Protein AF-A0A812XY30-F1 (afdb_monomer)

Mean predicted aligned error: 19.84 Å

Nearest PDB structures (foldseek):
  7sqc-assembly1_1J  TM=2.354E-01  e=6.205E-02  Chlamydomonas reinhardtii
  7n6g-assembly1_3Q  TM=1.634E-01  e=6.205E-02  Chlamydomonas reinhardtii
  7n6g-assembly1_3S  TM=2.225E-01  e=5.930E-01  Chlamydomonas reinhardtii
  7n6g-assembly1_3T  TM=1.694E-01  e=1.633E-01  Chlamydomonas reinhardtii
  3qwe-assembly1_A-2  TM=1.668E-01  e=1.547E-01  Homo sapiens

Foldseek 3Di:
DDDDPPADLVNCLDPVVLLVVCCCVLPVVVVQLVVLLVVLVVLLVVQLVVQLVVLCVPCVVQVLLSVVLSVLLNVLSVVLSVVLSVVLNVVSVVLSVVQPPDPVLVVVLVVLVCVLVVCLVVVVVVVVCVVVDDDDDDDDDDDPDDDPVVSVQCVVCVVPVSSVSVVSSVSSNVSSVVVSVVVSVVVSVVSCCCRNPVVSVVSSVVVSCVVCVDPCVCVRHPPPPVVVVVVVVVVVVVVVVVVVVVVVVVPDDDDDDDDDDDDDDDDPPVVVVVVVVVVVVVVVVQVLQKDKDQCVVVPPPDPQDAQDWDKAPFDDGPNFGRKIKIKRLQFHPVADGQWIKIWIFGDAQKFFWKWKDDQRDIDTDHGDGHHGDTDTDRHHGHNVNHPGSMIMMGTPDMDGD

Organism: NCBI:txid1628268

pLDDT: mean 77.89, std 17.34, range [28.84, 98.38]

Secondary structure (DSSP, 8-state):
---BTTB-GGGTTSHHHHHHHHHIIIIIS-HHHHHHHHHHHHHHHHHHHHHHHHHHHHSTT-HHHHHHHHHHHHHHHHHHHHHHHHHHHHHHHHHHHHGGG-HHHHHHHHHHHHHHHHHHHHHHHHHHHHHHT--------------HHHHHHHHHHHT-HHHHHHHHHHHHHHHHHHHHHHHHHHHHHHHHIIIIIIIHHHHHHHHHHHHHHSTTHHHHS---HHHHHHHHHHHHHHHHHHHHHHHHHHS----PPPPPPPPP---HHHHHHHHHHHHHHHHHHHHHHEEEEE-HHHHTT----TT--EEPPPEEETTEEEEEEEEETT--SSSPTTEEEEEEE--TT-EEEEEEEETTEEEEEEEEEPSSS-EEEEEEEPGGG-SSSEEEEEEEEEE--

Structure (mmCIF, N/CA/C/O backbone):
data_AF-A0A812XY30-F1
#
_entry.id   AF-A0A812XY30-F1
#
loop_
_atom_site.group_PDB
_atom_site.id
_atom_site.type_symbol
_atom_site.label_atom_id
_atom_site.label_alt_id
_atom_site.label_comp_id
_atom_site.label_asym_id
_atom_site.label_entity_id
_atom_site.label_seq_id
_atom_site.pdbx_PDB_ins_code
_atom_site.Cartn_x
_atom_site.Cartn_y
_atom_site.Cartn_z
_atom_site.occupancy
_atom_site.B_iso_or_equiv
_atom_site.auth_seq_id
_atom_site.auth_comp_id
_atom_site.auth_asym_id
_atom_site.auth_atom_id
_atom_site.pdbx_PDB_model_num
ATOM 1 N N . ALA A 1 1 ? -14.705 -9.656 55.212 1.00 42.88 1 ALA A N 1
ATOM 2 C CA . ALA A 1 1 ? -13.851 -9.007 54.202 1.00 42.88 1 ALA A CA 1
ATOM 3 C C . ALA A 1 1 ? -13.010 -10.079 53.528 1.00 42.88 1 ALA A C 1
ATOM 5 O O . ALA A 1 1 ? -12.112 -10.638 54.150 1.00 42.88 1 ALA A O 1
ATOM 6 N N . THR A 1 2 ? -13.388 -10.460 52.315 1.00 31.19 2 THR A N 1
ATOM 7 C CA . THR A 1 2 ? -12.731 -11.517 51.542 1.00 31.19 2 THR A CA 1
ATOM 8 C C . THR A 1 2 ? -11.480 -10.919 50.905 1.00 31.19 2 THR A C 1
ATOM 10 O O . THR A 1 2 ? -11.575 -9.989 50.112 1.00 31.19 2 THR A O 1
ATOM 13 N N . PHE A 1 3 ? -10.305 -11.388 51.320 1.00 28.84 3 PHE A N 1
ATOM 14 C CA . PHE A 1 3 ? -9.018 -10.914 50.818 1.00 28.84 3 PHE A CA 1
ATOM 15 C C . PHE A 1 3 ? -8.659 -11.654 49.530 1.00 28.84 3 PHE A C 1
ATOM 17 O O . PHE A 1 3 ? -8.469 -12.869 49.552 1.00 28.84 3 PHE A O 1
ATOM 24 N N . VAL A 1 4 ? -8.490 -10.921 48.432 1.00 34.84 4 VAL A N 1
ATOM 25 C CA . VAL A 1 4 ? -7.792 -11.411 47.239 1.00 34.84 4 VAL A CA 1
ATOM 26 C C . VAL A 1 4 ? -6.612 -10.471 46.996 1.00 34.84 4 VAL A C 1
ATOM 28 O O . VAL A 1 4 ? -6.794 -9.285 46.746 1.00 34.84 4 VAL A O 1
ATOM 31 N N . GLN A 1 5 ? -5.390 -10.990 47.151 1.00 40.78 5 GLN A N 1
ATOM 32 C CA . GLN A 1 5 ? -4.131 -10.319 46.781 1.00 40.78 5 GLN A CA 1
ATOM 33 C C . GLN A 1 5 ? -3.931 -8.881 47.314 1.00 40.78 5 GLN A C 1
ATOM 35 O O . GLN A 1 5 ? -3.425 -8.015 46.610 1.00 40.78 5 GLN A O 1
ATOM 40 N N . GLY A 1 6 ? -4.287 -8.613 48.574 1.00 41.91 6 GLY A N 1
ATOM 41 C CA . GLY A 1 6 ? -3.924 -7.353 49.246 1.00 41.91 6 GLY A CA 1
ATOM 42 C C . GLY A 1 6 ? -4.778 -6.129 48.893 1.00 41.91 6 GLY A C 1
ATOM 43 O O . GLY A 1 6 ? -4.533 -5.056 49.442 1.00 41.91 6 GLY A O 1
ATOM 44 N N . TYR A 1 7 ? -5.808 -6.278 48.060 1.00 39.28 7 TYR A N 1
ATOM 45 C CA . TYR A 1 7 ? -6.793 -5.228 47.806 1.00 39.28 7 TYR A CA 1
ATOM 46 C C . TYR A 1 7 ? -8.067 -5.517 48.613 1.00 39.28 7 TYR A C 1
ATOM 48 O O . TYR A 1 7 ? -8.694 -6.563 48.455 1.00 39.28 7 TYR A O 1
ATOM 56 N N . THR A 1 8 ? -8.443 -4.614 49.521 1.00 47.06 8 THR A N 1
ATOM 57 C CA . THR A 1 8 ? -9.788 -4.594 50.118 1.00 47.06 8 THR A CA 1
ATOM 58 C C . THR A 1 8 ? -10.756 -3.910 49.146 1.00 47.06 8 THR A C 1
ATOM 60 O O . THR A 1 8 ? -10.337 -3.059 48.365 1.00 47.06 8 THR A O 1
ATOM 63 N N . VAL A 1 9 ? -12.051 -4.248 49.187 1.00 44.59 9 VAL A N 1
ATOM 64 C CA . VAL A 1 9 ? -13.098 -3.595 48.364 1.00 44.59 9 VAL A CA 1
ATOM 65 C C . VAL A 1 9 ? -13.110 -2.075 48.567 1.00 44.59 9 VAL A C 1
ATOM 67 O O . VAL A 1 9 ? -13.247 -1.326 47.610 1.00 44.59 9 VAL A O 1
ATOM 70 N N . GLU A 1 10 ? -12.812 -1.610 49.781 1.00 44.12 10 GLU A N 1
ATOM 71 C CA . GLU A 1 10 ? -12.650 -0.183 50.098 1.00 44.12 10 GLU A CA 1
ATOM 72 C C . GLU A 1 10 ? -11.394 0.451 49.461 1.00 44.12 10 GLU A C 1
ATOM 74 O O . GLU A 1 10 ? -11.384 1.645 49.176 1.00 44.12 10 GLU A O 1
ATOM 79 N N . ASN A 1 11 ? -10.354 -0.341 49.166 1.00 51.09 11 ASN A N 1
ATOM 80 C CA . ASN A 1 11 ? -9.140 0.108 48.473 1.00 51.09 11 ASN A CA 1
ATOM 81 C C . ASN A 1 11 ? -9.236 0.000 46.940 1.00 51.09 11 ASN A C 1
ATOM 83 O O . ASN A 1 11 ? -8.392 0.570 46.254 1.00 51.09 11 ASN A O 1
ATOM 87 N N . LEU A 1 12 ? -10.240 -0.698 46.392 1.00 52.34 12 LEU A N 1
ATOM 88 C CA . LEU A 1 12 ? -10.446 -0.896 44.945 1.00 52.34 12 LEU A CA 1
ATOM 89 C C . LEU A 1 12 ? -11.018 0.335 44.220 1.00 52.34 12 LEU A C 1
ATOM 91 O O . LEU A 1 12 ? -11.021 0.380 42.994 1.00 52.34 12 LEU A O 1
ATOM 95 N N . ILE A 1 13 ? -11.466 1.343 44.969 1.00 52.25 13 ILE A N 1
ATOM 96 C CA . ILE A 1 13 ? -12.190 2.518 44.451 1.00 52.25 13 ILE A CA 1
ATOM 97 C C . ILE A 1 13 ? -11.256 3.745 44.330 1.00 52.25 13 ILE A C 1
ATOM 99 O O . ILE A 1 13 ? -11.650 4.825 43.895 1.00 52.25 13 ILE A O 1
ATOM 103 N N . GLY A 1 14 ? -9.980 3.601 44.706 1.00 58.44 14 GLY A N 1
ATOM 104 C CA . GLY A 1 14 ? -9.004 4.688 44.667 1.00 58.44 14 GLY A CA 1
ATOM 105 C C . GLY A 1 14 ? -8.419 4.934 43.264 1.00 58.44 14 GLY A C 1
ATOM 106 O O . GLY A 1 14 ? -8.110 3.969 42.560 1.00 58.44 14 GLY A O 1
ATOM 107 N N . PRO A 1 15 ? -8.120 6.196 42.884 1.00 63.50 15 PRO A N 1
ATOM 108 C CA . PRO A 1 15 ? -7.399 6.534 41.646 1.00 63.50 15 PRO A CA 1
ATOM 109 C C . PRO A 1 15 ? -6.085 5.758 41.466 1.00 63.50 15 PRO A C 1
ATOM 111 O O . PRO A 1 15 ? -5.642 5.513 40.348 1.00 63.50 15 PRO A O 1
ATOM 114 N N . GLN A 1 16 ? -5.475 5.328 42.572 1.00 66.12 16 GLN A N 1
ATOM 115 C CA . GLN A 1 16 ? -4.235 4.563 42.568 1.00 66.12 16 GLN A CA 1
ATOM 116 C C . GLN A 1 16 ? -4.389 3.155 41.975 1.00 66.12 16 GLN A C 1
ATOM 118 O O . GLN A 1 16 ? -3.465 2.670 41.327 1.00 66.12 16 GLN A O 1
ATOM 123 N N . VAL A 1 17 ? -5.542 2.504 42.162 1.00 68.94 17 VAL A N 1
ATOM 124 C CA . VAL A 1 17 ? -5.808 1.177 41.580 1.00 68.94 17 VAL A CA 1
ATOM 125 C C . VAL A 1 17 ? -5.942 1.287 40.072 1.00 68.94 17 VAL A C 1
ATOM 127 O O . VAL A 1 17 ? -5.316 0.519 39.352 1.00 68.94 17 VAL A O 1
ATOM 130 N N . PHE A 1 18 ? -6.674 2.295 39.601 1.00 68.69 18 PHE A N 1
ATOM 131 C CA . PHE A 1 18 ? -6.789 2.618 38.182 1.00 68.69 18 PHE A CA 1
ATOM 132 C C . PHE A 1 18 ? -5.413 2.837 37.535 1.00 68.69 18 PHE A C 1
ATOM 134 O O . PHE A 1 18 ? -5.078 2.175 36.553 1.00 68.69 18 PHE A O 1
ATOM 141 N N . ILE A 1 19 ? -4.577 3.690 38.139 1.00 70.38 19 ILE A N 1
ATOM 142 C CA . ILE A 1 19 ? -3.216 3.970 37.657 1.00 70.38 19 ILE A CA 1
ATOM 143 C C . ILE A 1 19 ? -2.363 2.699 37.628 1.00 70.38 19 ILE A C 1
ATOM 145 O O . ILE A 1 19 ? -1.690 2.438 36.634 1.00 70.38 19 ILE A O 1
ATOM 149 N N . ASN A 1 20 ? -2.401 1.888 38.688 1.00 74.31 20 ASN A N 1
ATOM 150 C CA . ASN A 1 20 ? -1.624 0.651 38.755 1.00 74.31 20 ASN A CA 1
ATOM 151 C C . ASN A 1 20 ? -2.076 -0.376 37.708 1.00 74.31 20 ASN A C 1
ATOM 153 O O . ASN A 1 20 ? -1.240 -1.081 37.152 1.00 74.31 20 ASN A O 1
ATOM 157 N N . LEU A 1 21 ? -3.376 -0.454 37.420 1.00 74.50 21 LEU A N 1
ATOM 158 C CA . LEU A 1 21 ? -3.936 -1.415 36.469 1.00 74.50 21 LEU A CA 1
ATOM 159 C C . LEU A 1 21 ? -3.570 -1.046 35.025 1.00 74.50 21 LEU A C 1
ATOM 161 O O . LEU A 1 21 ? -3.131 -1.901 34.262 1.00 74.50 21 LEU A O 1
ATOM 165 N N . ILE A 1 22 ? -3.632 0.244 34.687 1.00 73.06 22 ILE A N 1
ATOM 166 C CA . ILE A 1 22 ? -3.114 0.777 33.419 1.00 73.06 22 ILE A CA 1
ATOM 167 C C . ILE A 1 22 ? -1.614 0.528 33.300 1.00 73.06 22 ILE A C 1
ATOM 169 O O . ILE A 1 22 ? -1.148 0.030 32.279 1.00 73.06 22 ILE A O 1
ATOM 173 N N . ARG A 1 23 ? -0.850 0.858 34.346 1.00 74.25 23 ARG A N 1
ATOM 174 C CA . ARG A 1 23 ? 0.601 0.665 34.358 1.00 74.25 23 ARG A CA 1
ATOM 175 C C . ARG A 1 23 ? 0.957 -0.797 34.099 1.00 74.25 23 ARG A C 1
ATOM 177 O O . ARG A 1 23 ? 1.833 -1.079 33.290 1.00 74.25 23 ARG A O 1
ATOM 184 N N . ARG A 1 24 ? 0.249 -1.721 34.744 1.00 79.19 24 ARG A N 1
ATOM 185 C CA . ARG A 1 24 ? 0.473 -3.152 34.578 1.00 79.19 24 ARG A CA 1
ATOM 186 C C . ARG A 1 24 ? 0.189 -3.621 33.152 1.00 79.19 24 ARG A C 1
ATOM 188 O O . ARG A 1 24 ? 1.076 -4.191 32.536 1.00 79.19 24 ARG A O 1
ATOM 195 N N . ILE A 1 25 ? -0.992 -3.329 32.607 1.00 74.38 25 ILE A N 1
ATOM 196 C CA . ILE A 1 25 ? -1.394 -3.813 31.273 1.00 74.38 25 ILE A CA 1
ATOM 197 C C . ILE A 1 25 ? -0.530 -3.198 30.163 1.00 74.38 25 ILE A C 1
ATOM 199 O O . ILE A 1 25 ? -0.077 -3.889 29.256 1.00 74.38 25 ILE A O 1
ATOM 203 N N . PHE A 1 26 ? -0.295 -1.886 30.214 1.00 71.50 26 PHE A N 1
ATOM 204 C CA . PHE A 1 26 ? 0.339 -1.181 29.098 1.00 71.50 26 PHE A CA 1
ATOM 205 C C . PHE A 1 26 ? 1.869 -1.139 29.183 1.00 71.50 26 PHE A C 1
ATOM 207 O O . PHE A 1 26 ? 2.514 -1.006 28.144 1.00 71.50 26 PHE A O 1
ATOM 214 N N . ILE A 1 27 ? 2.452 -1.260 30.383 1.00 68.00 27 ILE A N 1
ATOM 215 C CA . ILE A 1 27 ? 3.907 -1.175 30.593 1.00 68.00 27 ILE A CA 1
ATOM 216 C C . ILE A 1 27 ? 4.489 -2.520 31.006 1.00 68.00 27 ILE A C 1
ATOM 218 O O . ILE A 1 27 ? 5.411 -3.004 30.361 1.00 68.00 27 ILE A O 1
ATOM 222 N N . GLU A 1 28 ? 3.989 -3.109 32.095 1.00 74.12 28 GLU A N 1
ATOM 223 C CA . GLU A 1 28 ? 4.603 -4.316 32.669 1.00 74.12 28 GLU A CA 1
ATOM 224 C C . GLU A 1 28 ? 4.341 -5.545 31.797 1.00 74.12 28 GLU A C 1
ATOM 226 O O . GLU A 1 28 ? 5.233 -6.364 31.602 1.00 74.12 28 GLU A O 1
ATOM 231 N N . GLU A 1 29 ? 3.134 -5.640 31.242 1.00 79.50 29 GLU A N 1
ATOM 232 C CA . GLU A 1 29 ? 2.732 -6.678 30.292 1.00 79.50 29 GLU A CA 1
ATOM 233 C C . GLU A 1 29 ? 3.102 -6.318 28.845 1.00 79.50 29 GLU A C 1
ATOM 235 O O . GLU A 1 29 ? 2.905 -7.130 27.951 1.00 79.50 29 GLU A O 1
ATOM 240 N N . GLY A 1 30 ? 3.666 -5.127 28.610 1.00 76.75 30 GLY A N 1
ATOM 241 C CA . GLY A 1 30 ? 4.305 -4.779 27.341 1.00 76.75 30 GLY A CA 1
ATOM 242 C C . GLY A 1 30 ? 3.371 -4.607 26.143 1.00 76.75 30 GLY A C 1
ATOM 243 O O . GLY A 1 30 ? 3.872 -4.460 25.035 1.00 76.75 30 GLY A O 1
ATOM 244 N N . LEU A 1 31 ? 2.045 -4.551 26.327 1.00 81.50 31 LEU A N 1
ATOM 245 C CA . LEU A 1 31 ? 1.071 -4.624 25.227 1.00 81.50 31 LEU A CA 1
ATOM 246 C C . LEU A 1 31 ? 1.375 -3.670 24.052 1.00 81.50 31 LEU A C 1
ATOM 248 O O . LEU A 1 31 ? 1.372 -4.088 22.894 1.00 81.50 31 LEU A O 1
ATOM 252 N N . LEU A 1 32 ? 1.659 -2.392 24.332 1.00 81.38 32 LEU A N 1
ATOM 253 C CA 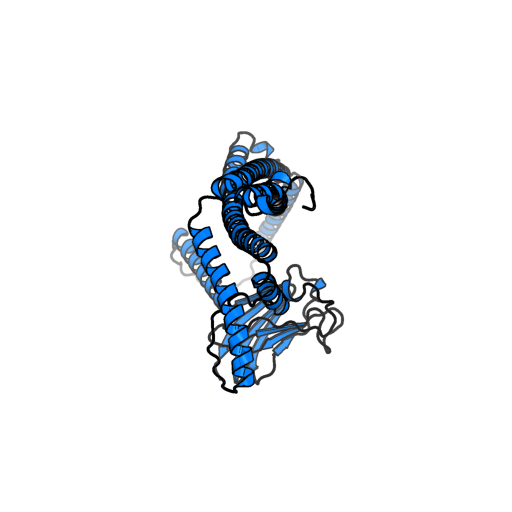. LEU A 1 32 ? 1.970 -1.398 23.289 1.00 81.38 32 LEU A CA 1
ATOM 254 C C . LEU A 1 32 ? 3.371 -1.578 22.714 1.00 81.38 32 LEU A C 1
ATOM 256 O O . LEU A 1 32 ? 3.580 -1.390 21.516 1.00 81.38 32 LEU A O 1
ATOM 260 N N . LYS A 1 33 ? 4.323 -1.933 23.577 1.00 83.94 33 LYS A N 1
ATOM 261 C CA . LYS A 1 33 ? 5.718 -2.144 23.206 1.00 83.94 33 LYS A CA 1
ATOM 262 C C . LYS A 1 33 ? 5.839 -3.313 22.232 1.00 83.94 33 LYS A C 1
ATOM 264 O O . LYS A 1 33 ? 6.444 -3.158 21.175 1.00 83.94 33 LYS A O 1
ATOM 269 N N . ASP A 1 34 ? 5.221 -4.439 22.556 1.00 87.81 34 ASP A N 1
ATOM 270 C CA . ASP A 1 34 ? 5.268 -5.654 21.748 1.00 87.81 34 ASP A CA 1
ATOM 271 C C . ASP A 1 34 ? 4.550 -5.443 20.413 1.00 87.81 34 ASP A C 1
ATOM 273 O O . ASP A 1 34 ? 5.135 -5.688 19.358 1.00 87.81 34 ASP A O 1
ATOM 277 N N . SER A 1 35 ? 3.354 -4.845 20.445 1.00 87.06 35 SER A N 1
ATOM 278 C CA . SER A 1 35 ? 2.592 -4.528 19.229 1.00 87.06 35 SER A CA 1
ATOM 279 C C . SER A 1 35 ? 3.368 -3.613 18.273 1.00 87.06 35 SER A C 1
ATOM 281 O O . SER A 1 35 ? 3.360 -3.820 17.059 1.00 87.06 35 SER A O 1
ATOM 283 N N . VAL A 1 36 ? 4.070 -2.595 18.789 1.00 87.69 36 VAL A N 1
ATOM 284 C CA . VAL A 1 36 ? 4.866 -1.711 17.922 1.00 87.69 36 VAL A CA 1
ATOM 285 C C . VAL A 1 36 ? 6.159 -2.363 17.475 1.00 87.69 36 VAL A C 1
ATOM 287 O O . VAL A 1 36 ? 6.573 -2.140 16.343 1.00 87.69 36 VAL A O 1
ATOM 290 N N . ASN A 1 37 ? 6.779 -3.206 18.294 1.00 90.19 37 ASN A N 1
ATOM 291 C CA . ASN A 1 37 ? 7.944 -3.973 17.871 1.00 90.19 37 ASN A CA 1
ATOM 292 C C . ASN A 1 37 ? 7.621 -4.891 16.685 1.00 90.19 37 ASN A C 1
ATOM 294 O O . ASN A 1 37 ? 8.408 -4.950 15.736 1.00 90.19 37 ASN A O 1
ATOM 298 N N . GLU A 1 38 ? 6.459 -5.545 16.707 1.00 92.19 38 GLU A N 1
ATOM 299 C CA . GLU A 1 38 ? 5.952 -6.340 15.586 1.00 92.19 38 GLU A CA 1
ATOM 300 C C . GLU A 1 38 ? 5.666 -5.475 14.354 1.00 92.19 38 GLU A C 1
ATOM 302 O O . GLU A 1 38 ? 6.105 -5.806 13.250 1.00 92.19 38 GLU A O 1
ATOM 307 N N . LEU A 1 39 ? 5.004 -4.326 14.533 1.00 90.38 39 LEU A N 1
ATOM 308 C CA . LEU A 1 39 ? 4.719 -3.399 13.437 1.00 90.38 39 LEU A CA 1
ATOM 309 C C . LEU A 1 39 ? 6.004 -2.854 12.791 1.00 90.38 39 LEU A C 1
ATOM 311 O O . LEU A 1 39 ? 6.131 -2.873 11.569 1.00 90.38 39 LEU A O 1
ATOM 315 N N . VAL A 1 40 ? 6.978 -2.417 13.596 1.00 93.38 40 VAL A N 1
ATOM 316 C CA . VAL A 1 40 ? 8.309 -1.973 13.146 1.00 93.38 40 VAL A CA 1
ATOM 317 C C . VAL A 1 40 ? 8.982 -3.075 12.328 1.00 93.38 40 VAL A C 1
ATOM 319 O O . VAL A 1 40 ? 9.507 -2.806 11.251 1.00 93.38 40 VAL A O 1
ATOM 322 N N . ALA A 1 41 ? 8.958 -4.320 12.814 1.00 94.38 41 ALA A N 1
ATOM 323 C CA . ALA A 1 41 ? 9.565 -5.448 12.115 1.00 94.38 41 ALA A CA 1
ATOM 324 C C . ALA A 1 41 ? 8.874 -5.738 10.772 1.00 94.38 41 ALA A C 1
ATOM 326 O O . ALA A 1 41 ? 9.554 -5.947 9.768 1.00 94.38 41 ALA A O 1
ATOM 327 N N . SER A 1 42 ? 7.539 -5.694 10.735 1.00 94.69 42 SER A N 1
ATOM 328 C CA . SER A 1 42 ? 6.754 -5.884 9.512 1.00 94.69 42 SER A CA 1
ATOM 329 C C . SER A 1 42 ? 7.049 -4.803 8.466 1.00 94.69 42 SER A C 1
ATOM 331 O O . SER A 1 42 ? 7.301 -5.113 7.299 1.00 94.69 42 SER A O 1
ATOM 333 N N . VAL A 1 43 ? 7.095 -3.535 8.887 1.00 92.81 43 VAL A N 1
ATOM 334 C CA . VAL A 1 43 ? 7.428 -2.407 8.005 1.00 92.81 43 VAL A CA 1
ATOM 335 C C . VAL A 1 43 ? 8.866 -2.517 7.498 1.00 92.81 43 VAL A C 1
ATOM 337 O O . VAL A 1 43 ? 9.098 -2.314 6.307 1.00 92.81 43 VAL A O 1
ATOM 340 N N . ALA A 1 44 ? 9.822 -2.881 8.359 1.00 94.69 44 ALA A N 1
ATOM 341 C CA . ALA A 1 44 ? 11.214 -3.084 7.961 1.00 94.69 44 ALA A CA 1
ATOM 342 C C . ALA A 1 44 ? 11.331 -4.149 6.865 1.00 94.69 44 ALA A C 1
ATOM 344 O O . ALA A 1 44 ? 11.990 -3.919 5.854 1.00 94.69 44 ALA A O 1
ATOM 345 N N . GLU A 1 45 ? 10.644 -5.282 7.021 1.00 95.62 45 GLU A N 1
ATOM 346 C CA . GLU A 1 45 ? 10.675 -6.358 6.030 1.00 95.62 45 GLU A CA 1
ATOM 347 C C . GLU A 1 45 ? 10.071 -5.932 4.689 1.00 95.62 45 GLU A C 1
ATOM 349 O O . GLU A 1 45 ? 10.649 -6.172 3.626 1.00 95.62 45 GLU A O 1
ATOM 354 N N . HIS A 1 46 ? 8.947 -5.214 4.727 1.00 94.94 46 HIS A N 1
ATOM 355 C CA . HIS A 1 46 ? 8.353 -4.666 3.514 1.00 94.94 46 HIS A CA 1
ATOM 356 C C . HIS A 1 46 ? 9.308 -3.698 2.801 1.00 94.94 46 HIS A C 1
ATOM 358 O O . HIS A 1 46 ? 9.483 -3.775 1.582 1.00 94.94 46 HIS A O 1
ATOM 364 N N . LEU A 1 47 ? 9.975 -2.818 3.553 1.00 93.88 47 LEU A N 1
ATOM 365 C CA . LEU A 1 47 ? 10.956 -1.884 3.005 1.00 93.88 47 LEU A CA 1
ATOM 366 C C . LEU A 1 47 ? 12.165 -2.605 2.406 1.00 93.88 47 LEU A C 1
ATOM 368 O O . LEU A 1 47 ? 12.593 -2.224 1.317 1.00 93.88 47 LEU A O 1
ATOM 372 N N . ARG A 1 48 ? 12.665 -3.680 3.035 1.00 95.75 48 ARG A N 1
ATOM 373 C CA . ARG A 1 48 ? 13.736 -4.512 2.457 1.00 95.75 48 ARG A CA 1
ATOM 374 C C . ARG A 1 48 ? 13.334 -5.036 1.086 1.00 95.75 48 ARG A C 1
ATOM 376 O O . ARG A 1 48 ? 14.069 -4.833 0.122 1.00 95.75 48 ARG A O 1
ATOM 383 N N . HIS A 1 49 ? 12.146 -5.624 0.959 1.00 95.00 49 HIS A N 1
ATOM 384 C CA . HIS A 1 49 ? 11.660 -6.124 -0.328 1.00 95.00 49 HIS A CA 1
ATOM 385 C C . HIS A 1 49 ? 11.529 -5.024 -1.386 1.00 95.00 49 HIS A C 1
ATOM 387 O O . HIS A 1 49 ? 11.951 -5.216 -2.531 1.00 95.00 49 HIS A O 1
ATOM 393 N N . VAL A 1 50 ? 10.966 -3.869 -1.020 1.00 94.12 50 VAL A N 1
ATOM 394 C CA . VAL A 1 50 ? 10.796 -2.740 -1.943 1.00 94.12 50 VAL A CA 1
ATOM 395 C C . VAL A 1 50 ? 12.154 -2.225 -2.419 1.00 94.12 50 VAL A C 1
ATOM 397 O O . VAL A 1 50 ? 12.376 -2.118 -3.628 1.00 94.12 50 VAL A O 1
ATOM 400 N N . VAL A 1 51 ? 13.085 -1.957 -1.501 1.00 92.62 51 VAL A N 1
ATOM 401 C CA . VAL A 1 51 ? 14.403 -1.410 -1.844 1.00 92.62 51 VAL A CA 1
ATOM 402 C C . VAL A 1 51 ? 15.222 -2.419 -2.645 1.00 92.62 51 VAL A C 1
ATOM 404 O O . VAL A 1 51 ? 15.744 -2.066 -3.704 1.00 92.62 51 VAL A O 1
ATOM 407 N N . GLN A 1 52 ? 15.256 -3.693 -2.241 1.00 93.12 52 GLN A N 1
ATOM 408 C CA . GLN A 1 52 ? 15.919 -4.755 -3.006 1.00 93.12 52 GLN A CA 1
ATOM 409 C C . GLN A 1 52 ? 15.353 -4.860 -4.427 1.00 93.12 52 GLN A C 1
ATOM 411 O O . GLN A 1 52 ? 16.107 -5.006 -5.392 1.00 93.12 52 GLN A O 1
ATOM 416 N N . ARG A 1 53 ? 14.029 -4.737 -4.596 1.00 92.38 53 ARG A N 1
ATOM 417 C CA . ARG A 1 53 ? 13.401 -4.762 -5.920 1.00 92.38 53 ARG A CA 1
ATOM 418 C C . ARG A 1 53 ? 13.811 -3.564 -6.771 1.00 92.38 53 ARG A C 1
ATOM 420 O O . ARG A 1 53 ? 14.095 -3.741 -7.957 1.00 92.38 53 ARG A O 1
ATOM 427 N N . VAL A 1 54 ? 13.857 -2.367 -6.188 1.00 90.44 54 VAL A N 1
ATOM 428 C CA . VAL A 1 54 ? 14.303 -1.146 -6.875 1.00 90.44 54 VAL A CA 1
ATOM 429 C C . VAL A 1 54 ? 15.762 -1.276 -7.305 1.00 90.44 54 VAL A C 1
ATOM 431 O O . VAL A 1 54 ? 16.063 -1.034 -8.478 1.00 90.44 54 VAL A O 1
ATOM 434 N N . VAL A 1 55 ? 16.644 -1.726 -6.409 1.00 92.06 55 VAL A N 1
ATOM 435 C CA . VAL A 1 55 ? 18.064 -1.964 -6.707 1.00 92.06 55 VAL A CA 1
ATOM 436 C C . VAL A 1 55 ? 18.210 -2.996 -7.827 1.00 92.06 55 VAL A C 1
ATOM 438 O O . VAL A 1 55 ? 18.881 -2.727 -8.822 1.00 92.06 55 VAL A O 1
ATOM 441 N N . ALA A 1 56 ? 17.507 -4.129 -7.746 1.00 89.00 56 ALA A N 1
ATOM 442 C CA . ALA A 1 56 ? 17.560 -5.175 -8.766 1.00 89.00 56 ALA A CA 1
ATOM 443 C C . ALA A 1 56 ? 17.073 -4.701 -10.146 1.00 89.00 56 ALA A C 1
ATOM 445 O O . ALA A 1 56 ? 17.587 -5.153 -11.170 1.00 89.00 56 ALA A O 1
ATOM 446 N N . LEU A 1 57 ? 16.089 -3.797 -10.201 1.00 88.75 57 LEU A N 1
ATOM 447 C CA . LEU A 1 57 ? 15.599 -3.225 -11.458 1.00 88.75 57 LEU A CA 1
ATOM 448 C C . LEU A 1 57 ? 16.611 -2.265 -12.092 1.00 88.75 57 LEU A C 1
ATOM 450 O O . LEU A 1 57 ? 16.810 -2.312 -13.306 1.00 88.75 57 LEU A O 1
ATOM 454 N N . HIS A 1 58 ? 17.259 -1.419 -11.289 1.00 84.00 58 HIS A N 1
ATOM 455 C CA . HIS A 1 58 ? 18.118 -0.342 -11.792 1.00 84.00 58 HIS A CA 1
ATOM 456 C C . HIS A 1 58 ? 19.586 -0.758 -11.959 1.00 84.00 58 HIS A C 1
ATOM 458 O O . HIS A 1 58 ? 20.268 -0.243 -12.842 1.00 84.00 58 HIS A O 1
ATOM 464 N N . ALA A 1 59 ? 20.063 -1.728 -11.179 1.00 86.38 59 ALA A N 1
ATOM 465 C CA . ALA A 1 59 ? 21.435 -2.234 -11.218 1.00 86.38 59 ALA A CA 1
ATOM 466 C C . ALA A 1 59 ? 21.547 -3.645 -11.826 1.00 86.38 59 ALA A C 1
ATOM 468 O O . ALA A 1 59 ? 22.591 -4.282 -11.712 1.00 86.38 59 ALA A O 1
ATOM 469 N N . LYS A 1 60 ? 20.513 -4.131 -12.535 1.00 81.75 60 LYS A N 1
ATOM 470 C CA . LYS A 1 60 ? 20.458 -5.487 -13.126 1.00 81.75 60 LYS A CA 1
ATOM 471 C C . LYS A 1 60 ? 21.698 -5.873 -13.943 1.00 81.75 60 LYS A C 1
ATOM 473 O O . LYS A 1 60 ? 22.079 -7.037 -13.988 1.00 81.75 60 LYS A O 1
ATOM 478 N N . VAL A 1 61 ? 22.283 -4.898 -14.634 1.00 81.44 61 VAL A N 1
ATOM 479 C CA . VAL A 1 61 ? 23.423 -5.081 -15.550 1.00 81.44 61 VAL A CA 1
ATOM 480 C C . VAL A 1 61 ? 24.769 -5.013 -14.810 1.00 81.44 61 VAL A C 1
ATOM 482 O O . VAL A 1 61 ? 25.800 -5.396 -15.352 1.00 81.44 61 VAL A O 1
ATOM 485 N N . HIS A 1 62 ? 24.769 -4.549 -13.561 1.00 84.12 62 HIS A N 1
ATOM 486 C CA . HIS A 1 62 ? 25.964 -4.305 -12.761 1.00 84.12 62 HIS A CA 1
ATOM 487 C C . HIS A 1 62 ? 25.848 -5.049 -11.423 1.00 84.12 62 HIS A C 1
ATOM 489 O O . HIS A 1 62 ? 25.475 -4.446 -10.419 1.00 84.12 62 HIS A O 1
ATOM 495 N N . PRO A 1 63 ? 26.164 -6.358 -11.376 1.00 84.19 63 PRO A N 1
ATOM 496 C CA . PRO A 1 63 ? 25.939 -7.184 -10.186 1.00 84.19 63 PRO A CA 1
ATOM 497 C C . PRO A 1 63 ? 26.732 -6.705 -8.963 1.00 84.19 63 PRO A C 1
ATOM 499 O O . PRO A 1 63 ? 26.225 -6.757 -7.848 1.00 84.19 63 PRO A O 1
ATOM 502 N N . VAL A 1 64 ? 27.946 -6.179 -9.161 1.00 84.62 64 VAL A N 1
ATOM 503 C CA . VAL A 1 64 ? 28.766 -5.625 -8.068 1.00 84.62 64 VAL A CA 1
ATOM 504 C C . VAL A 1 64 ? 28.120 -4.374 -7.471 1.00 84.62 64 VAL A C 1
ATOM 506 O O . VAL A 1 64 ? 28.005 -4.270 -6.252 1.00 84.62 64 VAL A O 1
ATOM 509 N N . LEU A 1 65 ? 27.638 -3.463 -8.321 1.00 84.56 65 LEU A N 1
ATOM 510 C CA . LEU A 1 65 ? 26.889 -2.286 -7.887 1.00 84.56 65 LEU A CA 1
ATOM 511 C C . LEU A 1 65 ? 25.584 -2.688 -7.190 1.00 84.56 65 LEU A C 1
ATOM 513 O O . LEU A 1 65 ? 25.292 -2.184 -6.114 1.00 84.56 65 LEU A O 1
ATOM 517 N N . SER A 1 66 ? 24.831 -3.626 -7.768 1.00 89.25 66 SER A N 1
ATOM 518 C CA . SER A 1 66 ? 23.583 -4.130 -7.189 1.00 89.25 66 SER A CA 1
ATOM 519 C C . SER A 1 66 ? 23.798 -4.689 -5.784 1.00 89.25 66 SER A C 1
ATOM 521 O O . SER A 1 66 ? 23.040 -4.359 -4.879 1.00 89.25 66 SER A O 1
ATOM 523 N N . ASN A 1 67 ? 24.834 -5.507 -5.585 1.00 89.12 67 ASN A N 1
ATOM 524 C CA . ASN A 1 67 ? 25.124 -6.104 -4.283 1.00 89.12 67 ASN A CA 1
ATOM 525 C C . ASN A 1 67 ? 25.564 -5.057 -3.255 1.00 89.12 67 ASN A C 1
ATOM 527 O O . ASN A 1 67 ? 25.131 -5.124 -2.110 1.00 89.12 67 ASN A O 1
ATOM 531 N N . ARG A 1 68 ? 26.384 -4.073 -3.654 1.00 88.56 68 ARG A N 1
ATOM 532 C CA . ARG A 1 68 ? 26.798 -2.988 -2.750 1.00 88.56 68 ARG A CA 1
ATOM 533 C C . ARG A 1 68 ? 25.618 -2.116 -2.344 1.00 88.56 68 ARG A C 1
ATOM 535 O O . ARG A 1 68 ? 25.387 -1.959 -1.156 1.00 88.56 68 ARG A O 1
ATOM 542 N N . LEU A 1 69 ? 24.825 -1.636 -3.305 1.00 90.88 69 LEU A N 1
ATOM 543 C CA . LEU A 1 69 ? 23.639 -0.823 -3.014 1.00 90.88 69 LEU A CA 1
ATOM 544 C C . LEU A 1 69 ? 22.638 -1.569 -2.123 1.00 90.88 69 LEU A C 1
ATOM 546 O O . LEU A 1 69 ? 22.048 -0.950 -1.242 1.00 90.88 69 LEU A O 1
ATOM 550 N N . ALA A 1 70 ? 22.460 -2.879 -2.339 1.00 92.38 70 ALA A N 1
ATOM 551 C CA . ALA A 1 70 ? 21.598 -3.713 -1.506 1.00 92.38 70 ALA A CA 1
ATOM 552 C C . ALA A 1 70 ? 22.145 -3.865 -0.078 1.00 92.38 70 ALA A C 1
ATOM 554 O O . ALA A 1 70 ? 21.391 -3.669 0.866 1.00 92.38 70 ALA A O 1
ATOM 555 N N . SER A 1 71 ? 23.445 -4.141 0.083 1.00 93.31 71 SER A N 1
ATOM 556 C CA . SER A 1 71 ? 24.091 -4.246 1.401 1.00 93.31 71 SER A CA 1
ATOM 557 C C . SER A 1 71 ? 23.981 -2.940 2.184 1.00 93.31 71 SER A C 1
ATOM 559 O O . SER A 1 71 ? 23.529 -2.937 3.320 1.00 93.31 71 SER A O 1
ATOM 561 N N . THR A 1 72 ? 24.322 -1.815 1.554 1.00 92.25 72 THR A N 1
ATOM 562 C CA . THR A 1 72 ? 24.212 -0.490 2.172 1.00 92.25 72 THR A CA 1
ATOM 563 C C . THR A 1 72 ? 22.767 -0.158 2.543 1.00 92.25 72 THR A C 1
ATOM 565 O O . THR A 1 72 ? 22.511 0.489 3.555 1.00 92.25 72 THR A O 1
ATOM 568 N N . ALA A 1 73 ? 21.806 -0.603 1.730 1.00 93.12 73 ALA A N 1
ATOM 569 C CA . ALA A 1 73 ? 20.401 -0.418 2.044 1.00 93.12 73 ALA A CA 1
ATOM 570 C C . ALA A 1 73 ? 19.939 -1.253 3.240 1.00 93.12 73 ALA A C 1
ATOM 572 O O . ALA A 1 73 ? 19.139 -0.760 4.030 1.00 93.12 73 ALA A O 1
ATOM 573 N N . GLU A 1 74 ? 20.430 -2.484 3.386 1.00 94.88 74 GLU A N 1
ATOM 574 C CA . GLU A 1 74 ? 20.150 -3.312 4.562 1.00 94.88 74 GLU A CA 1
ATOM 575 C C . GLU A 1 74 ? 20.675 -2.651 5.839 1.00 94.88 74 GLU A C 1
ATOM 577 O O . GLU A 1 74 ? 19.906 -2.501 6.788 1.00 94.88 74 GLU A O 1
ATOM 582 N N . ASP A 1 75 ? 21.911 -2.145 5.820 1.00 94.69 75 ASP A N 1
ATOM 583 C CA . ASP A 1 75 ? 22.504 -1.438 6.962 1.00 94.69 75 ASP A CA 1
ATOM 584 C C . ASP A 1 75 ? 21.679 -0.195 7.356 1.00 94.69 75 ASP A C 1
ATOM 586 O O . ASP A 1 75 ? 21.350 0.001 8.529 1.00 94.69 75 ASP A O 1
ATOM 590 N N . ALA A 1 76 ? 21.276 0.619 6.373 1.00 92.44 76 ALA A N 1
ATOM 591 C CA . ALA A 1 76 ? 20.460 1.812 6.611 1.00 92.44 76 ALA A CA 1
ATOM 592 C C . ALA A 1 76 ? 19.054 1.470 7.138 1.00 92.44 76 ALA A C 1
ATOM 594 O O . ALA A 1 76 ? 18.532 2.148 8.029 1.00 92.44 76 ALA A O 1
ATOM 595 N N . ILE A 1 77 ? 18.430 0.406 6.615 1.00 94.38 77 ILE A N 1
ATOM 596 C CA . ILE A 1 77 ? 17.131 -0.074 7.102 1.00 94.38 77 ILE A CA 1
ATOM 597 C C . ILE A 1 77 ? 17.256 -0.548 8.549 1.00 94.38 77 ILE A C 1
ATOM 599 O O . ILE A 1 77 ? 16.397 -0.207 9.364 1.00 94.38 77 ILE A O 1
ATOM 603 N N . ASP A 1 78 ? 18.299 -1.297 8.896 1.00 95.19 78 ASP A N 1
ATOM 604 C CA . ASP A 1 78 ? 18.502 -1.803 10.254 1.00 95.19 78 ASP A CA 1
ATOM 605 C C . ASP A 1 78 ? 18.754 -0.667 11.257 1.00 95.19 78 ASP A C 1
ATOM 607 O O . ASP A 1 78 ? 18.175 -0.667 12.351 1.00 95.19 78 ASP A O 1
ATOM 611 N N . GLU A 1 79 ? 19.526 0.352 10.869 1.00 93.62 79 GLU A N 1
ATOM 612 C CA . GLU A 1 79 ? 19.723 1.560 11.674 1.00 93.62 79 GLU A CA 1
ATOM 613 C C . GLU A 1 79 ? 18.395 2.291 11.925 1.00 93.62 79 GLU A C 1
ATOM 615 O O . GLU A 1 79 ? 18.031 2.560 13.078 1.00 93.62 79 GLU A O 1
ATOM 620 N N . MET A 1 80 ? 17.624 2.563 10.865 1.00 90.50 80 MET A N 1
ATOM 621 C CA . MET A 1 80 ? 16.335 3.252 10.986 1.00 90.50 80 MET A CA 1
ATOM 622 C C . MET A 1 80 ? 15.307 2.426 11.760 1.00 90.50 80 MET A C 1
ATOM 624 O O . MET A 1 80 ? 14.531 2.981 12.539 1.00 90.50 80 MET A O 1
ATOM 628 N N . THR A 1 81 ? 15.334 1.102 11.616 1.00 93.19 81 THR A N 1
ATOM 629 C CA . THR A 1 81 ? 14.497 0.168 12.380 1.00 93.19 81 THR A CA 1
ATOM 630 C C . THR A 1 81 ? 14.823 0.246 13.871 1.00 93.19 81 THR A C 1
ATOM 632 O O . THR A 1 81 ? 13.918 0.354 14.700 1.00 93.19 81 THR A O 1
ATOM 635 N N . SER A 1 82 ? 16.110 0.243 14.230 1.00 93.38 82 SER A N 1
ATOM 636 C CA . SER A 1 82 ? 16.568 0.378 15.618 1.00 93.38 82 SER A CA 1
ATOM 637 C C . SER A 1 82 ? 16.145 1.719 16.231 1.00 93.38 82 SER A C 1
ATOM 639 O O . SER A 1 82 ? 15.598 1.769 17.338 1.00 93.38 82 SER A O 1
ATOM 641 N N . LYS A 1 83 ? 16.309 2.813 15.477 1.00 87.94 83 LYS A N 1
ATOM 642 C CA . LYS A 1 83 ? 15.909 4.164 15.891 1.00 87.94 83 LYS A CA 1
ATOM 643 C C . LYS A 1 83 ? 14.395 4.287 16.074 1.00 87.94 83 LYS A C 1
ATOM 645 O O . LYS A 1 83 ? 13.942 4.786 17.104 1.00 87.94 83 LYS A O 1
ATOM 650 N N . ALA A 1 84 ? 13.609 3.795 15.115 1.00 88.62 84 ALA A N 1
ATOM 651 C CA . ALA A 1 84 ? 12.151 3.796 15.191 1.00 88.62 84 ALA A CA 1
ATOM 652 C C . ALA A 1 84 ? 11.649 2.988 16.396 1.00 88.62 84 ALA A C 1
ATOM 654 O O . ALA A 1 84 ? 10.771 3.458 17.122 1.00 88.62 84 ALA A O 1
ATOM 655 N N . ARG A 1 85 ? 12.262 1.825 16.659 1.00 91.00 85 ARG A N 1
ATOM 656 C CA . ARG A 1 85 ? 11.973 0.997 17.833 1.00 91.00 85 ARG A CA 1
ATOM 657 C C . ARG A 1 85 ? 12.199 1.766 19.132 1.00 91.00 85 ARG A C 1
ATOM 659 O O . ARG A 1 85 ? 11.281 1.889 19.935 1.00 91.00 85 ARG A O 1
ATOM 666 N N . SER A 1 86 ? 13.385 2.345 19.307 1.00 88.88 86 SER A N 1
ATOM 667 C CA . SER A 1 86 ? 13.733 3.104 20.515 1.00 88.88 86 SER A CA 1
ATOM 668 C C . SER A 1 86 ? 12.793 4.293 20.765 1.00 88.88 86 SER A C 1
ATOM 670 O O . SER A 1 86 ? 12.375 4.529 21.902 1.00 88.88 86 SER A O 1
ATOM 672 N N . LEU A 1 87 ? 12.405 5.019 19.710 1.00 85.88 87 LEU A N 1
ATOM 673 C CA . LEU A 1 87 ? 11.472 6.145 19.818 1.00 85.88 87 LEU A CA 1
ATOM 674 C C . LEU A 1 87 ? 10.057 5.698 20.192 1.00 85.88 87 LEU A C 1
ATOM 676 O O . LEU A 1 87 ? 9.406 6.353 21.006 1.00 85.88 87 LEU A O 1
ATOM 680 N N . CYS A 1 88 ? 9.581 4.589 19.630 1.00 85.56 88 CYS A N 1
ATOM 681 C CA . CYS A 1 88 ? 8.265 4.053 19.963 1.00 85.56 88 CYS A CA 1
ATOM 682 C C . CYS A 1 88 ? 8.216 3.463 21.378 1.00 85.56 88 CYS A C 1
ATOM 684 O O . CYS A 1 88 ? 7.221 3.649 22.076 1.00 85.56 88 CYS A O 1
ATOM 686 N N . GLU A 1 89 ? 9.294 2.821 21.834 1.00 85.94 89 GLU A N 1
ATOM 687 C CA . GLU A 1 89 ? 9.436 2.397 23.232 1.00 85.94 89 GLU A CA 1
ATOM 688 C C . GLU A 1 89 ? 9.382 3.603 24.181 1.00 85.94 89 GLU A C 1
ATOM 690 O O . GLU A 1 89 ? 8.602 3.610 25.132 1.00 85.94 89 GLU A O 1
ATOM 695 N N . SER A 1 90 ? 10.115 4.673 23.859 1.00 83.38 90 SER A N 1
ATOM 696 C CA . SER A 1 90 ? 10.080 5.925 24.629 1.00 83.38 90 SER A CA 1
ATOM 697 C C . SER A 1 90 ? 8.687 6.570 24.636 1.00 83.38 90 SER A C 1
ATOM 699 O O . SER A 1 90 ? 8.268 7.136 25.644 1.00 83.38 90 SER A O 1
ATOM 701 N N . LEU A 1 91 ? 7.944 6.484 23.525 1.00 83.06 91 LEU A N 1
ATOM 702 C CA . LEU A 1 91 ? 6.564 6.967 23.436 1.00 83.06 91 LEU A CA 1
ATOM 703 C C . LEU A 1 91 ? 5.623 6.155 24.339 1.00 83.06 91 LEU A C 1
ATOM 705 O O . LEU A 1 91 ? 4.806 6.749 25.044 1.00 83.06 91 LEU A O 1
ATOM 709 N N . ALA A 1 92 ? 5.750 4.825 24.340 1.00 81.06 92 ALA A N 1
ATOM 710 C CA . ALA A 1 92 ? 4.962 3.947 25.204 1.00 81.06 92 ALA A CA 1
ATOM 711 C C . ALA A 1 92 ? 5.227 4.253 26.691 1.00 81.06 92 ALA A C 1
ATOM 713 O O . ALA A 1 92 ? 4.291 4.370 27.483 1.00 81.06 92 ALA A O 1
ATOM 714 N N . GLU A 1 93 ? 6.490 4.484 27.059 1.00 76.75 93 GLU A N 1
ATOM 715 C CA . GLU A 1 93 ? 6.872 4.917 28.407 1.00 76.75 93 GLU A CA 1
ATOM 716 C C . GLU A 1 93 ? 6.335 6.319 28.749 1.00 76.75 93 GLU A C 1
ATOM 718 O O . GLU A 1 93 ? 5.842 6.548 29.854 1.00 76.75 93 GLU A O 1
ATOM 723 N N . ALA A 1 94 ? 6.370 7.272 27.814 1.00 74.69 94 ALA A N 1
ATOM 724 C CA . ALA A 1 94 ? 5.896 8.639 28.047 1.00 74.69 94 ALA A CA 1
ATOM 725 C C . ALA A 1 94 ? 4.370 8.726 28.232 1.00 74.69 94 ALA A C 1
ATOM 727 O O . ALA A 1 94 ? 3.874 9.524 29.042 1.00 74.69 94 ALA A O 1
ATOM 728 N N . GLN A 1 95 ? 3.612 7.894 27.517 1.00 69.56 95 GLN A N 1
ATOM 729 C CA . GLN A 1 95 ? 2.158 7.817 27.664 1.00 69.56 95 GLN A CA 1
ATOM 730 C C . GLN A 1 95 ? 1.715 7.274 29.024 1.00 69.56 95 GLN A C 1
ATOM 732 O O . GLN A 1 95 ? 0.634 7.622 29.502 1.00 69.56 95 GLN A O 1
ATOM 737 N N . ALA A 1 96 ? 2.572 6.512 29.705 1.00 63.31 96 ALA A N 1
ATOM 738 C CA . ALA A 1 96 ? 2.311 6.092 31.074 1.00 63.31 96 ALA A CA 1
ATOM 739 C C . ALA A 1 96 ? 2.239 7.262 32.066 1.00 63.31 96 ALA A C 1
ATOM 741 O O . ALA A 1 96 ? 1.511 7.191 33.055 1.00 63.31 96 ALA A O 1
ATOM 742 N N . VAL A 1 97 ? 2.997 8.335 31.816 1.00 59.47 97 VAL A N 1
ATOM 743 C CA . VAL A 1 97 ? 3.172 9.457 32.755 1.00 59.47 97 VAL A CA 1
ATOM 744 C C . VAL A 1 97 ? 2.178 10.593 32.488 1.00 59.47 97 VAL A C 1
ATOM 746 O O . VAL A 1 97 ? 1.745 11.277 33.411 1.00 59.47 97 VAL A O 1
ATOM 749 N N . THR A 1 98 ? 1.780 10.792 31.232 1.00 55.97 98 THR A N 1
ATOM 750 C CA . THR A 1 98 ? 0.907 11.902 30.789 1.00 55.97 98 THR A CA 1
ATOM 751 C C . THR A 1 98 ? -0.595 11.581 30.859 1.00 55.97 98 THR A C 1
ATOM 753 O O . THR A 1 98 ? -1.449 12.432 30.608 1.00 55.97 98 THR A O 1
ATOM 756 N N . SER A 1 99 ? -0.914 10.349 31.250 1.00 53.34 99 SER A N 1
ATOM 757 C CA . SER A 1 99 ? -2.236 9.738 31.390 1.00 53.34 99 SER A CA 1
ATOM 758 C C . SER A 1 99 ? -3.261 10.509 32.251 1.00 53.34 99 SER A C 1
ATOM 760 O O . SER A 1 99 ? -4.399 10.817 31.899 1.00 53.34 99 SER A O 1
ATOM 762 N N . THR A 1 100 ? -2.829 10.845 33.463 1.00 51.31 100 THR A N 1
ATOM 763 C CA . THR A 1 100 ? -3.729 11.163 34.584 1.00 51.31 100 THR A CA 1
ATOM 764 C C . THR A 1 100 ? -4.184 12.622 34.651 1.00 51.31 100 THR A C 1
ATOM 766 O O . THR A 1 100 ? -4.945 12.983 35.545 1.00 51.31 100 THR A O 1
ATOM 769 N N . THR A 1 101 ? -3.726 13.477 33.735 1.00 51.09 101 THR A N 1
ATOM 770 C CA . THR A 1 101 ? -3.954 14.936 33.757 1.00 51.09 101 THR A CA 1
ATOM 771 C C . THR A 1 101 ? -4.752 15.462 32.563 1.00 51.09 101 THR A C 1
ATOM 773 O O . THR A 1 101 ? -4.976 16.669 32.461 1.00 51.09 101 THR A O 1
ATOM 776 N N . ASN A 1 102 ? -5.209 14.595 31.656 1.00 56.28 102 ASN A N 1
ATOM 777 C CA . ASN A 1 102 ? -5.798 15.038 30.397 1.00 56.28 102 ASN A CA 1
ATOM 778 C C . ASN A 1 102 ? -7.282 15.433 30.555 1.00 56.28 102 ASN A C 1
ATOM 780 O O . ASN A 1 102 ? -8.152 14.591 30.773 1.00 56.28 102 ASN A O 1
ATOM 784 N N . GLY A 1 103 ? -7.602 16.726 30.422 1.00 56.75 103 GLY A N 1
ATOM 785 C CA . GLY A 1 103 ? -8.967 17.253 30.586 1.00 56.75 103 GLY A CA 1
ATOM 786 C C . GLY A 1 103 ? -10.001 16.647 29.624 1.00 56.75 103 GLY A C 1
ATOM 787 O O . GLY A 1 103 ? -11.178 16.541 29.970 1.00 56.75 103 GLY A O 1
ATOM 788 N N . ASN A 1 104 ? -9.565 16.168 28.454 1.00 61.28 104 ASN A N 1
ATOM 789 C CA . ASN A 1 104 ? -10.432 15.493 27.482 1.00 6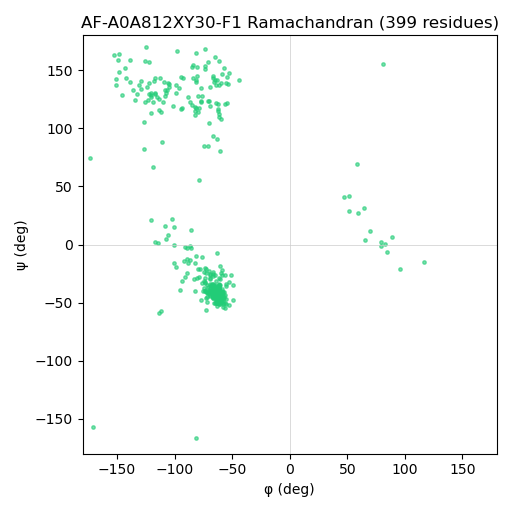1.28 104 ASN A CA 1
ATOM 790 C C . ASN A 1 104 ? -10.967 14.145 27.985 1.00 61.28 104 ASN A C 1
ATOM 792 O O . ASN A 1 104 ? -12.123 13.817 27.710 1.00 61.28 104 ASN A O 1
ATOM 796 N N . TYR A 1 105 ? -10.182 13.414 28.782 1.00 65.50 105 TYR A N 1
ATOM 797 C CA . TYR A 1 105 ? -10.629 12.172 29.413 1.00 65.50 105 TYR A CA 1
ATOM 798 C C . TYR A 1 105 ? -11.824 12.428 30.339 1.00 65.50 105 TYR A C 1
ATOM 800 O O . TYR A 1 105 ? -12.840 11.746 30.241 1.00 65.50 105 TYR A O 1
ATOM 808 N N . MET A 1 106 ? -11.764 13.476 31.168 1.00 60.97 106 MET A N 1
ATOM 809 C CA . MET A 1 106 ? -12.855 13.816 32.090 1.00 60.97 106 MET A CA 1
ATOM 810 C C . MET A 1 106 ? -14.150 14.195 31.358 1.00 60.97 106 MET A C 1
ATOM 812 O O . MET A 1 106 ? -15.243 13.828 31.797 1.00 60.97 106 MET A O 1
ATOM 816 N N . VAL A 1 107 ? -14.048 14.893 30.223 1.00 67.38 107 VAL A N 1
ATOM 817 C CA . VAL A 1 107 ? -15.208 15.266 29.395 1.00 67.38 107 VAL A CA 1
ATOM 818 C C . V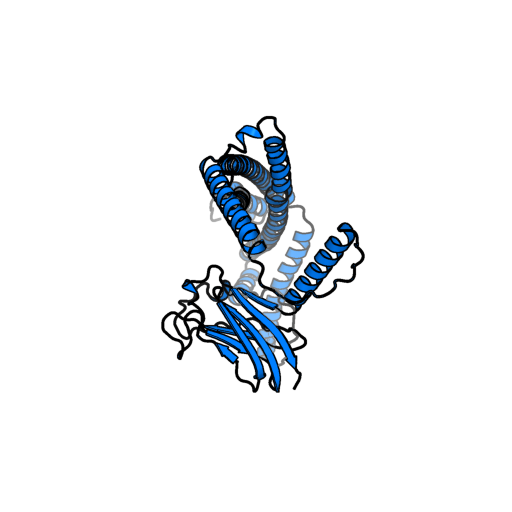AL A 1 107 ? -15.857 14.033 28.765 1.00 67.38 107 VAL A C 1
ATOM 820 O O . VAL A 1 107 ? -17.083 13.911 28.777 1.00 67.38 107 VAL A O 1
ATOM 823 N N . GLN A 1 108 ? -15.053 13.113 28.240 1.00 65.38 108 GLN A N 1
ATOM 824 C CA . GLN A 1 108 ? -15.524 11.896 27.579 1.00 65.38 108 GLN A CA 1
ATOM 825 C C . GLN A 1 108 ? -16.058 10.864 28.562 1.00 65.38 108 GLN A C 1
ATOM 827 O O . GLN A 1 108 ? -17.142 10.333 28.348 1.00 65.38 108 GLN A O 1
ATOM 832 N N . LEU A 1 109 ? -15.404 10.692 29.709 1.00 66.38 109 LEU A N 1
ATOM 833 C CA . LEU A 1 109 ? -15.934 9.894 30.807 1.00 66.38 109 LEU A CA 1
ATOM 834 C C . LEU A 1 109 ? -17.290 10.432 31.273 1.00 66.38 109 LEU A C 1
ATOM 836 O O . LEU A 1 109 ? -18.220 9.667 31.497 1.00 66.38 109 LEU A O 1
ATOM 840 N N . SER A 1 110 ? -17.445 11.756 31.357 1.00 65.94 110 SER A N 1
ATOM 841 C CA . SER A 1 110 ? -18.725 12.380 31.713 1.00 65.94 110 SER A CA 1
ATOM 842 C C . SER A 1 110 ? -19.794 12.225 30.625 1.00 65.94 110 SER A C 1
ATOM 844 O O . SER A 1 110 ? -20.985 12.240 30.931 1.00 65.94 110 SER A O 1
ATOM 846 N N . LYS A 1 111 ? -19.414 12.117 29.345 1.00 72.88 111 LYS A N 1
ATOM 847 C CA . LYS A 1 111 ? -20.342 11.795 28.246 1.00 72.88 111 LYS A CA 1
ATOM 848 C C . LYS A 1 111 ? -20.759 10.324 28.294 1.00 72.88 111 LYS A C 1
ATOM 850 O O . LYS A 1 111 ? -21.948 10.050 28.257 1.00 72.88 111 LYS A O 1
ATOM 855 N N . PHE A 1 112 ? -19.804 9.420 28.481 1.00 70.69 112 PHE A N 1
ATOM 856 C CA . PHE A 1 112 ? -20.030 7.979 28.570 1.00 70.69 112 PHE A CA 1
ATOM 857 C C . PHE A 1 112 ? -20.848 7.588 29.810 1.00 70.69 112 PHE A C 1
ATOM 859 O O . PHE A 1 112 ? -21.809 6.836 29.726 1.00 70.69 112 PHE A O 1
ATOM 866 N N . ARG A 1 113 ? -20.564 8.192 30.970 1.00 67.81 113 ARG A N 1
ATOM 867 C CA . ARG A 1 113 ? -21.412 8.039 32.165 1.00 67.81 113 ARG A CA 1
ATOM 868 C C . ARG A 1 113 ? -22.831 8.535 31.903 1.00 67.81 113 ARG A C 1
ATOM 870 O O . ARG A 1 113 ? -23.789 7.889 32.309 1.00 67.81 113 ARG A O 1
ATOM 877 N N . ARG A 1 114 ? -22.983 9.670 31.209 1.00 69.50 114 ARG A N 1
ATOM 878 C CA . ARG A 1 114 ? -24.310 10.171 30.833 1.00 69.50 114 ARG A CA 1
ATOM 879 C C . ARG A 1 114 ? -25.036 9.205 29.904 1.00 69.50 114 ARG A C 1
ATOM 881 O O . ARG A 1 114 ? -26.205 8.973 30.169 1.00 69.50 114 ARG A O 1
ATOM 888 N N . SER A 1 115 ? -24.382 8.609 28.904 1.00 71.00 115 SER A N 1
ATOM 889 C CA . SER A 1 115 ? -25.050 7.644 28.018 1.00 71.00 115 SER A CA 1
ATOM 890 C C . SER A 1 115 ? -25.549 6.413 28.779 1.00 71.00 115 SER A C 1
ATOM 892 O O . SER A 1 115 ? -26.693 6.024 28.580 1.00 71.00 115 SER A O 1
ATOM 894 N N . TRP A 1 116 ? -24.788 5.893 29.750 1.00 70.50 116 TRP A N 1
ATOM 895 C CA . TRP A 1 116 ? -25.237 4.789 30.614 1.00 70.50 116 TRP A CA 1
ATOM 896 C C . TRP A 1 116 ? -26.518 5.115 31.383 1.00 70.50 116 TRP A C 1
ATOM 898 O O . TRP A 1 116 ? -27.471 4.337 31.384 1.00 70.50 116 TRP A O 1
ATOM 908 N N .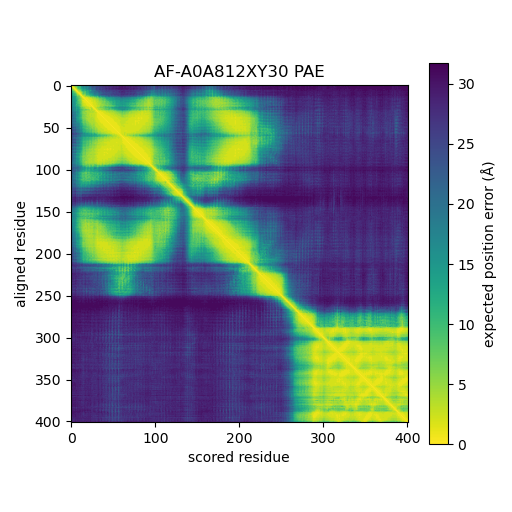 PHE A 1 117 ? -26.546 6.273 32.048 1.00 63.78 117 PHE A N 1
ATOM 909 C CA . PHE A 1 117 ? -27.697 6.666 32.861 1.00 63.78 117 PHE A CA 1
ATOM 910 C C . PHE A 1 117 ? -28.895 7.082 32.008 1.00 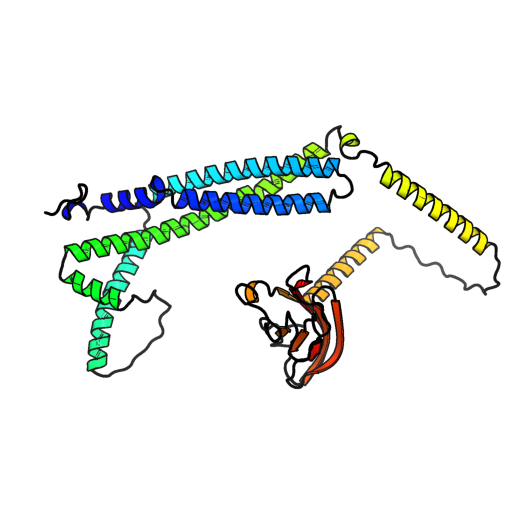63.78 117 PHE A C 1
ATOM 912 O O . PHE A 1 117 ? -30.034 6.837 32.401 1.00 63.78 117 PHE A O 1
ATOM 919 N N . GLN A 1 118 ? -28.651 7.685 30.844 1.00 65.25 118 GLN A N 1
ATOM 920 C CA . GLN A 1 118 ? -29.700 8.103 29.926 1.00 65.25 118 GLN A CA 1
ATOM 921 C C . GLN A 1 118 ? -30.351 6.889 29.255 1.00 65.25 118 GLN A C 1
ATOM 923 O O . GLN A 1 118 ? -31.569 6.798 29.271 1.00 65.25 118 GLN A O 1
ATOM 928 N N . GLU A 1 119 ? -29.578 5.908 28.777 1.00 61.44 119 GLU A N 1
ATOM 929 C CA . GLU A 1 119 ? -30.115 4.685 28.161 1.00 61.44 119 GLU A CA 1
ATOM 930 C C . GLU A 1 119 ? -30.759 3.734 29.177 1.00 61.44 119 GLU A C 1
ATOM 932 O O . GLU A 1 119 ? -31.787 3.127 28.879 1.00 61.44 119 GLU A O 1
ATOM 937 N N . ALA A 1 120 ? -30.243 3.639 30.407 1.00 57.97 120 ALA A N 1
ATOM 938 C CA . ALA A 1 120 ? -30.906 2.872 31.464 1.00 57.97 120 ALA A CA 1
ATOM 939 C C . ALA A 1 120 ? -32.258 3.496 31.872 1.00 57.97 120 ALA A C 1
ATOM 941 O O . ALA A 1 120 ? -33.228 2.771 32.119 1.00 57.97 120 ALA A O 1
ATOM 942 N N . ALA A 1 121 ? -32.344 4.832 31.907 1.00 58.88 121 ALA A N 1
ATOM 943 C CA . ALA A 1 121 ? -33.577 5.566 32.193 1.00 58.88 121 ALA A CA 1
ATOM 944 C C . ALA A 1 121 ? -34.559 5.563 31.007 1.00 58.88 121 ALA A C 1
ATOM 946 O O . ALA A 1 121 ? -35.765 5.396 31.205 1.00 58.88 121 ALA A O 1
ATOM 947 N N . ASP A 1 122 ? -34.056 5.697 29.779 1.00 59.41 122 ASP A N 1
ATOM 948 C CA . ASP A 1 122 ? -34.848 5.660 28.550 1.00 59.41 122 ASP A CA 1
ATOM 949 C C . ASP A 1 122 ? -35.306 4.233 28.223 1.00 59.41 122 ASP A C 1
ATOM 951 O O . ASP A 1 122 ? -36.401 4.061 27.707 1.00 59.41 122 ASP A O 1
ATOM 955 N N . GLY A 1 123 ? -34.566 3.192 28.616 1.00 54.41 123 GLY A N 1
ATOM 956 C CA . GLY A 1 123 ? -35.036 1.804 28.596 1.00 54.41 123 GLY A CA 1
ATOM 957 C C . GLY A 1 123 ? -36.205 1.566 29.560 1.00 54.41 123 GLY A C 1
ATOM 958 O O . GLY A 1 123 ? -37.142 0.842 29.235 1.00 54.41 123 GLY A O 1
ATOM 959 N N . LEU A 1 124 ? -36.209 2.231 30.720 1.00 49.31 124 LEU A N 1
ATOM 960 C CA . LEU A 1 124 ? -37.336 2.249 31.664 1.00 49.31 124 LEU A CA 1
ATOM 961 C C . LEU A 1 124 ? -38.549 3.000 31.095 1.00 49.31 124 LEU A C 1
ATOM 963 O O . LEU A 1 124 ? -39.676 2.522 31.224 1.00 49.31 124 LEU A O 1
ATOM 967 N N . LYS A 1 125 ? -38.323 4.136 30.418 1.00 51.34 125 LYS A N 1
ATOM 968 C CA . LYS A 1 125 ? -39.376 4.862 29.693 1.00 51.34 125 LYS A CA 1
ATOM 969 C C . LYS A 1 125 ? -39.893 4.098 28.487 1.00 51.34 125 LYS A C 1
ATOM 971 O O . LYS A 1 125 ? -41.092 4.066 28.319 1.00 51.34 125 LYS A O 1
ATOM 976 N N . SER A 1 126 ? -39.042 3.444 27.708 1.00 45.94 126 SER A N 1
ATOM 977 C CA . SER A 1 126 ? -39.409 2.643 26.537 1.00 45.94 126 SER A CA 1
ATOM 978 C C . SER A 1 126 ? -40.231 1.418 26.935 1.00 45.94 126 SER A C 1
ATOM 980 O O . SER A 1 126 ? -41.234 1.122 26.298 1.00 45.94 126 SER A O 1
ATOM 982 N N . ILE A 1 127 ? -39.904 0.757 28.052 1.00 45.91 127 ILE A N 1
ATOM 983 C CA . ILE A 1 127 ? -40.738 -0.319 28.612 1.00 45.91 127 ILE A CA 1
ATOM 984 C C . ILE A 1 127 ? -42.077 0.241 29.132 1.00 45.91 127 ILE A C 1
ATOM 986 O O . ILE A 1 127 ? -43.125 -0.367 28.910 1.00 45.91 127 ILE A O 1
ATOM 990 N N . ALA A 1 128 ? -42.079 1.418 29.768 1.00 41.78 128 ALA A N 1
ATOM 991 C CA . ALA A 1 128 ? -43.303 2.093 30.209 1.00 41.78 128 ALA A CA 1
ATOM 992 C C . ALA A 1 128 ? -44.160 2.639 29.042 1.00 41.78 128 ALA A C 1
ATOM 994 O O . ALA A 1 128 ? -45.385 2.600 29.110 1.00 41.78 128 ALA A O 1
ATOM 995 N N . GLU A 1 129 ? -43.543 3.095 27.953 1.00 43.06 129 GLU A N 1
ATOM 996 C CA . GLU A 1 129 ? -44.160 3.600 26.721 1.00 43.06 129 GLU A CA 1
ATOM 997 C C . GLU A 1 129 ? -44.602 2.454 25.804 1.00 43.06 129 GLU A C 1
ATOM 999 O O . GLU A 1 129 ? -45.608 2.586 25.117 1.00 43.06 129 GLU A O 1
ATOM 1004 N N . ALA A 1 130 ? -43.947 1.291 25.845 1.00 42.25 130 ALA A N 1
ATOM 1005 C CA . ALA A 1 130 ? -44.433 0.053 25.235 1.00 42.25 130 ALA A CA 1
ATOM 1006 C C . ALA A 1 130 ? -45.659 -0.506 25.980 1.00 42.25 130 ALA A C 1
ATOM 1008 O O . ALA A 1 130 ? -46.535 -1.107 25.360 1.00 42.25 130 ALA A O 1
ATOM 1009 N N . LEU A 1 131 ? -45.769 -0.250 27.290 1.00 40.00 131 LEU A N 1
ATOM 1010 C CA . LEU A 1 131 ? -46.974 -0.508 28.087 1.00 40.00 131 LEU A CA 1
ATOM 1011 C C . LEU A 1 131 ? -48.077 0.554 27.892 1.00 40.00 131 LEU A C 1
ATOM 1013 O O . LEU A 1 131 ? -49.241 0.261 28.159 1.00 40.00 131 LEU A O 1
ATOM 1017 N N . LEU A 1 132 ? -47.741 1.763 27.418 1.00 38.47 132 LEU A N 1
ATOM 1018 C CA . LEU A 1 132 ? -48.673 2.895 27.248 1.00 38.47 132 LEU A CA 1
ATOM 1019 C C . LEU A 1 132 ? -48.912 3.335 25.789 1.00 38.47 132 LEU A C 1
ATOM 1021 O O . LEU A 1 132 ? -49.704 4.241 25.548 1.00 38.47 132 LEU A O 1
ATOM 1025 N N . GLY A 1 133 ? -48.301 2.659 24.818 1.00 41.53 133 GLY A N 1
ATOM 1026 C CA . GLY A 1 133 ? -48.603 2.733 23.393 1.00 41.53 133 GLY A CA 1
ATOM 1027 C C . GLY A 1 133 ? -48.491 4.118 22.754 1.00 41.53 133 GLY A C 1
ATOM 1028 O O . GLY A 1 133 ? -49.502 4.634 22.289 1.00 41.53 133 GLY A O 1
ATOM 1029 N N . THR A 1 134 ? -47.287 4.681 22.603 1.00 35.81 134 THR A N 1
ATOM 1030 C CA . THR A 1 134 ? -47.067 5.771 21.627 1.00 35.81 134 THR A CA 1
ATOM 1031 C C . THR A 1 134 ? -45.684 5.737 20.981 1.00 35.81 134 THR A C 1
ATOM 1033 O O . THR A 1 134 ? -44.666 5.694 21.661 1.00 35.81 134 THR A O 1
ATOM 1036 N N . ALA A 1 135 ? -45.676 5.791 19.647 1.00 39.75 135 ALA A N 1
ATOM 1037 C CA . ALA A 1 135 ? -44.508 5.771 18.775 1.00 39.75 135 ALA A CA 1
ATOM 1038 C C . ALA A 1 135 ? -43.872 7.161 18.599 1.00 39.75 135 ALA A C 1
ATOM 1040 O O . ALA A 1 135 ? -44.576 8.158 18.438 1.00 39.75 135 ALA A O 1
ATOM 1041 N N . GLY A 1 136 ? -42.541 7.207 18.514 1.00 32.25 136 GLY A N 1
ATOM 1042 C CA . GLY A 1 136 ? -41.808 8.416 18.141 1.00 32.25 136 GLY A CA 1
ATOM 1043 C C . GLY A 1 136 ? -40.312 8.177 17.958 1.00 32.25 136 GLY A C 1
ATOM 1044 O O . GLY A 1 136 ? -39.519 8.580 18.799 1.00 32.25 136 GLY A O 1
ATOM 1045 N N . ALA A 1 137 ? -39.908 7.537 16.858 1.00 34.44 137 ALA A N 1
ATOM 1046 C CA . ALA A 1 137 ? -38.494 7.357 16.527 1.00 34.44 137 ALA A CA 1
ATOM 1047 C C . ALA A 1 137 ? -37.927 8.614 15.840 1.00 34.44 137 ALA A C 1
ATOM 1049 O O . ALA A 1 137 ? -38.369 8.995 14.754 1.00 34.44 137 ALA A O 1
ATOM 1050 N N . LYS A 1 138 ? -36.925 9.246 16.462 1.00 35.06 138 LYS A N 1
ATOM 1051 C CA . LYS A 1 138 ? -36.008 10.192 15.812 1.00 35.06 138 LYS A CA 1
ATOM 1052 C C . LYS A 1 138 ? -34.645 9.526 15.653 1.00 35.06 138 LYS A C 1
ATOM 1054 O O . LYS A 1 138 ? -34.110 8.985 16.614 1.00 35.06 138 LYS A O 1
ATOM 1059 N N . LEU A 1 139 ? -34.109 9.612 14.438 1.00 40.62 139 LEU A N 1
ATOM 1060 C CA . LEU A 1 139 ? -32.754 9.215 14.062 1.00 40.62 139 LEU A CA 1
ATOM 1061 C C . LEU A 1 139 ? -31.726 9.961 14.929 1.00 40.62 139 LEU A C 1
ATOM 1063 O O . LEU A 1 139 ? -31.705 11.194 14.927 1.00 40.62 139 LEU A O 1
ATOM 1067 N N . LYS A 1 140 ? -30.895 9.212 15.658 1.00 36.16 140 LYS A N 1
ATOM 1068 C CA . LYS A 1 140 ? -29.685 9.697 16.328 1.00 36.16 140 LYS A CA 1
ATOM 1069 C C . LYS A 1 140 ? -28.468 9.079 15.645 1.00 36.16 140 LYS A C 1
ATOM 1071 O O . LYS A 1 140 ? -28.529 7.931 15.214 1.00 36.16 140 LYS A O 1
ATOM 1076 N N . GLU A 1 141 ? -27.411 9.882 15.549 1.00 38.41 141 GLU A N 1
ATOM 1077 C CA . GLU A 1 141 ? -26.045 9.457 15.227 1.00 38.41 141 GLU A CA 1
ATOM 1078 C C . GLU A 1 141 ? -25.695 8.190 16.019 1.00 38.41 141 GLU A C 1
ATOM 1080 O O . GLU A 1 141 ? -26.135 8.056 17.160 1.00 38.41 141 GLU A O 1
ATOM 1085 N N . GLU A 1 142 ? -24.967 7.264 15.392 1.00 37.47 142 GLU A N 1
ATOM 1086 C CA . GLU A 1 142 ? -24.608 5.947 15.935 1.00 37.47 142 GLU A CA 1
ATOM 1087 C C . GLU A 1 142 ? -23.778 6.079 17.226 1.00 37.47 142 GLU A C 1
ATOM 1089 O O . GLU A 1 142 ? -22.552 5.998 17.229 1.00 37.47 142 GLU A O 1
ATOM 1094 N N . GLU A 1 143 ? -24.456 6.315 18.350 1.00 47.69 143 GLU A N 1
ATOM 1095 C CA . GLU A 1 143 ? -23.927 6.069 19.685 1.00 47.69 143 GLU A CA 1
ATOM 1096 C C . GLU A 1 143 ? -23.743 4.546 19.840 1.00 47.69 143 GLU A C 1
ATOM 1098 O O . GLU A 1 143 ? -24.578 3.774 19.351 1.00 47.69 143 GLU A O 1
ATOM 1103 N N . PRO A 1 144 ? -22.649 4.081 20.472 1.00 51.12 144 PRO A N 1
ATOM 1104 C CA . PRO A 1 144 ? -22.397 2.657 20.656 1.00 51.12 144 PRO A CA 1
ATOM 1105 C C . PRO A 1 144 ? -23.546 2.039 21.459 1.00 51.12 144 PRO A C 1
ATOM 1107 O O . PRO A 1 144 ? -23.676 2.299 22.653 1.00 51.12 144 PRO A O 1
ATOM 1110 N N . GLN A 1 145 ? -24.386 1.244 20.790 1.00 57.41 145 GLN A N 1
ATOM 1111 C CA . GLN A 1 145 ? -25.564 0.628 21.398 1.00 57.41 145 GLN A CA 1
ATOM 1112 C C . GLN A 1 145 ? -25.127 -0.311 22.527 1.00 57.41 145 GLN A C 1
ATOM 1114 O O . GLN A 1 145 ? -24.462 -1.323 22.282 1.00 57.41 145 GLN A O 1
ATOM 1119 N N . LEU A 1 146 ? -25.491 0.020 23.769 1.00 65.62 146 LEU A N 1
ATOM 1120 C CA . LEU A 1 146 ? -25.251 -0.852 24.915 1.00 65.62 146 LEU A CA 1
ATOM 1121 C C . LEU A 1 146 ? -26.057 -2.145 24.755 1.00 65.62 146 LEU A C 1
ATOM 1123 O O . LEU A 1 146 ? -27.231 -2.132 24.376 1.00 65.62 146 LEU A O 1
ATOM 1127 N N . THR A 1 147 ? -25.438 -3.285 25.062 1.00 75.25 147 THR A N 1
ATOM 1128 C CA . THR A 1 147 ? -26.140 -4.568 24.982 1.00 75.25 147 THR A CA 1
ATOM 1129 C C . THR A 1 147 ? -27.250 -4.637 26.041 1.00 75.25 147 THR A C 1
ATOM 1131 O O . THR A 1 147 ? -27.070 -4.139 27.157 1.00 75.25 147 THR A O 1
ATOM 1134 N N . PRO A 1 148 ? -28.392 -5.291 25.751 1.00 71.44 148 PRO A N 1
ATOM 1135 C CA . PRO A 1 148 ? -29.486 -5.433 26.717 1.00 71.44 148 PRO A CA 1
ATOM 1136 C C . PRO A 1 148 ? -29.042 -6.072 28.042 1.00 71.44 148 PRO A C 1
ATOM 1138 O O . PRO A 1 148 ? -29.502 -5.679 29.111 1.00 71.44 148 PRO A O 1
ATOM 1141 N N . GLU A 1 149 ? -28.105 -7.020 27.971 1.00 76.00 149 GLU A N 1
ATOM 1142 C CA . GLU A 1 149 ? -27.500 -7.680 29.133 1.00 76.00 149 GLU A CA 1
ATOM 1143 C C . GLU A 1 149 ? -26.714 -6.698 30.009 1.00 76.00 149 GLU A C 1
ATOM 1145 O O . GLU A 1 149 ? -26.817 -6.737 31.234 1.00 76.00 149 GLU A O 1
ATOM 1150 N N . PHE A 1 150 ? -25.966 -5.779 29.392 1.00 74.25 150 PHE A N 1
ATOM 1151 C CA . PHE A 1 150 ? -25.203 -4.764 30.109 1.00 74.25 150 PHE A CA 1
ATOM 1152 C C . PHE A 1 150 ? -26.117 -3.746 30.799 1.00 74.25 150 PHE A C 1
ATOM 1154 O O . PHE A 1 150 ? -25.875 -3.385 31.948 1.00 74.25 150 PHE A O 1
ATOM 1161 N N . VAL A 1 151 ? -27.205 -3.330 30.141 1.00 75.44 151 VAL A N 1
ATOM 1162 C CA . VAL A 1 151 ? -28.202 -2.420 30.732 1.00 75.44 151 VAL A CA 1
ATOM 1163 C C . VAL A 1 151 ? -28.833 -3.030 31.986 1.00 75.44 151 VAL A C 1
ATOM 1165 O O . VAL A 1 151 ? -29.011 -2.339 32.991 1.00 75.44 151 VAL A O 1
ATOM 1168 N N . GLU A 1 152 ? -29.139 -4.326 31.959 1.00 77.19 152 GLU A N 1
ATOM 1169 C CA . GLU A 1 152 ? -29.684 -5.032 33.120 1.00 77.19 152 GLU A CA 1
ATOM 1170 C C . GLU A 1 152 ? -28.660 -5.133 34.263 1.00 77.19 152 GLU A C 1
ATOM 1172 O O . GLU A 1 152 ? -28.996 -4.940 35.432 1.00 77.19 152 GLU A O 1
ATOM 1177 N N . LEU A 1 153 ? -27.386 -5.332 33.925 1.00 78.38 153 LEU A N 1
ATOM 1178 C CA . LEU A 1 153 ? -26.282 -5.380 34.884 1.00 78.38 153 LEU A CA 1
ATOM 1179 C C . LEU A 1 153 ? -26.038 -4.016 35.554 1.00 78.38 153 LEU A C 1
ATOM 1181 O O . LEU A 1 153 ? -25.796 -3.953 36.759 1.00 78.38 153 LEU A O 1
ATOM 1185 N N . VAL A 1 154 ? -26.186 -2.917 34.804 1.00 76.38 154 VAL A N 1
ATOM 1186 C CA . VAL A 1 154 ? -26.145 -1.542 35.333 1.00 76.38 154 VAL A CA 1
ATOM 1187 C C . VAL A 1 154 ? -27.307 -1.284 36.295 1.00 76.38 154 VAL A C 1
ATOM 1189 O O . VAL A 1 154 ? -27.092 -0.681 37.345 1.00 76.38 154 VAL A O 1
ATOM 1192 N N . LYS A 1 155 ? -28.523 -1.762 35.992 1.00 77.50 155 LYS A N 1
ATOM 1193 C CA . LYS A 1 155 ? -29.683 -1.629 36.895 1.00 77.50 155 LYS A CA 1
ATOM 1194 C C . LYS A 1 155 ? -29.481 -2.390 38.201 1.00 77.50 155 LYS A C 1
ATOM 1196 O O . LYS A 1 155 ? -29.653 -1.812 39.267 1.00 77.50 155 LYS A O 1
ATOM 1201 N N . GLN A 1 156 ? -29.053 -3.649 38.126 1.00 79.69 156 GLN A N 1
ATOM 1202 C CA . GLN A 1 156 ? -28.757 -4.459 39.313 1.00 79.69 156 GLN A CA 1
ATOM 1203 C C . GLN A 1 156 ? -27.650 -3.831 40.169 1.00 79.69 156 GLN A C 1
ATOM 1205 O O . GLN A 1 156 ? -27.688 -3.888 41.394 1.00 79.69 156 GLN A O 1
ATOM 1210 N N . ALA A 1 157 ? -26.670 -3.191 39.532 1.00 78.12 157 ALA A N 1
ATOM 1211 C CA . ALA A 1 157 ? -25.601 -2.500 40.233 1.00 78.12 157 ALA A CA 1
ATOM 1212 C C . ALA A 1 157 ? -26.036 -1.182 40.897 1.00 78.12 157 ALA A C 1
ATOM 1214 O O . ALA A 1 157 ? -25.364 -0.749 41.825 1.00 78.12 157 ALA A O 1
ATOM 1215 N N . GLN A 1 158 ? -27.144 -0.545 40.495 1.00 75.06 158 GLN A N 1
ATOM 1216 C CA . GLN A 1 158 ? -27.654 0.653 41.189 1.00 75.06 158 GLN A CA 1
ATOM 1217 C C . GLN A 1 158 ? -28.142 0.346 42.609 1.00 75.06 158 GLN A C 1
ATOM 1219 O O . GLN A 1 158 ? -28.108 1.221 43.473 1.00 75.06 158 GLN A O 1
ATOM 1224 N N . GLU A 1 159 ? -28.577 -0.889 42.854 1.00 79.94 159 GLU A N 1
ATOM 1225 C CA . GLU A 1 159 ? -29.036 -1.347 44.166 1.00 79.94 159 GLU A CA 1
ATOM 1226 C C . GLU A 1 159 ? -27.865 -1.753 45.084 1.00 79.94 159 GLU A C 1
ATOM 1228 O O . GLU A 1 159 ? -28.027 -1.823 46.303 1.00 79.94 159 GLU A O 1
ATOM 1233 N N . GLU A 1 160 ? -26.666 -1.960 44.521 1.00 83.44 160 GLU A N 1
ATOM 1234 C CA . GLU A 1 160 ? -25.473 -2.429 45.231 1.00 83.44 160 GLU A CA 1
ATOM 1235 C C . GLU A 1 160 ? -24.263 -1.491 45.010 1.00 83.44 160 GLU A C 1
ATOM 1237 O O . GLU A 1 160 ? -23.613 -1.546 43.961 1.00 83.44 160 GLU A O 1
ATOM 1242 N N . PRO A 1 161 ? -23.868 -0.673 46.007 1.00 74.25 161 PRO A N 1
ATOM 1243 C CA . PRO A 1 161 ? -22.850 0.370 45.830 1.00 74.25 161 PRO A CA 1
ATOM 1244 C C . PRO A 1 161 ? -21.468 -0.171 45.425 1.00 74.25 161 PRO A C 1
ATOM 1246 O O . PRO A 1 161 ? -20.718 0.505 44.723 1.00 74.25 161 PRO A O 1
ATOM 1249 N N . GLU A 1 162 ? -21.135 -1.402 45.821 1.00 75.38 162 GLU A N 1
ATOM 1250 C CA . GLU A 1 162 ? -19.876 -2.057 45.450 1.00 75.38 162 GLU A CA 1
ATOM 1251 C C . GLU A 1 162 ? -19.840 -2.436 43.960 1.00 75.38 162 GLU A C 1
ATOM 1253 O O . GLU A 1 162 ? -18.829 -2.217 43.290 1.00 75.38 162 GLU A O 1
ATOM 1258 N N . LYS A 1 163 ? -20.952 -2.942 43.406 1.00 76.50 163 LYS A N 1
ATOM 1259 C CA . LYS A 1 163 ? -21.064 -3.266 41.974 1.00 76.50 163 LYS A CA 1
ATOM 1260 C C . LYS A 1 163 ? -21.032 -2.006 41.117 1.00 76.50 163 LYS A C 1
ATOM 1262 O O . LYS A 1 163 ? -20.395 -2.003 40.063 1.00 76.50 163 LYS A O 1
ATOM 1267 N N . LEU A 1 164 ? -21.666 -0.929 41.585 1.00 75.44 164 LEU A N 1
ATOM 1268 C CA . LEU A 1 164 ? -21.626 0.366 40.911 1.00 75.44 164 LEU A CA 1
ATOM 1269 C C . LEU A 1 164 ? -20.195 0.911 40.826 1.00 75.44 164 LEU A C 1
ATOM 1271 O O . LEU A 1 164 ? -19.770 1.341 39.758 1.00 75.44 164 LEU A O 1
ATOM 1275 N N . ALA A 1 165 ? -19.425 0.828 41.915 1.00 72.06 165 ALA A N 1
ATOM 1276 C CA . ALA A 1 165 ? -18.032 1.273 41.938 1.00 72.06 165 ALA A CA 1
ATOM 1277 C C . ALA A 1 165 ? -17.143 0.484 40.958 1.00 72.06 165 ALA A C 1
ATOM 1279 O O . ALA A 1 165 ? -16.311 1.069 40.261 1.00 72.06 165 ALA A O 1
ATOM 1280 N N . VAL A 1 166 ? -17.339 -0.836 40.856 1.00 77.06 166 VAL A N 1
ATOM 1281 C CA . VAL A 1 166 ? -16.624 -1.675 39.880 1.00 77.06 166 VAL A CA 1
ATOM 1282 C C . VAL A 1 166 ? -16.999 -1.293 38.447 1.00 77.06 166 VAL A C 1
ATOM 1284 O O . VAL A 1 166 ? -16.113 -1.138 37.609 1.00 77.06 166 VAL A O 1
ATOM 1287 N N . LEU A 1 167 ? -18.287 -1.079 38.161 1.00 78.81 167 LEU A N 1
ATOM 1288 C CA . LEU A 1 167 ? -18.727 -0.618 36.843 1.00 78.81 167 LEU A CA 1
ATOM 1289 C C . LEU A 1 167 ? -18.135 0.747 36.489 1.00 78.81 167 LEU A C 1
ATOM 1291 O O . LEU A 1 167 ? -17.659 0.926 35.371 1.00 78.81 167 LEU A O 1
ATOM 1295 N N . GLU A 1 168 ? -18.102 1.694 37.426 1.00 73.44 168 GLU A N 1
ATOM 1296 C CA . GLU A 1 168 ? -17.473 2.998 37.205 1.00 73.44 168 GLU A CA 1
ATOM 1297 C C . GLU A 1 168 ? -15.976 2.880 36.903 1.00 73.44 168 GLU A C 1
ATOM 1299 O O . GLU A 1 168 ? -15.467 3.605 36.040 1.00 73.44 168 GLU A O 1
ATOM 1304 N N . LEU A 1 169 ? -15.271 1.962 37.571 1.00 72.50 169 LEU A N 1
ATOM 1305 C CA . LEU A 1 169 ? -13.867 1.667 37.296 1.00 72.50 169 LEU A CA 1
ATOM 1306 C C . LEU A 1 169 ? -13.693 1.074 35.891 1.00 72.50 169 LEU A C 1
ATOM 1308 O O . LEU A 1 169 ? -12.833 1.537 35.143 1.00 72.50 169 LEU A O 1
ATOM 1312 N N . CYS A 1 170 ? -14.535 0.116 35.495 1.00 76.69 170 CYS A N 1
ATOM 1313 C CA . CYS A 1 170 ? -14.527 -0.461 34.148 1.00 76.69 170 CYS A CA 1
ATOM 1314 C C . CYS A 1 170 ? -14.827 0.588 33.065 1.00 76.69 170 CYS A C 1
ATOM 1316 O O . CYS A 1 170 ? -14.142 0.614 32.046 1.00 76.69 170 CYS A O 1
ATOM 1318 N N . ALA A 1 171 ? -15.790 1.489 33.295 1.00 73.75 171 ALA A N 1
ATOM 1319 C CA . ALA A 1 171 ? -16.107 2.600 32.390 1.00 73.75 171 ALA A CA 1
ATOM 1320 C C . ALA A 1 171 ? -14.900 3.516 32.186 1.00 73.75 171 ALA A C 1
ATOM 1322 O O . ALA A 1 171 ? -14.540 3.882 31.068 1.00 73.75 171 ALA A O 1
ATOM 1323 N N . SER A 1 172 ? -14.288 3.880 33.312 1.00 73.19 172 SER A N 1
ATOM 1324 C CA . SER A 1 172 ? -13.119 4.745 33.378 1.00 73.19 172 SER A CA 1
ATOM 1325 C C . SER A 1 172 ? -11.958 4.112 32.618 1.00 73.19 172 SER A C 1
ATOM 1327 O O . SER A 1 172 ? -11.336 4.778 31.794 1.00 73.19 172 SER A O 1
ATOM 1329 N N . LEU A 1 173 ? -11.719 2.811 32.825 1.00 74.81 173 LEU A N 1
ATOM 1330 C CA . LEU A 1 173 ? -10.703 2.047 32.102 1.00 74.81 173 LEU A CA 1
ATOM 1331 C C . LEU A 1 173 ? -11.003 2.020 30.610 1.00 74.81 173 LEU A C 1
ATOM 1333 O O . LEU A 1 173 ? -10.137 2.403 29.839 1.00 74.81 173 LEU A O 1
ATOM 1337 N N . HIS A 1 174 ? -12.219 1.663 30.204 1.00 78.19 174 HIS A N 1
ATOM 1338 C CA . HIS A 1 174 ? -12.591 1.571 28.795 1.00 78.19 174 HIS A CA 1
ATOM 1339 C C . HIS A 1 174 ? -12.343 2.884 28.038 1.00 78.19 174 HIS A C 1
ATOM 1341 O O . HIS A 1 174 ? -11.581 2.908 27.070 1.00 78.19 174 HIS A O 1
ATOM 1347 N N . VAL A 1 175 ? -12.904 3.995 28.529 1.00 74.88 175 VAL A N 1
ATOM 1348 C CA . VAL A 1 175 ? -12.738 5.318 27.904 1.00 74.88 175 VAL A CA 1
ATOM 1349 C C . VAL A 1 175 ? -11.263 5.709 27.853 1.00 74.88 175 VAL A C 1
ATOM 1351 O O . VAL A 1 175 ? -10.772 6.178 26.829 1.00 74.88 175 VAL A O 1
ATOM 1354 N N . TYR A 1 176 ? -10.536 5.495 28.945 1.00 75.12 176 TYR A N 1
ATOM 1355 C CA . TYR A 1 176 ? -9.125 5.843 29.020 1.00 75.12 176 TYR A CA 1
ATOM 1356 C C . TYR A 1 176 ? -8.250 4.999 28.091 1.00 75.12 176 TYR A C 1
ATOM 1358 O O . TYR A 1 176 ? -7.364 5.537 27.430 1.00 75.12 176 TYR A O 1
ATOM 1366 N N . THR A 1 177 ? -8.508 3.691 28.004 1.00 76.50 177 THR A N 1
ATOM 1367 C CA . THR A 1 177 ? -7.803 2.803 27.076 1.00 76.50 177 THR A CA 1
ATOM 1368 C C . THR A 1 177 ? -8.033 3.209 25.629 1.00 76.50 177 THR A C 1
ATOM 1370 O O . THR A 1 177 ? -7.073 3.210 24.868 1.00 76.50 177 THR A O 1
ATOM 1373 N N . GLY A 1 178 ? -9.244 3.652 25.268 1.00 76.56 178 GLY A N 1
ATOM 1374 C CA . GLY A 1 178 ? -9.516 4.219 23.945 1.00 76.56 178 GLY A CA 1
ATOM 1375 C C . GLY A 1 178 ? -8.621 5.421 23.642 1.00 76.56 178 GLY A C 1
ATOM 1376 O O . GLY A 1 178 ? -7.908 5.417 22.645 1.00 76.56 178 GLY A O 1
ATOM 1377 N N . PHE A 1 179 ? -8.554 6.396 24.555 1.00 75.94 179 PHE A N 1
ATOM 1378 C CA . PHE A 1 179 ? -7.684 7.571 24.398 1.00 75.94 179 PHE A CA 1
ATOM 1379 C C . PHE A 1 179 ? -6.202 7.229 24.287 1.00 75.94 179 PHE A C 1
ATOM 1381 O O . PHE A 1 179 ? -5.494 7.812 23.462 1.00 75.94 179 PHE A O 1
ATOM 1388 N N . LEU A 1 180 ? -5.729 6.318 25.138 1.00 76.19 180 LEU A N 1
ATOM 1389 C CA . LEU A 1 180 ? -4.343 5.876 25.104 1.00 76.19 180 LEU A CA 1
ATOM 1390 C C . LEU A 1 180 ? -4.020 5.208 23.773 1.00 76.19 180 LEU A C 1
ATOM 1392 O O . LEU A 1 180 ? -3.041 5.591 23.140 1.00 76.19 180 LEU A O 1
ATOM 1396 N N . ILE A 1 181 ? -4.848 4.253 23.343 1.00 80.75 181 ILE A N 1
ATOM 1397 C CA . ILE A 1 181 ? -4.630 3.494 22.112 1.00 80.75 181 ILE A CA 1
ATOM 1398 C C . ILE A 1 181 ? -4.703 4.422 20.899 1.00 80.75 181 ILE A C 1
ATOM 1400 O O . ILE A 1 181 ? -3.772 4.426 20.104 1.00 80.75 181 ILE A O 1
ATOM 1404 N N . GLU A 1 182 ? -5.740 5.251 20.769 1.00 80.94 182 GLU A N 1
ATOM 1405 C CA . GLU A 1 182 ? -5.880 6.180 19.637 1.00 80.94 182 GLU A CA 1
ATOM 1406 C C . GLU A 1 182 ? -4.699 7.150 19.552 1.00 80.94 182 GLU A C 1
ATOM 1408 O O . GLU A 1 182 ? -4.058 7.276 18.505 1.00 80.94 182 GLU A O 1
ATOM 1413 N N . GLY A 1 183 ? -4.359 7.789 20.675 1.00 78.44 183 GLY A N 1
ATOM 1414 C CA . GLY A 1 183 ? -3.226 8.703 20.738 1.00 78.44 183 GLY A CA 1
ATOM 1415 C C . GLY A 1 183 ? -1.911 7.992 20.433 1.00 78.44 183 GLY A C 1
ATOM 1416 O O . GLY A 1 183 ? -1.072 8.532 19.715 1.00 78.44 183 GLY A O 1
ATOM 1417 N N . PHE A 1 184 ? -1.723 6.774 20.939 1.00 82.81 184 PHE A N 1
ATOM 1418 C CA . PHE A 1 184 ? -0.513 5.999 20.694 1.00 82.81 184 PHE A CA 1
ATOM 1419 C C . PHE A 1 184 ? -0.373 5.625 19.228 1.00 82.81 184 PHE A C 1
ATOM 1421 O O . PHE A 1 184 ? 0.666 5.892 18.634 1.00 82.81 184 PHE A O 1
ATOM 1428 N N . VAL A 1 185 ? -1.428 5.058 18.641 1.00 83.56 185 VAL A N 1
ATOM 1429 C CA . VAL A 1 185 ? -1.461 4.619 17.246 1.00 83.56 185 VAL A CA 1
ATOM 1430 C C . VAL A 1 185 ? -1.153 5.790 16.320 1.00 83.56 185 VAL A C 1
ATOM 1432 O O . VAL A 1 185 ? -0.308 5.660 15.436 1.00 83.56 185 VAL A O 1
ATOM 1435 N N . GLU A 1 186 ? -1.759 6.958 16.551 1.00 82.88 186 GLU A N 1
ATOM 1436 C CA . GLU A 1 186 ? -1.502 8.143 15.733 1.00 82.88 186 GLU A CA 1
ATOM 1437 C C . GLU A 1 186 ? -0.032 8.598 15.811 1.00 82.88 186 GLU A C 1
ATOM 1439 O O . GLU A 1 186 ? 0.596 8.877 14.785 1.00 82.88 186 GLU A O 1
ATOM 1444 N N . HIS A 1 187 ? 0.541 8.674 17.016 1.00 82.62 187 HIS A N 1
ATOM 1445 C CA . HIS A 1 187 ? 1.918 9.142 17.202 1.00 82.62 187 HIS A CA 1
ATOM 1446 C C . HIS A 1 187 ? 2.947 8.103 16.738 1.00 82.62 187 HIS A C 1
ATOM 1448 O O . HIS A 1 187 ? 3.920 8.472 16.079 1.00 82.62 187 HIS A O 1
ATOM 1454 N N . ALA A 1 188 ? 2.716 6.817 17.008 1.00 84.69 188 ALA A N 1
ATOM 1455 C CA . ALA A 1 188 ? 3.548 5.719 16.532 1.00 84.69 188 ALA A CA 1
ATOM 1456 C C . ALA A 1 188 ? 3.557 5.670 14.999 1.00 84.69 188 ALA A C 1
ATOM 1458 O O . ALA A 1 188 ? 4.628 5.624 14.400 1.00 84.69 188 ALA A O 1
ATOM 1459 N N . ALA A 1 189 ? 2.397 5.797 14.345 1.00 82.62 189 ALA A N 1
ATOM 1460 C CA . ALA A 1 189 ? 2.313 5.845 12.885 1.00 82.62 189 ALA A CA 1
ATOM 1461 C C . ALA A 1 189 ? 3.105 7.023 12.293 1.00 82.62 189 ALA A C 1
ATOM 1463 O O . ALA A 1 189 ? 3.834 6.850 11.314 1.00 82.62 189 ALA A O 1
ATOM 1464 N N . LYS A 1 190 ? 3.019 8.216 12.901 1.00 82.00 190 LYS A N 1
ATOM 1465 C CA . LYS A 1 190 ? 3.807 9.387 12.479 1.00 82.00 190 LYS A CA 1
ATOM 1466 C C . LYS A 1 190 ? 5.310 9.158 12.646 1.00 82.00 190 LYS A C 1
ATOM 1468 O O . LYS A 1 190 ? 6.067 9.464 11.727 1.00 82.00 190 LYS A O 1
ATOM 1473 N N . LEU A 1 191 ? 5.741 8.604 13.781 1.00 81.38 191 LEU A N 1
ATOM 1474 C CA . LEU A 1 191 ? 7.153 8.305 14.048 1.00 81.38 191 LEU A CA 1
ATOM 1475 C C . LEU A 1 191 ? 7.707 7.251 13.086 1.00 81.38 191 LEU A C 1
ATOM 1477 O O . LEU A 1 191 ? 8.813 7.427 12.573 1.00 81.38 191 LEU A O 1
ATOM 1481 N N . LEU A 1 192 ? 6.937 6.194 12.820 1.00 87.19 192 LEU A N 1
ATOM 1482 C CA . LEU A 1 192 ? 7.291 5.144 11.868 1.00 87.19 192 LEU A CA 1
ATOM 1483 C C . LEU A 1 192 ? 7.425 5.703 10.458 1.00 87.19 192 LEU A C 1
ATOM 1485 O O . LEU A 1 192 ? 8.453 5.497 9.820 1.00 87.19 192 LEU A O 1
ATOM 1489 N N . LYS A 1 193 ? 6.429 6.463 9.991 1.00 84.94 193 LYS A N 1
ATOM 1490 C CA . LYS A 1 193 ? 6.467 7.088 8.667 1.00 84.94 193 LYS A CA 1
ATOM 1491 C C . LYS A 1 193 ? 7.683 8.005 8.519 1.00 84.94 193 LYS A C 1
ATOM 1493 O O . LYS A 1 193 ? 8.414 7.896 7.538 1.00 84.94 193 LYS A O 1
ATOM 1498 N N . PHE A 1 194 ? 7.914 8.878 9.496 1.00 82.62 194 PHE A N 1
ATOM 1499 C CA . PHE A 1 194 ? 9.029 9.817 9.450 1.00 82.62 194 PHE A CA 1
ATOM 1500 C C . PHE A 1 194 ? 10.384 9.094 9.421 1.00 82.62 194 PHE A C 1
ATOM 1502 O O . PHE A 1 194 ? 11.198 9.368 8.550 1.00 82.62 194 PHE A O 1
ATOM 1509 N N . ASN A 1 195 ? 10.631 8.140 10.327 1.00 82.50 195 ASN A N 1
ATOM 1510 C CA . ASN A 1 195 ? 11.946 7.492 10.412 1.00 82.50 195 ASN A CA 1
ATOM 1511 C C . ASN A 1 195 ? 12.164 6.447 9.311 1.00 82.50 195 ASN A C 1
ATOM 1513 O O . ASN A 1 195 ? 13.210 6.434 8.673 1.00 82.50 195 ASN A O 1
ATOM 1517 N N . MET A 1 196 ? 11.195 5.558 9.092 1.00 88.88 196 MET A N 1
ATOM 1518 C CA . MET A 1 196 ? 11.390 4.389 8.230 1.00 88.88 196 MET A CA 1
ATOM 1519 C C . MET A 1 196 ? 11.077 4.658 6.758 1.00 88.88 196 MET A C 1
ATOM 1521 O O . MET A 1 196 ? 11.480 3.867 5.917 1.00 88.88 196 MET A O 1
ATOM 1525 N N . VAL A 1 197 ? 10.373 5.744 6.420 1.00 81.81 197 VAL A N 1
ATOM 1526 C CA . VAL A 1 197 ? 10.054 6.073 5.020 1.00 81.81 197 VAL A CA 1
ATOM 1527 C C . VAL A 1 197 ? 10.765 7.345 4.583 1.00 81.81 197 VAL A C 1
ATOM 1529 O O . VAL A 1 197 ? 11.534 7.313 3.628 1.00 81.81 197 VAL A O 1
ATOM 1532 N N . GLU A 1 198 ? 10.515 8.459 5.269 1.00 80.56 198 GLU A N 1
ATOM 1533 C CA . GLU A 1 198 ? 11.029 9.769 4.847 1.00 80.56 198 GLU A CA 1
ATOM 1534 C C . GLU A 1 198 ? 12.540 9.867 5.098 1.00 80.56 198 GLU A C 1
ATOM 1536 O O . GLU A 1 198 ? 13.313 10.038 4.157 1.00 80.56 198 GLU A O 1
ATOM 1541 N N . HIS A 1 199 ? 12.971 9.653 6.342 1.00 81.38 199 HIS A N 1
ATOM 1542 C CA . HIS A 1 199 ? 14.377 9.760 6.719 1.00 81.38 199 HIS A CA 1
ATOM 1543 C C . HIS A 1 199 ? 15.232 8.636 6.125 1.00 81.38 199 HIS A C 1
ATOM 1545 O O . HIS A 1 199 ? 16.334 8.900 5.656 1.00 81.38 199 HIS A O 1
ATOM 1551 N N . LEU A 1 200 ? 14.706 7.406 6.050 1.00 85.62 200 LEU A N 1
ATOM 1552 C CA . LEU A 1 200 ? 15.372 6.315 5.335 1.00 85.62 200 LEU A CA 1
ATOM 1553 C C . LEU A 1 200 ? 15.653 6.690 3.874 1.00 85.62 200 LEU A C 1
ATOM 1555 O O . LEU A 1 200 ? 16.742 6.418 3.380 1.00 85.62 200 LEU A O 1
ATOM 1559 N N . GLY A 1 201 ? 14.692 7.307 3.180 1.00 75.44 201 GLY A N 1
ATOM 1560 C CA . GLY A 1 201 ? 14.876 7.737 1.794 1.00 75.44 201 GLY A CA 1
ATOM 1561 C C . GLY A 1 201 ? 16.042 8.715 1.635 1.00 75.44 201 GLY A C 1
ATOM 1562 O O . GLY A 1 201 ? 16.874 8.529 0.749 1.00 75.44 201 GLY A O 1
ATOM 1563 N N . GLU A 1 202 ? 16.134 9.703 2.528 1.00 77.69 202 GLU A N 1
ATOM 1564 C CA . GLU A 1 202 ? 17.245 10.664 2.574 1.00 77.69 202 GLU A CA 1
ATOM 1565 C C . GLU A 1 202 ? 18.581 9.969 2.880 1.00 77.69 202 GLU A C 1
ATOM 1567 O O . GLU A 1 202 ? 19.551 10.144 2.144 1.00 77.69 202 GLU A O 1
ATOM 1572 N N . THR A 1 203 ? 18.627 9.115 3.910 1.00 80.00 203 THR A N 1
ATOM 1573 C CA . THR A 1 203 ? 19.837 8.367 4.289 1.00 80.00 203 THR A CA 1
ATOM 1574 C C . THR A 1 203 ? 20.316 7.454 3.165 1.00 80.00 203 THR A C 1
ATOM 1576 O O . THR A 1 203 ? 21.514 7.384 2.903 1.00 80.00 203 THR A O 1
ATOM 1579 N N . LEU A 1 204 ? 19.408 6.770 2.467 1.00 81.56 204 LEU A N 1
ATOM 1580 C CA . LEU A 1 204 ? 19.763 5.943 1.316 1.00 81.56 204 LEU A CA 1
ATOM 1581 C C . LEU A 1 204 ? 20.329 6.789 0.176 1.00 81.56 204 LEU A C 1
ATOM 1583 O O . LEU A 1 204 ? 21.326 6.394 -0.424 1.00 81.56 204 LEU A O 1
ATOM 1587 N N . GLU A 1 205 ? 19.725 7.944 -0.120 1.00 79.56 205 GLU A N 1
ATOM 1588 C CA . GLU A 1 205 ? 20.227 8.839 -1.164 1.00 79.56 205 GLU A CA 1
ATOM 1589 C C . GLU A 1 205 ? 21.646 9.323 -0.852 1.00 79.56 205 GLU A C 1
ATOM 1591 O O . GLU A 1 205 ? 22.524 9.225 -1.714 1.00 79.56 205 GLU A O 1
ATOM 1596 N N . ASP A 1 206 ? 21.880 9.806 0.367 1.00 77.62 206 ASP A N 1
ATOM 1597 C CA . ASP A 1 206 ? 23.185 10.304 0.796 1.00 77.62 206 ASP A CA 1
ATOM 1598 C C . ASP A 1 206 ? 24.231 9.185 0.787 1.00 77.62 206 ASP A C 1
ATOM 1600 O O . ASP A 1 206 ? 25.291 9.331 0.173 1.00 77.62 206 ASP A O 1
ATOM 1604 N N . THR A 1 207 ? 23.907 8.026 1.365 1.00 84.19 207 THR A N 1
ATOM 1605 C CA . THR A 1 207 ? 24.852 6.906 1.461 1.00 84.19 207 THR A CA 1
ATOM 1606 C C . THR A 1 207 ? 25.189 6.336 0.082 1.00 84.19 207 THR A C 1
ATOM 1608 O O . THR A 1 207 ? 26.352 6.085 -0.233 1.00 84.19 207 THR A O 1
ATOM 1611 N N . TRP A 1 208 ? 24.200 6.180 -0.804 1.00 85.69 208 TRP A N 1
ATOM 1612 C CA . TRP A 1 208 ? 24.460 5.756 -2.181 1.00 85.69 208 TRP A CA 1
ATOM 1613 C C . TRP A 1 208 ? 25.235 6.809 -2.974 1.00 85.69 208 TRP A C 1
ATOM 1615 O O . TRP A 1 208 ? 26.064 6.451 -3.811 1.00 85.69 208 TRP A O 1
ATOM 1625 N N . ARG A 1 209 ? 25.006 8.104 -2.730 1.00 78.50 209 ARG A N 1
ATOM 1626 C CA . ARG A 1 209 ? 25.765 9.189 -3.366 1.00 78.50 209 ARG A CA 1
ATOM 1627 C C . ARG A 1 209 ? 27.228 9.176 -2.933 1.00 78.50 209 ARG A C 1
ATOM 1629 O O . ARG A 1 209 ? 28.092 9.373 -3.786 1.00 78.50 209 ARG A O 1
ATOM 1636 N N . GLU A 1 210 ? 27.512 8.929 -1.660 1.00 82.50 210 GLU A N 1
ATOM 1637 C CA . GLU A 1 210 ? 28.877 8.764 -1.150 1.00 82.50 210 GLU A CA 1
ATOM 1638 C C . GLU A 1 210 ? 29.564 7.535 -1.759 1.00 82.50 210 GLU A C 1
ATOM 1640 O O . GLU A 1 210 ? 30.671 7.646 -2.293 1.00 82.50 210 GLU A O 1
ATOM 1645 N N . GLU A 1 211 ? 28.873 6.393 -1.785 1.00 79.75 211 GLU A N 1
ATOM 1646 C CA . GLU A 1 211 ? 29.357 5.148 -2.395 1.00 79.75 211 GLU A CA 1
ATOM 1647 C C . GLU A 1 211 ? 29.671 5.313 -3.893 1.00 79.75 211 GLU A C 1
ATOM 1649 O O . GLU A 1 211 ? 30.710 4.859 -4.378 1.00 79.75 211 GLU A O 1
ATOM 1654 N N . LEU A 1 212 ? 28.799 6.002 -4.637 1.00 78.44 212 LEU A N 1
ATOM 1655 C CA . LEU A 1 212 ? 28.952 6.246 -6.076 1.00 78.44 212 LEU A CA 1
ATOM 1656 C C . LEU A 1 212 ? 29.935 7.382 -6.404 1.00 78.44 212 LEU A C 1
ATOM 1658 O O . LEU A 1 212 ? 30.525 7.386 -7.486 1.00 78.44 212 LEU A O 1
ATOM 1662 N N . GLY A 1 213 ? 30.089 8.359 -5.509 1.00 68.56 213 GLY A N 1
ATOM 1663 C CA . GLY A 1 213 ? 30.933 9.544 -5.686 1.00 68.56 213 GLY A CA 1
ATOM 1664 C C . GLY A 1 213 ? 32.421 9.314 -5.406 1.00 68.56 213 GLY A C 1
ATOM 1665 O O . GLY A 1 213 ? 33.240 10.188 -5.700 1.00 68.56 213 GLY A O 1
ATOM 1666 N N . GLY A 1 214 ? 32.788 8.155 -4.851 1.00 70.00 214 GLY A N 1
ATOM 1667 C CA . GLY A 1 214 ? 34.166 7.800 -4.519 1.00 70.00 214 GLY A CA 1
ATOM 1668 C C . GLY A 1 214 ? 35.057 7.446 -5.721 1.00 70.00 214 GLY A C 1
ATOM 1669 O O . GLY A 1 214 ? 34.612 7.184 -6.839 1.00 70.00 214 GLY A O 1
ATOM 1670 N N . SER A 1 215 ? 36.368 7.354 -5.474 1.00 57.38 215 SER A N 1
ATOM 1671 C CA . SER A 1 215 ? 37.386 6.930 -6.455 1.00 57.38 215 SER A CA 1
ATOM 1672 C C . SER A 1 215 ? 37.218 5.483 -6.961 1.00 57.38 215 SER A C 1
ATOM 1674 O O . SER A 1 215 ? 37.885 5.093 -7.920 1.00 57.38 215 SER A O 1
ATOM 1676 N N . ALA A 1 216 ? 36.300 4.705 -6.376 1.00 62.47 216 ALA A N 1
ATOM 1677 C CA . ALA A 1 216 ? 36.028 3.292 -6.660 1.00 62.47 216 ALA A CA 1
ATOM 1678 C C . ALA A 1 216 ? 35.042 3.041 -7.824 1.00 62.47 216 ALA A C 1
ATOM 1680 O O . ALA A 1 216 ? 34.592 1.917 -8.034 1.00 62.47 216 ALA A O 1
ATOM 1681 N N . LEU A 1 217 ? 34.723 4.055 -8.636 1.00 64.25 217 LEU A N 1
ATOM 1682 C CA . LEU A 1 217 ? 33.824 3.930 -9.799 1.00 64.25 217 LEU A CA 1
ATOM 1683 C C . LEU A 1 217 ? 34.228 2.795 -10.766 1.00 64.25 217 LEU A C 1
ATOM 1685 O O . LEU A 1 217 ? 33.385 2.131 -11.360 1.00 64.25 217 LEU A O 1
ATOM 1689 N N . HIS A 1 218 ? 35.525 2.522 -10.886 1.00 58.56 218 HIS A N 1
ATOM 1690 C CA . HIS A 1 218 ? 36.068 1.432 -11.698 1.00 58.56 218 HIS A CA 1
ATOM 1691 C C . HIS A 1 218 ? 35.833 0.031 -11.096 1.00 58.56 218 HIS A C 1
ATOM 1693 O O . HIS A 1 218 ? 35.778 -0.943 -11.844 1.00 58.56 218 HIS A O 1
ATOM 1699 N N . GLU A 1 219 ? 35.651 -0.072 -9.777 1.00 62.50 219 GLU A N 1
ATOM 1700 C CA . GLU A 1 219 ? 35.272 -1.306 -9.073 1.00 62.50 219 GLU A CA 1
ATOM 1701 C C . GLU A 1 219 ? 33.754 -1.536 -9.102 1.00 62.50 219 GLU A C 1
ATOM 1703 O O . GLU A 1 219 ? 33.301 -2.678 -9.112 1.00 62.50 219 GLU A O 1
ATOM 1708 N N . LEU A 1 220 ? 32.963 -0.456 -9.149 1.00 59.53 220 LEU A N 1
ATOM 1709 C CA . LEU A 1 220 ? 31.495 -0.493 -9.224 1.00 59.53 220 LEU A CA 1
ATOM 1710 C C . LEU A 1 220 ? 30.977 -0.888 -10.613 1.00 59.53 220 LEU A C 1
ATOM 1712 O O . LEU A 1 220 ? 29.936 -1.537 -10.732 1.00 59.53 220 LEU A O 1
ATOM 1716 N N . PHE A 1 221 ? 31.726 -0.538 -11.661 1.00 57.72 221 PHE A N 1
ATOM 1717 C CA . PHE A 1 221 ? 31.425 -0.878 -13.051 1.00 57.72 221 PHE A CA 1
ATOM 1718 C C . PHE A 1 221 ? 32.544 -1.733 -13.661 1.00 57.72 221 PHE A C 1
ATOM 1720 O O . PHE A 1 221 ? 33.233 -1.283 -14.586 1.00 57.72 221 PHE A O 1
ATOM 1727 N N . PRO A 1 222 ? 32.746 -2.975 -13.181 1.00 58.75 222 PRO A N 1
ATOM 1728 C CA . PRO A 1 222 ? 33.685 -3.875 -13.825 1.00 58.75 222 PRO A CA 1
ATOM 1729 C C . PRO A 1 222 ? 33.229 -4.103 -15.270 1.00 58.75 222 PRO A C 1
ATOM 1731 O O . PRO A 1 222 ? 32.034 -4.240 -15.550 1.00 58.75 222 PRO A O 1
ATOM 1734 N N . LYS A 1 223 ? 34.179 -4.121 -16.212 1.00 56.69 223 LYS A N 1
ATOM 1735 C CA . LYS A 1 223 ? 33.871 -4.478 -17.600 1.00 56.69 223 LYS A CA 1
ATOM 1736 C C . LYS A 1 223 ? 33.333 -5.904 -17.621 1.00 56.69 223 LYS A C 1
ATOM 1738 O O . LYS A 1 223 ? 34.078 -6.855 -17.408 1.00 56.69 223 LYS A O 1
ATOM 1743 N N . ASP A 1 224 ? 32.043 -6.041 -17.895 1.00 65.62 224 ASP A N 1
ATOM 1744 C CA . ASP A 1 224 ? 31.442 -7.336 -18.172 1.00 65.62 224 ASP A CA 1
ATOM 1745 C C . ASP A 1 224 ? 31.947 -7.820 -19.539 1.00 65.62 224 ASP A C 1
ATOM 1747 O O . ASP A 1 224 ? 31.546 -7.314 -20.589 1.00 65.62 224 ASP A O 1
ATOM 1751 N N . GLU A 1 225 ? 32.868 -8.781 -19.515 1.00 71.00 225 GLU A N 1
ATOM 1752 C CA . GLU A 1 225 ? 33.464 -9.395 -20.705 1.00 71.00 225 GLU A CA 1
ATOM 1753 C C . GLU A 1 225 ? 32.418 -10.092 -21.595 1.00 71.00 225 GLU A C 1
ATOM 1755 O O . GLU A 1 225 ? 32.578 -10.145 -22.814 1.00 71.00 225 GLU A O 1
ATOM 1760 N N . GLY A 1 226 ? 31.323 -10.603 -21.024 1.00 72.31 226 GLY A N 1
ATOM 1761 C CA . GLY A 1 226 ? 30.232 -11.232 -21.771 1.00 72.31 226 GLY A CA 1
ATOM 1762 C C . GLY A 1 226 ? 29.410 -10.207 -22.549 1.00 72.31 226 GLY A C 1
ATOM 1763 O O . GLY A 1 226 ? 29.223 -10.346 -23.761 1.00 72.31 226 GLY A O 1
ATOM 1764 N N . ILE A 1 227 ? 28.992 -9.131 -21.880 1.00 67.56 227 ILE A N 1
ATOM 1765 C CA . ILE A 1 227 ? 28.282 -8.013 -22.518 1.00 67.56 227 ILE A CA 1
ATOM 1766 C C . ILE A 1 227 ? 29.200 -7.291 -23.513 1.00 67.56 227 ILE A C 1
ATOM 1768 O O . ILE A 1 227 ? 28.750 -6.903 -24.593 1.00 67.56 227 ILE A O 1
ATOM 1772 N N . ALA A 1 228 ? 30.492 -7.147 -23.205 1.00 65.94 228 ALA A N 1
ATOM 1773 C CA . ALA A 1 228 ? 31.475 -6.571 -24.119 1.00 65.94 228 ALA A CA 1
ATOM 1774 C C . 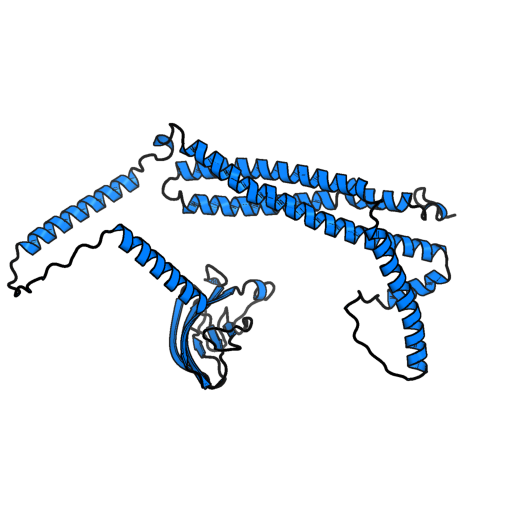ALA A 1 228 ? 31.596 -7.391 -25.412 1.00 65.94 228 ALA A C 1
ATOM 1776 O O . ALA A 1 228 ? 31.497 -6.817 -26.498 1.00 65.94 228 ALA A O 1
ATOM 1777 N N . ARG A 1 229 ? 31.700 -8.725 -25.314 1.00 76.06 229 ARG A N 1
ATOM 1778 C CA . ARG A 1 229 ? 31.710 -9.632 -26.477 1.00 76.06 229 ARG A CA 1
ATOM 1779 C C . ARG A 1 229 ? 30.407 -9.580 -27.267 1.00 76.06 229 ARG A C 1
ATOM 1781 O O . ARG A 1 229 ? 30.435 -9.542 -28.495 1.00 76.06 229 ARG A O 1
ATOM 1788 N N . GLN A 1 230 ? 29.259 -9.547 -26.590 1.00 73.25 230 GLN A N 1
ATOM 1789 C CA . GLN A 1 230 ? 27.963 -9.435 -27.262 1.00 73.25 230 GLN A CA 1
ATOM 1790 C C . GLN A 1 230 ? 27.844 -8.105 -28.018 1.00 73.25 230 GLN A C 1
ATOM 1792 O O . GLN A 1 230 ? 27.402 -8.076 -29.167 1.00 73.25 230 GLN A O 1
ATOM 1797 N N . ARG A 1 231 ? 28.289 -7.003 -27.405 1.00 74.12 231 ARG A N 1
ATOM 1798 C CA . ARG A 1 231 ? 28.337 -5.680 -28.031 1.00 74.12 231 ARG A CA 1
ATOM 1799 C C . ARG A 1 231 ? 29.290 -5.657 -29.226 1.00 74.12 231 ARG A C 1
ATOM 1801 O O . ARG A 1 231 ? 28.963 -5.051 -30.241 1.00 74.12 231 ARG A O 1
ATOM 1808 N N . GLU A 1 232 ? 30.441 -6.312 -29.124 1.00 83.44 232 GLU A N 1
ATOM 1809 C CA . GLU A 1 232 ? 31.401 -6.441 -30.222 1.00 83.44 232 GLU A CA 1
ATOM 1810 C C . GLU A 1 232 ? 30.814 -7.239 -31.395 1.00 83.44 232 GLU A C 1
ATOM 1812 O O . GLU A 1 232 ? 30.888 -6.790 -32.538 1.00 83.44 232 GLU A O 1
ATOM 1817 N N . SER A 1 233 ? 30.129 -8.350 -31.115 1.00 87.69 233 SER A N 1
ATOM 1818 C CA . SER A 1 233 ? 29.407 -9.143 -32.117 1.00 87.69 233 SER A CA 1
ATOM 1819 C C . SER A 1 233 ? 28.293 -8.342 -32.805 1.00 87.69 233 SER A C 1
ATOM 1821 O O . SER A 1 233 ? 28.191 -8.343 -34.033 1.00 87.69 233 SER A O 1
ATOM 1823 N N . LEU A 1 234 ? 27.499 -7.587 -32.038 1.00 86.88 234 LEU A N 1
ATOM 1824 C CA . LEU A 1 234 ? 26.473 -6.686 -32.574 1.00 86.88 234 LEU A CA 1
ATOM 1825 C C . LEU A 1 234 ? 27.078 -5.572 -33.432 1.00 86.88 234 LEU A C 1
ATOM 1827 O O . LEU A 1 234 ? 26.564 -5.288 -34.510 1.00 86.88 234 LEU A O 1
ATOM 1831 N N . MET A 1 235 ? 28.184 -4.964 -32.996 1.00 85.12 235 MET A N 1
ATOM 1832 C CA . MET A 1 235 ? 28.894 -3.963 -33.796 1.00 85.12 235 MET A CA 1
ATOM 1833 C C . MET A 1 235 ? 29.457 -4.561 -35.088 1.00 85.12 235 MET A C 1
ATOM 1835 O O . MET A 1 235 ? 29.389 -3.910 -36.129 1.00 85.12 235 MET A O 1
ATOM 1839 N N . ALA A 1 236 ? 29.970 -5.792 -35.056 1.00 90.06 236 ALA A N 1
ATOM 1840 C CA . ALA A 1 236 ? 30.406 -6.500 -36.256 1.00 90.06 236 ALA A CA 1
ATOM 1841 C C . ALA A 1 236 ? 29.232 -6.749 -37.218 1.00 90.06 236 ALA A C 1
ATOM 1843 O O . ALA A 1 236 ? 29.357 -6.481 -38.409 1.00 90.06 236 ALA A O 1
ATOM 1844 N N . CYS A 1 237 ? 28.072 -7.163 -36.700 1.00 89.81 237 CYS A N 1
ATOM 1845 C CA . CYS A 1 237 ? 26.847 -7.335 -37.484 1.00 89.81 237 CYS A CA 1
ATOM 1846 C C . CYS A 1 237 ? 26.332 -6.007 -38.075 1.00 89.81 237 CYS A C 1
ATOM 1848 O O . CYS A 1 237 ? 25.910 -5.940 -39.226 1.00 89.81 237 CYS A O 1
ATOM 1850 N N . MET A 1 238 ? 26.408 -4.906 -37.324 1.00 83.69 238 MET A N 1
ATOM 1851 C CA . MET A 1 238 ? 26.062 -3.587 -37.861 1.00 83.69 238 MET A CA 1
ATOM 1852 C C . MET A 1 238 ? 26.994 -3.171 -38.999 1.00 83.69 238 MET A C 1
ATOM 1854 O O . MET A 1 238 ? 26.516 -2.627 -39.992 1.00 83.69 238 MET A O 1
ATOM 1858 N N . ARG A 1 239 ? 28.300 -3.446 -38.883 1.00 89.44 239 ARG A N 1
ATOM 1859 C CA . ARG A 1 239 ? 29.260 -3.178 -39.965 1.00 89.44 239 ARG A CA 1
ATOM 1860 C C . ARG A 1 239 ? 28.919 -3.983 -41.214 1.00 89.44 239 ARG A C 1
ATOM 1862 O O . ARG A 1 239 ? 28.815 -3.393 -42.279 1.00 89.44 239 ARG A O 1
ATOM 1869 N N . THR A 1 240 ? 28.635 -5.280 -41.087 1.00 90.31 240 THR A N 1
ATOM 1870 C CA . THR A 1 240 ? 28.261 -6.102 -42.249 1.00 90.31 240 THR A CA 1
ATOM 1871 C C . THR A 1 240 ? 26.956 -5.642 -42.898 1.00 90.31 240 THR A C 1
ATOM 1873 O O . THR A 1 240 ? 26.857 -5.618 -44.122 1.00 90.31 240 THR A O 1
ATOM 1876 N N . LEU A 1 241 ? 25.960 -5.220 -42.113 1.00 87.31 241 LEU A N 1
ATOM 1877 C CA . LEU A 1 241 ? 24.729 -4.625 -42.648 1.00 87.31 241 LEU A CA 1
ATOM 1878 C C . LEU A 1 241 ? 24.988 -3.297 -43.367 1.00 87.31 241 LEU A C 1
ATOM 1880 O O . LEU A 1 241 ? 24.333 -2.997 -44.366 1.00 87.31 241 LEU A O 1
ATOM 1884 N N . GLN A 1 242 ? 25.926 -2.497 -42.868 1.00 86.94 242 GLN A N 1
ATOM 1885 C CA . GLN A 1 242 ? 26.305 -1.233 -43.483 1.00 86.94 242 GLN A CA 1
ATOM 1886 C C . GLN A 1 242 ? 27.049 -1.456 -44.805 1.00 86.94 242 GLN A C 1
ATOM 1888 O O . GLN A 1 242 ? 26.690 -0.829 -45.801 1.00 86.94 242 GLN A O 1
ATOM 1893 N N . ASP A 1 243 ? 27.960 -2.428 -44.854 1.00 90.56 243 ASP A N 1
ATOM 1894 C CA . ASP A 1 243 ? 28.620 -2.869 -46.086 1.00 90.56 243 ASP A CA 1
ATOM 1895 C C . ASP A 1 243 ? 27.591 -3.391 -47.102 1.00 90.56 243 ASP A C 1
ATOM 1897 O O . ASP A 1 243 ? 27.627 -3.041 -48.281 1.00 90.56 243 ASP A O 1
ATOM 1901 N N . PHE A 1 244 ? 26.609 -4.180 -46.650 1.00 87.69 244 PHE A N 1
ATOM 1902 C CA . PHE A 1 244 ? 25.536 -4.684 -47.510 1.00 87.69 244 PHE A CA 1
ATOM 1903 C C . PHE A 1 244 ? 24.645 -3.556 -48.044 1.00 87.69 244 PHE A C 1
ATOM 1905 O O . PHE A 1 244 ? 24.248 -3.564 -49.208 1.00 87.69 244 PHE A O 1
ATOM 1912 N N . LYS A 1 245 ? 24.355 -2.542 -47.222 1.00 86.06 245 LYS A N 1
ATOM 1913 C CA . LYS A 1 245 ? 23.636 -1.336 -47.649 1.00 86.06 245 LYS A CA 1
ATOM 1914 C C . LYS A 1 245 ? 24.422 -0.558 -48.704 1.00 86.06 245 LYS A C 1
ATOM 1916 O O . LYS A 1 245 ? 23.822 -0.085 -49.669 1.00 86.06 245 LYS A O 1
ATOM 1921 N N . GLU A 1 246 ? 25.737 -0.425 -48.547 1.00 88.50 246 GLU A N 1
ATOM 1922 C CA . GLU A 1 246 ? 26.592 0.198 -49.560 1.00 88.50 246 GLU A CA 1
ATOM 1923 C C . GLU A 1 246 ? 26.574 -0.612 -50.862 1.00 88.50 246 GLU A C 1
ATOM 1925 O O . GLU A 1 246 ? 26.322 -0.044 -51.925 1.00 88.50 246 GLU A O 1
ATOM 1930 N N . GLN A 1 247 ? 26.687 -1.939 -50.789 1.00 85.44 247 GLN A N 1
ATOM 1931 C CA . GLN A 1 247 ? 26.555 -2.828 -51.950 1.00 85.44 247 GLN A CA 1
ATOM 1932 C C . GLN A 1 247 ? 25.189 -2.678 -52.642 1.00 85.44 247 GLN A C 1
ATOM 1934 O O . GLN A 1 247 ? 25.130 -2.504 -53.860 1.00 85.44 247 GLN A O 1
ATOM 1939 N N . LEU A 1 248 ? 24.089 -2.636 -51.885 1.00 77.88 248 LEU A N 1
ATOM 1940 C CA . LEU A 1 248 ? 22.752 -2.364 -52.421 1.00 77.88 248 LEU A CA 1
ATOM 1941 C C . LEU A 1 248 ? 22.647 -0.976 -53.064 1.00 77.88 248 LEU A C 1
ATOM 1943 O O . LEU A 1 248 ? 21.978 -0.827 -54.080 1.00 77.88 248 LEU A O 1
ATOM 1947 N N . SER A 1 249 ? 23.328 0.037 -52.525 1.00 77.88 249 SER A N 1
ATOM 1948 C CA . SER A 1 249 ? 23.337 1.382 -53.116 1.00 77.88 249 SER A CA 1
ATOM 1949 C C . SER A 1 249 ? 24.103 1.456 -54.444 1.00 77.88 249 SER A C 1
ATOM 1951 O O . SER A 1 249 ? 23.792 2.292 -55.294 1.00 77.88 249 SER A O 1
ATOM 1953 N N . THR A 1 250 ? 25.070 0.556 -54.659 1.00 78.12 250 THR A N 1
ATOM 1954 C CA . THR A 1 250 ? 25.782 0.422 -55.941 1.00 78.12 250 THR A CA 1
ATOM 1955 C C . THR A 1 250 ? 24.985 -0.351 -56.995 1.00 78.12 250 THR A C 1
ATOM 1957 O O . THR A 1 250 ? 25.205 -0.159 -58.195 1.00 78.12 250 THR A O 1
ATOM 1960 N N . LEU A 1 251 ? 24.010 -1.163 -56.573 1.00 71.06 251 LEU A N 1
ATOM 1961 C CA . LEU A 1 251 ? 23.039 -1.811 -57.453 1.00 71.06 251 LEU A CA 1
ATOM 1962 C C . LEU A 1 251 ? 22.016 -0.766 -57.922 1.00 71.06 251 LEU A C 1
ATOM 1964 O O . LEU A 1 251 ? 20.950 -0.582 -57.339 1.00 71.06 251 LEU A O 1
ATOM 1968 N N . LYS A 1 252 ? 22.361 -0.042 -58.994 1.00 55.06 252 LYS A N 1
ATOM 1969 C CA . LYS A 1 252 ? 21.486 0.949 -59.635 1.00 55.06 252 LYS A CA 1
ATOM 1970 C C . LYS A 1 252 ? 20.229 0.284 -60.207 1.00 55.06 252 LYS A C 1
ATOM 1972 O O . LYS A 1 252 ? 20.195 -0.089 -61.377 1.00 55.06 252 LYS A O 1
ATOM 1977 N N . VAL A 1 253 ? 19.167 0.204 -59.410 1.00 53.91 253 VAL A N 1
ATOM 1978 C CA . VAL A 1 253 ? 17.799 0.073 -59.921 1.00 53.91 253 VAL A CA 1
ATOM 1979 C C . VAL A 1 253 ? 17.331 1.474 -60.304 1.00 53.91 253 VAL A C 1
ATOM 1981 O O . VAL A 1 253 ? 17.288 2.378 -59.470 1.00 53.91 253 VAL A O 1
ATOM 1984 N N . ALA A 1 254 ? 17.044 1.672 -61.590 1.00 48.31 254 ALA A N 1
ATOM 1985 C CA . ALA A 1 254 ? 16.567 2.936 -62.132 1.00 48.31 254 ALA A CA 1
ATOM 1986 C C . ALA A 1 254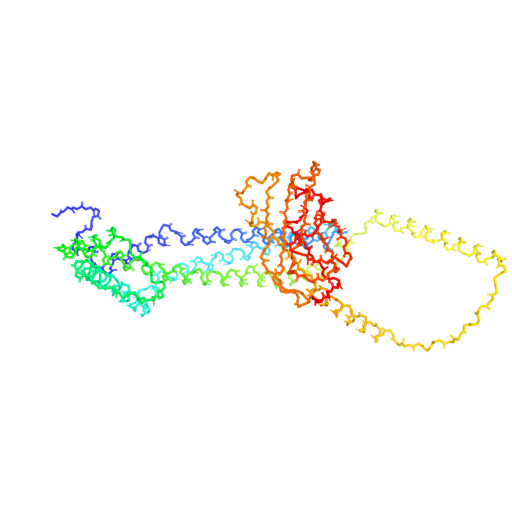 ? 15.163 3.246 -61.587 1.00 48.31 254 ALA A C 1
ATOM 1988 O O . ALA A 1 254 ? 14.160 2.807 -62.144 1.00 48.31 254 ALA A O 1
ATOM 1989 N N . ALA A 1 255 ? 15.098 3.997 -60.489 1.00 46.47 255 ALA A N 1
ATOM 1990 C CA . ALA A 1 255 ? 13.872 4.605 -59.992 1.00 46.47 255 ALA A CA 1
ATOM 1991 C C . ALA A 1 255 ? 13.894 6.123 -60.273 1.00 46.47 255 ALA A C 1
ATOM 1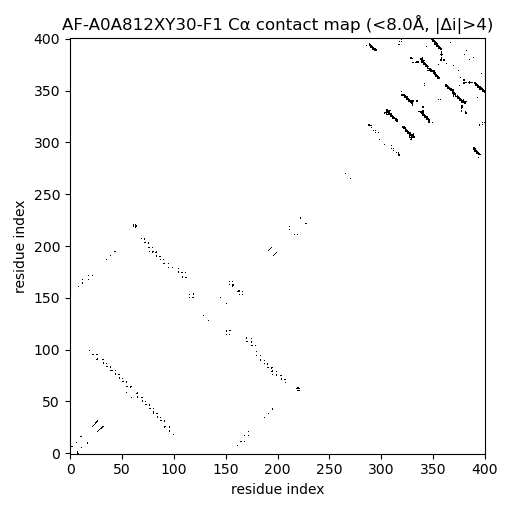993 O O . ALA A 1 255 ? 14.947 6.751 -60.112 1.00 46.47 255 ALA A O 1
ATOM 1994 N N . PRO A 1 256 ? 12.769 6.732 -60.697 1.00 43.97 256 PRO A N 1
ATOM 1995 C CA . PRO A 1 256 ? 12.698 8.158 -60.993 1.00 43.97 256 PRO A CA 1
ATOM 1996 C C . PRO A 1 256 ? 12.825 8.985 -59.712 1.00 43.97 256 PRO A C 1
ATOM 1998 O O . PRO A 1 256 ? 12.196 8.693 -58.698 1.00 43.97 256 PRO A O 1
ATOM 2001 N N . VAL A 1 257 ? 13.638 10.032 -59.791 1.00 43.72 257 VAL A N 1
ATOM 2002 C CA . VAL A 1 257 ? 13.976 10.959 -58.706 1.00 43.72 257 VAL A CA 1
ATOM 2003 C C . VAL A 1 257 ? 12.778 11.854 -58.352 1.00 43.72 257 VAL A C 1
ATOM 2005 O O . VAL A 1 257 ? 12.335 12.611 -59.217 1.00 43.72 257 VAL A O 1
ATOM 2008 N N . PRO A 1 258 ? 12.301 11.881 -57.092 1.00 44.31 258 PRO A N 1
ATOM 2009 C CA . PRO A 1 258 ? 11.494 12.978 -56.580 1.00 44.31 258 PRO A CA 1
ATOM 2010 C C . PRO A 1 258 ? 12.415 14.075 -56.033 1.00 44.31 258 PRO A C 1
ATOM 2012 O O . PRO A 1 258 ? 13.236 13.860 -55.140 1.00 44.31 258 PRO A O 1
ATOM 2015 N N . THR A 1 259 ? 12.260 15.274 -56.578 1.00 41.72 259 THR A N 1
ATOM 2016 C CA . THR A 1 259 ? 12.870 16.523 -56.118 1.00 41.72 259 THR A CA 1
ATOM 2017 C C . THR A 1 259 ? 12.409 16.879 -54.702 1.00 41.72 259 THR A C 1
ATOM 2019 O O . THR A 1 259 ? 11.233 17.162 -54.481 1.00 41.72 259 THR A O 1
ATOM 2022 N N . HIS A 1 260 ? 13.345 16.904 -53.750 1.00 40.41 260 HIS A N 1
ATOM 2023 C CA . HIS A 1 260 ? 13.120 17.354 -52.376 1.00 40.41 260 HIS A CA 1
ATOM 2024 C C . HIS A 1 260 ? 13.338 18.872 -52.248 1.00 40.41 260 HIS A C 1
ATOM 2026 O O . HIS A 1 260 ? 14.394 19.396 -52.596 1.00 40.41 260 HIS A O 1
ATOM 2032 N N . VAL A 1 261 ? 12.337 19.560 -51.697 1.00 45.66 261 VAL A N 1
ATOM 2033 C CA . VAL A 1 261 ? 12.392 20.953 -51.216 1.00 45.66 261 VAL A CA 1
ATOM 2034 C C . VAL A 1 261 ? 13.018 20.970 -49.805 1.00 45.66 261 VAL A C 1
ATOM 2036 O O . VAL A 1 261 ? 12.729 20.062 -49.017 1.00 45.66 261 VAL A O 1
ATOM 2039 N N . PRO A 1 262 ? 13.863 21.959 -49.442 1.00 43.50 262 PRO A N 1
ATOM 2040 C CA . PRO A 1 262 ? 14.541 21.980 -48.147 1.00 43.50 262 PRO A CA 1
ATOM 2041 C C . PRO A 1 262 ? 13.608 22.454 -47.023 1.00 43.50 262 PRO A C 1
ATOM 2043 O O . PRO A 1 262 ? 13.155 23.599 -47.003 1.00 43.50 262 PRO A O 1
ATOM 2046 N N . ALA A 1 263 ? 13.354 21.580 -46.047 1.00 49.12 263 ALA A N 1
ATOM 2047 C CA . ALA A 1 263 ? 12.654 21.930 -44.816 1.00 49.12 263 ALA A CA 1
ATOM 2048 C C . ALA A 1 263 ? 13.602 22.632 -43.828 1.00 49.12 263 ALA A C 1
ATOM 2050 O O . ALA A 1 263 ? 14.684 22.145 -43.496 1.00 49.12 263 ALA A O 1
ATOM 2051 N N . ARG A 1 264 ? 13.158 23.798 -43.353 1.00 47.16 264 ARG A N 1
ATOM 2052 C CA . ARG A 1 264 ? 13.789 24.637 -42.327 1.00 47.16 264 ARG A CA 1
ATOM 2053 C C . ARG A 1 264 ? 14.042 23.832 -41.043 1.00 47.16 264 ARG A C 1
ATOM 2055 O O . ARG A 1 264 ? 13.100 23.333 -40.430 1.00 47.16 264 ARG A O 1
ATOM 2062 N N . ARG A 1 265 ? 15.304 23.761 -40.603 1.00 44.59 265 ARG A N 1
ATOM 2063 C CA . ARG A 1 265 ? 15.699 23.237 -39.284 1.00 44.59 265 ARG A CA 1
ATOM 2064 C C . ARG A 1 265 ? 15.076 24.094 -38.176 1.00 44.59 265 ARG A C 1
ATOM 2066 O O . ARG A 1 265 ? 15.478 25.240 -37.998 1.00 44.59 265 ARG A O 1
ATOM 2073 N N . LYS A 1 266 ? 14.135 23.521 -37.421 1.00 55.44 266 LYS A N 1
ATOM 2074 C CA . LYS A 1 266 ? 13.849 23.948 -36.044 1.00 55.44 266 LYS A CA 1
ATOM 2075 C C . LYS A 1 266 ? 14.870 23.291 -35.113 1.00 55.44 266 LYS A C 1
ATOM 2077 O O . LYS A 1 266 ? 15.258 22.141 -35.316 1.00 55.44 266 LYS A O 1
ATOM 2082 N N . THR A 1 267 ? 15.346 24.049 -34.140 1.00 56.16 267 THR A N 1
ATOM 2083 C CA . THR A 1 267 ? 16.320 23.651 -33.119 1.00 56.16 267 THR A CA 1
ATOM 2084 C C . THR A 1 267 ? 15.783 22.502 -32.250 1.00 56.16 267 THR A C 1
ATOM 2086 O O . THR A 1 267 ? 14.620 22.511 -31.858 1.00 56.16 267 THR A O 1
ATOM 2089 N N . MET A 1 268 ? 16.624 21.500 -31.946 1.00 51.97 268 MET A N 1
ATOM 2090 C CA . MET A 1 268 ? 16.239 20.256 -31.239 1.00 51.97 268 MET A CA 1
ATOM 2091 C C . MET A 1 268 ? 15.669 20.468 -29.824 1.00 51.97 268 MET A C 1
ATOM 2093 O O . MET A 1 268 ? 15.003 19.573 -29.313 1.00 51.97 268 MET A O 1
ATOM 2097 N N . SER A 1 269 ? 15.904 21.628 -29.204 1.00 53.31 269 SER A N 1
ATOM 2098 C CA . SER A 1 269 ? 15.474 21.919 -27.830 1.00 53.31 269 SER A CA 1
ATOM 2099 C C . SER A 1 269 ? 13.956 22.115 -27.701 1.00 53.31 269 SER A C 1
ATOM 2101 O O . SER A 1 269 ? 13.352 21.559 -26.788 1.00 53.31 269 SER A O 1
ATOM 2103 N N . ASP A 1 270 ? 13.318 22.803 -28.655 1.00 51.44 270 ASP A N 1
ATOM 2104 C CA . ASP A 1 270 ? 11.860 23.036 -28.630 1.00 51.44 270 ASP A CA 1
ATOM 2105 C C . ASP A 1 270 ? 11.081 21.758 -28.990 1.00 51.44 270 ASP A C 1
ATOM 2107 O O . ASP A 1 270 ? 10.026 21.464 -28.436 1.00 51.44 270 ASP A O 1
ATOM 2111 N N . SER A 1 271 ? 11.658 20.915 -29.857 1.00 61.25 271 SER A N 1
ATOM 2112 C CA . SER A 1 271 ? 11.055 19.642 -30.275 1.00 61.25 271 SER A CA 1
ATOM 2113 C C . SER A 1 271 ? 10.961 18.605 -29.152 1.00 61.25 271 SER A C 1
ATOM 2115 O O . SER A 1 271 ? 10.149 17.684 -29.267 1.00 61.25 271 SER A O 1
ATOM 2117 N N . LEU A 1 272 ? 11.820 18.678 -28.134 1.00 63.09 272 LEU A N 1
ATOM 2118 C CA . LEU A 1 272 ? 11.798 17.734 -27.017 1.00 63.09 272 LEU A CA 1
ATOM 2119 C C . LEU A 1 272 ? 10.744 18.129 -25.985 1.00 63.09 272 LEU A C 1
ATOM 2121 O O . LEU A 1 272 ? 10.008 17.260 -25.529 1.00 63.09 272 LEU A O 1
ATOM 2125 N N . GLN A 1 273 ? 10.603 19.425 -25.701 1.00 68.62 273 GLN A N 1
ATOM 2126 C CA . GLN A 1 273 ? 9.571 19.932 -24.796 1.00 68.62 273 GLN A CA 1
ATOM 2127 C C . GLN A 1 273 ? 8.164 19.765 -25.380 1.00 68.62 273 GLN A C 1
ATOM 2129 O O . GLN A 1 273 ? 7.268 19.312 -24.672 1.00 68.62 273 GLN A O 1
ATOM 2134 N N . ASP A 1 274 ? 7.979 20.012 -26.681 1.00 72.38 274 ASP A N 1
ATOM 2135 C CA . ASP A 1 274 ? 6.699 19.763 -27.360 1.00 72.38 274 ASP A CA 1
ATOM 2136 C C . ASP A 1 274 ? 6.333 18.270 -27.367 1.00 72.38 274 ASP A C 1
ATOM 2138 O O . ASP A 1 274 ? 5.173 17.904 -27.176 1.00 72.38 274 ASP A O 1
ATOM 2142 N N . ARG A 1 275 ? 7.325 17.382 -27.529 1.00 73.31 275 ARG A N 1
ATOM 2143 C CA . ARG A 1 275 ? 7.126 15.926 -27.454 1.00 73.31 275 ARG A CA 1
ATOM 2144 C C . ARG A 1 275 ? 6.810 15.450 -26.046 1.00 73.31 275 ARG A C 1
ATOM 2146 O O . ARG A 1 275 ? 5.973 14.569 -25.879 1.00 73.31 275 ARG A O 1
ATOM 2153 N N . GLU A 1 276 ? 7.474 16.006 -25.041 1.00 77.88 276 GLU A N 1
ATOM 2154 C CA . GLU A 1 276 ? 7.227 15.654 -23.647 1.00 77.88 276 GLU A CA 1
ATOM 2155 C C . GLU A 1 276 ? 5.857 16.158 -23.186 1.00 77.88 276 GLU A C 1
ATOM 2157 O O . GLU A 1 276 ? 5.121 15.423 -22.529 1.00 77.88 276 GLU A O 1
ATOM 2162 N N . LYS A 1 277 ? 5.471 17.369 -23.598 1.00 79.25 277 LYS A N 1
ATOM 2163 C CA . LYS A 1 277 ? 4.136 17.921 -23.362 1.00 79.25 277 LYS A CA 1
ATOM 2164 C C . LYS A 1 277 ? 3.057 17.079 -24.042 1.00 79.25 277 LYS A C 1
ATOM 2166 O O . LYS A 1 277 ? 2.123 16.662 -23.366 1.00 79.25 277 LYS A O 1
ATOM 2171 N N . ALA A 1 278 ? 3.229 16.743 -25.322 1.00 76.50 278 ALA A N 1
ATOM 2172 C CA . ALA A 1 278 ? 2.305 15.865 -26.038 1.00 76.50 278 ALA A CA 1
ATOM 2173 C C . ALA A 1 278 ? 2.188 14.487 -25.365 1.00 76.50 278 ALA A C 1
ATOM 2175 O O . ALA A 1 278 ? 1.088 13.968 -25.208 1.00 76.50 278 ALA A O 1
ATOM 2176 N N . ARG A 1 279 ? 3.304 13.924 -24.883 1.00 74.62 279 ARG A N 1
ATOM 2177 C CA . ARG A 1 279 ? 3.314 12.646 -24.158 1.00 74.62 279 ARG A CA 1
ATOM 2178 C C . ARG A 1 279 ? 2.604 12.733 -22.803 1.00 74.62 279 ARG A C 1
ATOM 2180 O O . ARG A 1 279 ? 1.917 11.789 -22.424 1.00 74.62 279 ARG A O 1
ATOM 2187 N N . LYS A 1 280 ? 2.756 13.841 -22.068 1.00 76.25 280 LYS A N 1
ATOM 2188 C CA . LYS A 1 280 ? 2.047 14.081 -20.797 1.00 76.25 280 LYS A CA 1
ATOM 2189 C C . LYS A 1 280 ? 0.547 14.272 -21.017 1.00 76.25 280 LYS A C 1
ATOM 2191 O O . LYS A 1 280 ? -0.243 13.701 -20.272 1.00 76.25 280 LYS A O 1
ATOM 2196 N N . GLU A 1 281 ? 0.155 15.016 -22.048 1.00 77.00 281 GLU A N 1
ATOM 2197 C CA . GLU A 1 281 ? -1.251 15.208 -22.428 1.00 77.00 281 GLU A CA 1
ATOM 2198 C C . GLU A 1 281 ? -1.895 13.897 -22.899 1.00 77.00 281 GLU A C 1
ATOM 2200 O O . GLU A 1 281 ? -3.010 13.577 -22.492 1.00 77.00 281 GLU A O 1
ATOM 2205 N N . GLU A 1 282 ? -1.176 13.091 -23.682 1.00 73.94 282 GLU A N 1
ATOM 2206 C CA . GLU A 1 282 ? -1.623 11.764 -24.107 1.00 73.94 282 GLU A CA 1
ATOM 2207 C C . GLU A 1 282 ? -1.785 10.814 -22.913 1.00 73.94 282 GLU A C 1
ATOM 2209 O O . GLU A 1 282 ? -2.807 10.138 -22.794 1.00 73.94 282 GLU A O 1
ATOM 2214 N N . LEU A 1 283 ? -0.824 10.800 -21.983 1.00 70.00 283 LEU A N 1
ATOM 2215 C CA . LEU A 1 283 ? -0.913 9.983 -20.774 1.00 70.00 283 LEU A CA 1
ATOM 2216 C C . LEU A 1 283 ? -2.097 10.410 -19.896 1.00 70.00 283 LEU A C 1
ATOM 2218 O O . LEU A 1 283 ? -2.866 9.559 -19.458 1.00 70.00 283 LEU A O 1
ATOM 2222 N N . ALA A 1 284 ? -2.298 11.716 -19.702 1.00 71.75 284 ALA A N 1
ATOM 2223 C CA . ALA A 1 284 ? -3.440 12.249 -18.964 1.00 71.75 284 ALA A CA 1
ATOM 2224 C C . ALA A 1 284 ? -4.778 11.885 -19.634 1.00 71.75 284 ALA A C 1
ATOM 2226 O O . ALA A 1 284 ? -5.723 11.480 -18.953 1.00 71.75 284 ALA A O 1
ATOM 2227 N N . ALA A 1 285 ? -4.852 11.953 -20.967 1.00 71.19 285 ALA A N 1
ATOM 2228 C CA . ALA A 1 285 ? -6.032 11.549 -21.726 1.00 71.19 285 ALA A CA 1
ATOM 2229 C C . ALA A 1 285 ? -6.320 10.043 -21.605 1.00 71.19 285 ALA A C 1
ATOM 2231 O O . ALA A 1 285 ? -7.485 9.653 -21.508 1.00 71.19 285 ALA A O 1
ATOM 2232 N N . ARG A 1 286 ? -5.285 9.192 -21.562 1.00 68.19 286 ARG A N 1
ATOM 2233 C CA . ARG A 1 286 ? -5.447 7.745 -21.339 1.00 68.19 286 ARG A CA 1
ATOM 2234 C C . ARG A 1 286 ? -5.910 7.434 -19.922 1.00 68.19 286 ARG A C 1
ATOM 2236 O O . ARG A 1 286 ? -6.854 6.662 -19.758 1.00 68.19 286 ARG A O 1
ATOM 2243 N N . THR A 1 287 ? -5.344 8.082 -18.906 1.00 72.06 287 THR A N 1
ATOM 2244 C CA . THR A 1 287 ? -5.789 7.923 -17.509 1.00 72.06 287 THR A CA 1
ATOM 2245 C C . THR A 1 287 ? -7.243 8.374 -17.327 1.00 72.06 287 THR A C 1
ATOM 2247 O O . THR A 1 287 ? -8.024 7.735 -16.620 1.00 72.06 287 THR A O 1
ATOM 2250 N N . ALA A 1 288 ? -7.662 9.427 -18.035 1.00 80.25 288 ALA A N 1
ATOM 2251 C CA . ALA A 1 288 ? -9.048 9.887 -18.022 1.00 80.25 288 ALA A CA 1
ATOM 2252 C C . ALA A 1 288 ? -10.036 8.871 -18.633 1.00 80.25 288 ALA A C 1
ATOM 2254 O O . ALA A 1 288 ? -11.203 8.860 -18.242 1.00 80.25 288 ALA A O 1
ATOM 2255 N N . ARG A 1 289 ? -9.584 8.003 -19.550 1.00 89.88 289 ARG A N 1
ATOM 2256 C CA . ARG A 1 289 ? -10.409 7.009 -20.268 1.00 89.88 289 ARG A CA 1
ATOM 2257 C C . ARG A 1 289 ? -10.322 5.589 -19.717 1.00 89.88 289 ARG A C 1
ATOM 2259 O O . ARG A 1 289 ? -11.174 4.769 -20.046 1.00 89.88 289 ARG A O 1
ATOM 2266 N N . THR A 1 290 ? -9.313 5.311 -18.897 1.00 95.56 290 THR A N 1
ATOM 2267 C CA . THR A 1 290 ? -9.054 3.973 -18.360 1.00 95.56 290 THR A CA 1
ATOM 2268 C C . THR A 1 290 ? -9.614 3.844 -16.949 1.00 95.56 290 THR A C 1
ATOM 2270 O O . THR A 1 290 ? -9.479 4.758 -16.129 1.00 95.56 290 THR A O 1
ATOM 2273 N N . PHE A 1 291 ? -10.250 2.714 -16.673 1.00 96.81 291 PHE A N 1
ATOM 2274 C CA . PHE A 1 291 ? -10.604 2.252 -15.339 1.00 96.81 291 PHE A CA 1
ATOM 2275 C C . PHE A 1 291 ? -9.828 0.963 -15.064 1.00 96.81 291 PHE A C 1
ATOM 2277 O O . PHE A 1 291 ? -9.851 0.050 -15.888 1.00 96.81 291 PHE A O 1
ATOM 2284 N N . VAL A 1 292 ? -9.107 0.927 -13.945 1.00 96.56 292 VAL A N 1
ATOM 2285 C CA . VAL A 1 292 ? -8.335 -0.232 -13.483 1.00 96.56 292 VAL A CA 1
ATOM 2286 C C . VAL A 1 292 ? -8.934 -0.663 -12.157 1.00 96.56 292 VAL A C 1
ATOM 2288 O O . VAL A 1 292 ? -9.128 0.175 -11.276 1.00 96.56 292 VAL A O 1
ATOM 2291 N N . TRP A 1 293 ? -9.227 -1.950 -12.034 1.00 97.06 293 TRP A N 1
ATOM 2292 C CA . TRP A 1 293 ? -9.787 -2.543 -10.833 1.00 97.06 293 TRP A CA 1
ATOM 2293 C C . TRP A 1 293 ? -8.876 -3.659 -10.345 1.00 97.06 293 TRP A C 1
ATOM 2295 O O . TRP A 1 293 ? -8.557 -4.587 -11.090 1.00 97.06 293 TRP A O 1
ATOM 2305 N N . ASN A 1 294 ? -8.454 -3.532 -9.091 1.00 95.62 294 ASN A N 1
ATOM 2306 C CA . ASN A 1 294 ? -7.745 -4.565 -8.362 1.00 95.62 294 ASN A CA 1
ATOM 2307 C C . ASN A 1 294 ? -8.776 -5.381 -7.575 1.00 95.62 294 ASN A C 1
ATOM 2309 O O . ASN A 1 294 ? -9.455 -4.814 -6.723 1.00 95.62 294 ASN A O 1
ATOM 2313 N N . PHE A 1 295 ? -8.888 -6.670 -7.894 1.00 92.69 295 PHE A N 1
ATOM 2314 C CA . PHE A 1 295 ? -9.897 -7.578 -7.338 1.00 92.69 295 PHE A CA 1
ATOM 2315 C C . PHE A 1 295 ? -9.338 -8.483 -6.222 1.00 92.69 295 PHE A C 1
ATOM 2317 O O . PHE A 1 295 ? -9.920 -9.519 -5.896 1.00 92.69 295 PHE A O 1
ATOM 2324 N N . ALA A 1 296 ? -8.160 -8.148 -5.679 1.00 91.25 296 ALA A N 1
ATOM 2325 C CA . ALA A 1 296 ? -7.467 -8.959 -4.680 1.00 91.25 296 ALA A CA 1
ATOM 2326 C C . ALA A 1 296 ? -8.302 -9.188 -3.415 1.00 91.25 296 ALA A C 1
ATOM 2328 O O . ALA A 1 296 ? -8.382 -10.313 -2.924 1.00 91.25 296 ALA A O 1
ATOM 2329 N N . ALA A 1 297 ? -8.935 -8.125 -2.915 1.00 88.25 297 ALA A N 1
ATOM 2330 C CA . ALA A 1 297 ? -9.711 -8.157 -1.680 1.00 88.25 297 ALA A CA 1
ATOM 2331 C C . ALA A 1 297 ? -10.983 -9.005 -1.831 1.00 88.25 297 ALA A C 1
ATOM 2333 O O . ALA A 1 297 ? -11.390 -9.700 -0.908 1.00 88.25 297 ALA A O 1
ATOM 2334 N N . GLU A 1 298 ? -11.592 -8.990 -3.014 1.00 87.31 298 GLU A N 1
ATOM 2335 C CA . GLU A 1 298 ? -12.807 -9.735 -3.333 1.00 87.31 298 GLU A CA 1
ATOM 2336 C C . GLU A 1 298 ? -12.545 -11.243 -3.476 1.00 87.31 298 GLU A C 1
ATOM 2338 O O . GLU A 1 298 ? -13.463 -12.052 -3.327 1.00 87.31 298 GLU A O 1
ATOM 2343 N N . LEU A 1 299 ? -11.292 -11.629 -3.735 1.00 85.25 299 LEU A N 1
ATOM 2344 C CA . LEU A 1 299 ? -10.859 -13.023 -3.836 1.00 85.25 299 LEU A CA 1
ATOM 2345 C C . LEU A 1 299 ? -10.361 -13.590 -2.493 1.00 85.25 299 LEU A C 1
ATOM 2347 O O . LEU A 1 299 ? -10.210 -14.807 -2.355 1.00 85.25 299 LEU A O 1
ATOM 2351 N N . GLU A 1 300 ? -10.102 -12.733 -1.503 1.00 84.44 300 GLU A N 1
ATOM 2352 C CA . GLU A 1 300 ? -9.578 -13.132 -0.200 1.00 84.44 300 GLU A CA 1
ATOM 2353 C C . GLU A 1 300 ? -10.635 -13.914 0.599 1.00 84.44 300 GLU A C 1
ATOM 2355 O O . GLU A 1 300 ? -11.734 -13.440 0.879 1.00 84.44 300 GLU A O 1
ATOM 2360 N N . GLY A 1 301 ? -10.318 -15.165 0.945 1.00 72.19 301 GLY A N 1
ATOM 2361 C CA . GLY A 1 301 ? -11.202 -16.035 1.730 1.00 72.19 301 GLY A CA 1
ATOM 2362 C C . GLY A 1 301 ? -12.296 -16.767 0.941 1.00 72.19 301 GLY A C 1
ATOM 2363 O O . GLY A 1 301 ? -13.041 -17.542 1.542 1.00 72.19 301 GLY A O 1
ATOM 2364 N N . GLN A 1 302 ? -12.384 -16.598 -0.384 1.00 76.62 302 GLN A N 1
ATOM 2365 C CA . GLN A 1 302 ? -13.307 -17.370 -1.223 1.00 76.62 302 GLN A CA 1
ATOM 2366 C C . GLN A 1 302 ? -12.603 -18.541 -1.924 1.00 76.62 302 GLN A C 1
ATOM 2368 O O . GLN A 1 302 ? -11.589 -18.371 -2.602 1.00 76.62 302 GLN A O 1
ATOM 2373 N N . GLU A 1 303 ? -13.177 -19.748 -1.833 1.00 78.88 303 GLU A N 1
ATOM 2374 C CA . GLU A 1 303 ? -12.829 -20.843 -2.747 1.00 78.88 303 GLU A CA 1
ATOM 2375 C C . GLU A 1 303 ? -13.381 -20.525 -4.140 1.00 78.88 303 GLU A C 1
ATOM 2377 O O . GLU A 1 303 ? -14.478 -20.946 -4.510 1.00 78.88 303 GLU A O 1
ATOM 2382 N N . ALA A 1 304 ? -12.627 -19.756 -4.914 1.00 79.81 304 ALA A N 1
ATOM 2383 C CA . ALA A 1 304 ? -13.057 -19.361 -6.240 1.00 79.81 304 ALA A CA 1
ATOM 2384 C C . ALA A 1 304 ? -13.044 -20.570 -7.201 1.00 79.81 304 ALA A C 1
ATOM 2386 O O . ALA A 1 304 ? -12.038 -21.272 -7.360 1.00 79.81 304 ALA A O 1
ATOM 2387 N N . LYS A 1 305 ? -14.203 -20.834 -7.809 1.00 91.06 305 LYS A N 1
ATOM 2388 C CA . LYS A 1 305 ? -14.477 -21.949 -8.730 1.00 91.06 305 LYS A CA 1
ATOM 2389 C C . LYS A 1 305 ? -15.016 -21.377 -10.045 1.00 91.06 305 LYS A C 1
ATOM 2391 O O . LYS A 1 305 ? -15.307 -20.186 -10.140 1.00 91.06 305 LYS A O 1
ATOM 2396 N N . ARG A 1 306 ? -15.138 -22.214 -11.081 1.00 93.75 306 ARG A N 1
ATOM 2397 C CA . ARG A 1 306 ? -15.838 -21.816 -12.314 1.00 93.75 306 ARG A CA 1
ATOM 2398 C C . ARG A 1 306 ? -17.242 -21.307 -11.962 1.00 93.75 306 ARG A C 1
ATOM 2400 O O . ARG A 1 306 ? -17.904 -21.895 -11.108 1.00 93.75 306 ARG A O 1
ATOM 2407 N N . GLY A 1 307 ? -17.659 -20.218 -12.601 1.00 93.12 307 GLY A N 1
ATOM 2408 C CA . GLY A 1 307 ? -18.931 -19.545 -12.336 1.00 93.12 307 GLY A CA 1
ATOM 2409 C C . GLY A 1 307 ? -18.898 -18.542 -11.177 1.00 93.12 307 GLY A C 1
ATOM 2410 O O . GLY A 1 307 ? -19.871 -17.817 -10.990 1.00 93.12 307 GLY A O 1
ATOM 2411 N N . THR A 1 308 ? -17.801 -18.441 -10.415 1.00 93.56 308 THR A N 1
ATOM 2412 C CA . THR A 1 308 ? -17.634 -17.347 -9.447 1.00 93.56 308 THR A CA 1
ATOM 2413 C C . THR A 1 308 ? -17.567 -16.017 -10.197 1.00 93.56 308 THR A C 1
ATOM 2415 O O . THR A 1 308 ? -16.687 -15.833 -11.036 1.00 93.56 308 THR A O 1
ATOM 2418 N N . ILE A 1 309 ? -18.481 -15.102 -9.874 1.00 95.12 309 ILE A N 1
ATOM 2419 C CA . ILE A 1 309 ? -18.548 -13.746 -10.425 1.00 95.12 309 ILE A CA 1
ATOM 2420 C C . ILE A 1 309 ? -18.056 -12.738 -9.389 1.00 95.12 309 ILE A C 1
ATOM 2422 O O . ILE A 1 309 ? -18.429 -12.810 -8.218 1.00 95.12 309 ILE A O 1
ATOM 2426 N N . LEU A 1 310 ? -17.233 -11.794 -9.834 1.00 95.69 310 LEU A N 1
ATOM 2427 C CA . LEU A 1 310 ? -16.808 -10.632 -9.067 1.00 95.69 310 LEU A CA 1
ATOM 2428 C C . LEU A 1 310 ? -17.245 -9.379 -9.821 1.00 95.69 310 LEU A C 1
ATOM 2430 O O . LEU A 1 310 ? -16.904 -9.225 -10.994 1.00 95.69 310 LEU A O 1
ATOM 2434 N N . ASP A 1 311 ? -17.931 -8.465 -9.144 1.00 97.19 311 ASP A N 1
ATOM 2435 C CA . ASP A 1 311 ? -18.364 -7.200 -9.734 1.00 97.19 311 ASP A CA 1
ATOM 2436 C C . ASP A 1 311 ? -17.537 -6.033 -9.201 1.00 97.19 311 ASP A C 1
ATOM 2438 O O . ASP A 1 311 ? -17.340 -5.883 -7.994 1.00 97.19 311 ASP A O 1
ATOM 2442 N N . SER A 1 312 ? -17.080 -5.171 -10.108 1.00 97.75 312 SER A N 1
ATOM 2443 C CA . SER A 1 312 ? -16.377 -3.953 -9.729 1.00 97.75 312 SER A CA 1
ATOM 2444 C C . SER A 1 312 ? -17.337 -2.947 -9.093 1.00 97.75 312 SER A C 1
ATOM 2446 O O . SER A 1 312 ? -18.526 -2.908 -9.433 1.00 97.75 312 SER A O 1
ATOM 2448 N N . PRO A 1 313 ? -16.826 -2.002 -8.286 1.00 97.31 313 PRO A N 1
ATOM 2449 C CA . PRO A 1 313 ? -17.565 -0.787 -7.983 1.00 97.31 313 PRO A CA 1
ATOM 2450 C C . PRO A 1 313 ? -18.014 -0.091 -9.273 1.00 97.31 313 PRO A C 1
ATOM 2452 O O . PRO A 1 313 ? -17.312 -0.126 -10.291 1.00 97.31 313 PRO A O 1
ATOM 2455 N N . LYS A 1 314 ? -19.171 0.572 -9.225 1.00 97.88 314 LYS A N 1
ATOM 2456 C CA . LYS A 1 314 ? -19.649 1.377 -10.350 1.00 97.88 314 LYS A CA 1
ATOM 2457 C C . LYS A 1 314 ? -18.714 2.558 -10.603 1.00 97.88 314 LYS A C 1
ATOM 2459 O O . LYS A 1 314 ? -18.241 3.200 -9.665 1.00 97.88 314 LYS A O 1
ATOM 2464 N N . PHE A 1 315 ? -18.483 2.885 -11.869 1.00 97.25 315 PHE A N 1
ATOM 2465 C CA . PHE A 1 315 ? -17.610 3.974 -12.288 1.00 97.25 315 PHE A CA 1
ATOM 2466 C C . PHE A 1 315 ? -18.195 4.773 -13.455 1.00 97.25 315 PHE A C 1
ATOM 2468 O O . PHE A 1 315 ? -19.057 4.324 -14.205 1.00 97.25 315 PHE A O 1
ATOM 2475 N N . THR A 1 316 ? -17.698 6.002 -13.606 1.00 96.06 316 THR A N 1
ATOM 2476 C CA . THR A 1 316 ? -18.064 6.913 -14.697 1.00 96.06 316 THR A CA 1
ATOM 2477 C C . THR A 1 316 ? -16.821 7.272 -15.502 1.00 96.06 316 THR A C 1
ATOM 2479 O O . THR A 1 316 ? -15.825 7.746 -14.949 1.00 96.06 316 THR A O 1
ATOM 2482 N N . LYS A 1 317 ? -16.873 7.074 -16.821 1.00 95.12 317 LYS A N 1
ATOM 2483 C CA . LYS A 1 317 ? -15.802 7.432 -17.767 1.00 95.12 317 LYS A CA 1
ATOM 2484 C C . LYS A 1 317 ? -16.421 7.959 -19.057 1.00 95.12 317 LYS A C 1
ATOM 2486 O O . LYS A 1 317 ? -17.474 7.497 -19.474 1.00 95.12 317 LYS A O 1
ATOM 2491 N N . MET A 1 318 ? -15.788 8.958 -19.675 1.00 92.62 318 MET A N 1
ATOM 2492 C CA . MET A 1 318 ? -16.299 9.617 -20.891 1.00 92.62 318 MET A CA 1
ATOM 2493 C C . MET A 1 318 ? -17.789 10.007 -20.811 1.00 92.62 318 MET A C 1
ATOM 2495 O O . MET A 1 318 ? -18.520 9.847 -21.781 1.00 92.62 318 MET A O 1
ATOM 2499 N N . THR A 1 319 ? -18.241 10.518 -19.658 1.00 93.56 319 THR A N 1
ATOM 2500 C CA . THR A 1 319 ? -19.643 10.907 -19.373 1.00 93.56 319 THR A CA 1
ATOM 2501 C C . THR A 1 319 ? -20.676 9.774 -19.353 1.00 93.56 319 THR A C 1
ATOM 2503 O O . THR A 1 319 ? -21.852 10.051 -19.145 1.00 93.56 319 THR A O 1
ATOM 2506 N N . VAL A 1 320 ? -20.258 8.514 -19.501 1.00 95.62 320 VAL A N 1
ATOM 2507 C CA . VAL A 1 320 ? -21.133 7.345 -19.349 1.00 95.62 320 VAL A CA 1
ATOM 2508 C C . VAL A 1 320 ? -21.242 7.015 -17.855 1.00 95.62 320 VAL A C 1
ATOM 2510 O O . VAL A 1 320 ? -20.208 6.702 -17.254 1.00 95.62 320 VAL A O 1
ATOM 2513 N N . PRO A 1 321 ? -22.426 7.136 -17.229 1.00 96.06 321 PRO A N 1
ATOM 2514 C CA . PRO A 1 321 ? -22.598 6.871 -15.804 1.00 96.06 321 PRO A CA 1
ATOM 2515 C C . PRO A 1 321 ? -22.738 5.371 -15.519 1.00 96.06 321 PRO A C 1
ATOM 2517 O O . PRO A 1 321 ? -23.012 4.591 -16.425 1.00 96.06 321 PRO A O 1
ATOM 2520 N N . ASP A 1 322 ? -22.593 4.988 -14.249 1.00 96.44 322 ASP A N 1
ATOM 2521 C CA . ASP A 1 322 ? -22.994 3.679 -13.708 1.00 96.44 322 ASP A CA 1
ATOM 2522 C C . ASP A 1 322 ? -22.481 2.433 -14.457 1.00 96.44 322 ASP A C 1
ATOM 2524 O O . ASP A 1 322 ? -23.118 1.378 -14.417 1.00 96.44 322 ASP A O 1
ATOM 2528 N N . MET A 1 323 ? -21.322 2.524 -15.113 1.00 97.94 323 MET A N 1
ATOM 2529 C CA . MET A 1 323 ? -20.661 1.353 -15.694 1.00 97.94 323 MET A CA 1
ATOM 2530 C C . MET A 1 323 ? -20.039 0.497 -14.596 1.00 97.94 323 MET A C 1
ATOM 2532 O O . MET A 1 323 ? -19.648 1.015 -13.553 1.00 97.94 323 MET A O 1
ATOM 2536 N N . TYR A 1 324 ? -19.892 -0.798 -14.838 1.00 98.12 324 TYR A N 1
ATOM 2537 C CA . TYR A 1 324 ? -19.131 -1.696 -13.971 1.00 98.12 324 TYR A CA 1
ATOM 2538 C C . TYR A 1 324 ? -18.570 -2.864 -14.786 1.00 98.12 324 TYR A C 1
ATOM 2540 O O . TYR A 1 324 ? -18.987 -3.098 -15.924 1.00 98.12 324 TYR A O 1
ATOM 2548 N N . LEU A 1 325 ? -17.584 -3.562 -14.228 1.00 98.31 325 LEU A N 1
ATOM 2549 C CA . LEU A 1 325 ? -17.025 -4.781 -14.800 1.00 98.31 325 LEU A CA 1
ATOM 2550 C C . LEU A 1 325 ? -17.526 -5.989 -14.012 1.00 98.31 325 LEU A C 1
ATOM 2552 O O . LEU A 1 325 ? -17.507 -5.945 -12.787 1.00 98.31 325 LEU A O 1
ATOM 2556 N N . SER A 1 326 ? -17.891 -7.062 -14.707 1.00 97.69 326 SER A N 1
ATOM 2557 C CA . SER A 1 326 ? -18.081 -8.384 -14.102 1.00 97.69 326 SER A CA 1
ATOM 2558 C C . SER A 1 326 ? -16.963 -9.300 -14.571 1.00 97.69 326 SER A C 1
ATOM 2560 O O . SER A 1 326 ? -16.764 -9.484 -15.775 1.00 97.69 326 SER A O 1
ATOM 2562 N N . PHE A 1 327 ? -16.218 -9.854 -13.624 1.00 97.00 327 PHE A N 1
ATOM 2563 C CA . PHE A 1 327 ? -15.068 -10.704 -13.876 1.00 97.00 327 PHE A CA 1
ATOM 2564 C C . PHE A 1 327 ? -15.299 -12.110 -13.326 1.00 97.00 327 PHE A C 1
ATOM 2566 O O . PHE A 1 327 ? -15.651 -12.289 -12.161 1.00 97.00 327 PHE A O 1
ATOM 2573 N N . TYR A 1 328 ? -15.051 -13.107 -14.168 1.00 96.69 328 TYR A N 1
ATOM 2574 C CA . TYR A 1 328 ? -15.126 -14.524 -13.847 1.00 96.69 328 TYR A CA 1
ATOM 2575 C C . TYR A 1 328 ? -13.708 -15.102 -13.849 1.00 96.69 328 TYR A C 1
ATOM 2577 O O . TYR A 1 328 ? -13.242 -15.581 -14.888 1.00 96.69 328 TYR A O 1
ATOM 2585 N N . PRO A 1 329 ? -12.985 -15.069 -12.712 1.00 94.44 329 PRO A N 1
ATOM 2586 C CA . PRO A 1 329 ? -11.560 -15.412 -12.647 1.00 94.44 329 PRO A CA 1
ATOM 2587 C C . PRO A 1 329 ? -11.215 -16.837 -13.110 1.00 94.44 329 PRO A C 1
ATOM 2589 O O . PRO A 1 329 ? -10.069 -17.099 -13.484 1.00 94.44 329 PRO A O 1
ATOM 2592 N N . TYR A 1 330 ? -12.198 -17.740 -13.094 1.00 93.44 330 TYR A N 1
ATOM 2593 C CA . TYR A 1 330 ? -12.082 -19.149 -13.489 1.00 93.44 330 TYR A CA 1
ATOM 2594 C C . TYR A 1 330 ? -13.030 -19.525 -14.637 1.00 93.44 330 TYR A C 1
ATOM 2596 O O . TYR A 1 330 ? -13.368 -20.699 -14.797 1.00 93.44 330 TYR A O 1
ATOM 2604 N N . GLY A 1 331 ? -13.476 -18.518 -15.390 1.00 94.88 331 GLY A N 1
ATOM 2605 C CA . GLY A 1 331 ? -14.453 -18.664 -16.458 1.00 94.88 331 GLY A CA 1
ATOM 2606 C C . GLY A 1 331 ? -15.885 -18.707 -15.930 1.00 94.88 331 GLY A C 1
ATOM 2607 O O . GLY A 1 331 ? -16.137 -19.049 -14.767 1.00 94.88 331 GLY A O 1
ATOM 2608 N N . ASP A 1 332 ? -16.820 -18.325 -16.789 1.00 94.44 332 ASP A N 1
ATOM 2609 C CA . ASP A 1 332 ? -18.250 -18.556 -16.589 1.00 94.44 332 ASP A CA 1
ATOM 2610 C C . ASP A 1 332 ? -18.631 -19.997 -16.993 1.00 94.44 332 ASP A C 1
ATOM 2612 O O . ASP A 1 332 ? -17.770 -20.875 -17.114 1.00 94.44 332 ASP A O 1
ATOM 2616 N N . GLU A 1 333 ? -19.928 -20.276 -17.127 1.00 93.44 333 GLU A N 1
ATOM 2617 C CA . GLU A 1 333 ? -20.421 -21.607 -17.505 1.00 93.44 333 GLU A CA 1
ATOM 2618 C C . GLU A 1 333 ? -20.109 -21.982 -18.964 1.00 93.44 333 GLU A C 1
ATOM 2620 O O . GLU A 1 333 ? -20.047 -23.173 -19.276 1.00 93.44 333 GLU A O 1
ATOM 2625 N N . GLU A 1 334 ? -19.889 -20.997 -19.838 1.00 92.31 334 GLU A N 1
ATOM 2626 C CA . GLU A 1 334 ? -19.659 -21.190 -21.277 1.00 92.31 334 GLU A CA 1
ATOM 2627 C C . GLU A 1 334 ? -18.162 -21.157 -21.642 1.00 92.31 334 GLU A C 1
ATOM 2629 O O . GLU A 1 334 ? -17.753 -21.715 -22.661 1.00 92.31 334 GLU A O 1
ATOM 2634 N N . SER A 1 335 ? -17.333 -20.585 -20.766 1.00 92.12 335 SER A N 1
ATOM 2635 C CA . SER A 1 335 ? -15.888 -20.425 -20.930 1.00 92.12 335 SER A CA 1
ATOM 2636 C C . SER A 1 335 ? -15.136 -21.759 -21.009 1.00 92.12 335 SER A C 1
ATOM 2638 O O . SER A 1 335 ? -15.371 -22.691 -20.228 1.00 92.12 335 SER A O 1
ATOM 2640 N N . ALA A 1 336 ? -14.123 -21.823 -21.875 1.00 92.00 336 ALA A N 1
ATOM 2641 C CA . ALA A 1 336 ? -13.227 -22.973 -21.983 1.00 92.00 336 ALA A CA 1
ATOM 2642 C C . ALA A 1 336 ? -12.441 -23.263 -20.681 1.00 92.00 336 ALA A C 1
ATOM 2644 O O . ALA A 1 336 ? -12.250 -22.414 -19.809 1.00 92.00 336 ALA A O 1
ATOM 2645 N N . ASP A 1 337 ? -11.971 -24.505 -20.517 1.00 91.25 337 ASP A N 1
ATOM 2646 C CA . ASP A 1 337 ? -11.152 -24.893 -19.359 1.00 91.25 337 ASP A CA 1
ATOM 26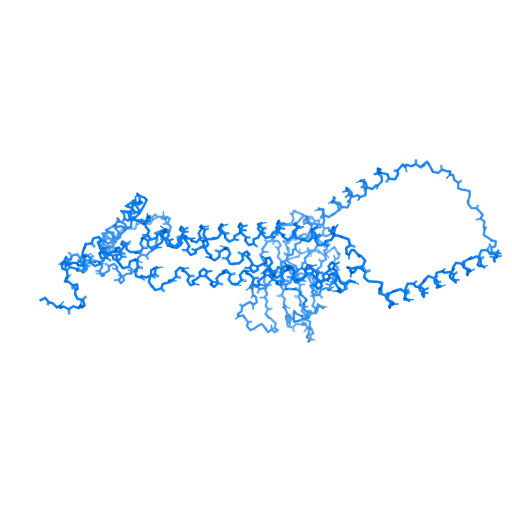47 C C . ASP A 1 337 ? -9.839 -24.100 -19.316 1.00 91.25 337 ASP A C 1
ATOM 2649 O O . ASP A 1 337 ? -9.012 -24.171 -20.224 1.00 91.25 337 ASP A O 1
ATOM 2653 N N . GLY A 1 338 ? -9.634 -23.371 -18.216 1.00 90.06 338 GLY A N 1
ATOM 2654 C CA . GLY A 1 338 ? -8.427 -22.578 -17.983 1.00 90.06 338 GLY A CA 1
ATOM 2655 C C . GLY A 1 338 ? -8.477 -21.144 -18.515 1.00 90.06 338 GLY A C 1
ATOM 2656 O O . GLY A 1 338 ? -7.458 -20.453 -18.417 1.00 90.06 338 GLY A O 1
ATOM 2657 N N . THR A 1 339 ? -9.623 -20.679 -19.021 1.00 94.88 339 THR A N 1
ATOM 2658 C CA . THR A 1 339 ? -9.837 -19.267 -19.363 1.00 94.88 339 THR A CA 1
ATOM 2659 C C . THR A 1 339 ? -10.584 -18.516 -18.256 1.00 94.88 339 THR A C 1
ATOM 2661 O O . THR A 1 339 ? -11.077 -19.107 -17.292 1.00 94.88 339 THR A O 1
ATOM 2664 N N . SER A 1 340 ? -10.583 -17.189 -18.343 1.00 95.81 340 SER A N 1
ATOM 2665 C CA . SER A 1 340 ? -11.412 -16.287 -17.547 1.00 95.81 340 SER A CA 1
ATOM 2666 C C . SER A 1 340 ? -12.261 -15.417 -18.469 1.00 95.81 340 SER A C 1
ATOM 2668 O O . SER A 1 340 ? -11.900 -15.198 -19.627 1.00 95.81 340 SER A O 1
ATOM 2670 N N . ALA A 1 341 ? -13.372 -14.904 -17.944 1.00 97.12 341 ALA A N 1
ATOM 2671 C CA . ALA A 1 341 ? -14.265 -14.028 -18.693 1.00 97.12 341 ALA A CA 1
ATOM 2672 C C . ALA A 1 341 ? -14.361 -12.648 -18.045 1.00 97.12 341 ALA A C 1
ATOM 2674 O O . ALA A 1 341 ? -14.387 -12.523 -16.821 1.00 97.12 341 ALA A O 1
ATOM 2675 N N . LEU A 1 342 ? -14.400 -11.603 -18.866 1.00 97.75 342 LEU A N 1
ATOM 2676 C CA . LEU A 1 342 ? -14.525 -10.219 -18.424 1.00 97.75 342 LEU A CA 1
ATOM 2677 C C . LEU A 1 342 ? -15.567 -9.507 -19.277 1.00 97.75 342 LEU A C 1
ATOM 2679 O O . LEU A 1 342 ? -15.434 -9.429 -20.500 1.00 97.75 342 LEU A O 1
ATOM 2683 N N . TYR A 1 343 ? -16.561 -8.933 -18.609 1.00 98.00 343 TYR A N 1
ATOM 2684 C CA . TYR A 1 343 ? -17.676 -8.235 -19.231 1.00 98.00 343 TYR A CA 1
ATOM 2685 C C . TYR A 1 343 ? -17.750 -6.796 -18.737 1.00 98.00 343 TYR A C 1
ATOM 2687 O O . TYR A 1 343 ? -17.572 -6.521 -17.552 1.00 98.00 343 TYR A O 1
ATOM 2695 N N . LEU A 1 344 ? -18.032 -5.873 -19.654 1.00 98.38 344 LEU A N 1
ATOM 2696 C CA . LEU A 1 344 ? -18.401 -4.500 -19.337 1.00 98.38 344 LEU A CA 1
ATOM 2697 C C . LEU A 1 344 ? -19.922 -4.389 -19.333 1.00 98.38 344 LEU A C 1
ATOM 2699 O O . LEU A 1 344 ? -20.573 -4.826 -20.279 1.00 98.38 344 LEU A O 1
ATOM 2703 N N . TYR A 1 345 ? -20.466 -3.735 -18.314 1.00 98.19 345 TYR A N 1
ATOM 2704 C CA . TYR A 1 345 ? -21.854 -3.297 -18.270 1.00 98.19 345 TYR A CA 1
ATOM 2705 C C . TYR A 1 345 ? -21.920 -1.777 -18.399 1.00 98.19 345 TYR A C 1
ATOM 2707 O O . TYR A 1 345 ? -21.105 -1.046 -17.833 1.00 98.19 345 TYR A O 1
ATOM 2715 N N . SER A 1 346 ? -22.905 -1.301 -19.157 1.00 97.31 346 SER A N 1
ATOM 2716 C CA . SER A 1 346 ? -23.153 0.118 -19.409 1.00 97.31 346 SER A CA 1
ATOM 2717 C C . SER A 1 346 ? -24.662 0.378 -19.470 1.00 97.31 346 SER A C 1
ATOM 2719 O O . SER A 1 346 ? -25.411 -0.519 -19.864 1.00 97.31 346 SER A O 1
ATOM 2721 N N . PRO A 1 347 ? -25.133 1.595 -19.131 1.00 97.06 347 PRO A N 1
ATOM 2722 C CA . PRO A 1 347 ? -26.536 1.957 -19.279 1.00 97.06 347 PRO A CA 1
ATOM 2723 C C . PRO A 1 347 ? -27.059 1.739 -20.704 1.00 97.06 347 PRO A C 1
ATOM 2725 O O . PRO A 1 347 ? -26.359 1.996 -21.690 1.00 97.06 347 PRO A O 1
ATOM 2728 N N . THR A 1 348 ? -28.319 1.316 -20.798 1.00 97.06 348 THR A N 1
ATOM 2729 C CA . THR A 1 348 ? -29.016 1.047 -22.058 1.00 97.06 348 THR A CA 1
ATOM 2730 C C . THR A 1 348 ? -29.009 2.255 -23.000 1.00 97.06 348 THR A C 1
ATOM 2732 O O . THR A 1 348 ? -29.226 3.397 -22.594 1.00 97.06 348 THR A O 1
ATOM 2735 N N . GLY A 1 349 ? -28.797 1.977 -24.285 1.00 95.31 349 GLY A N 1
ATOM 2736 C CA . GLY A 1 349 ? -28.848 2.919 -25.399 1.00 95.31 349 GLY A CA 1
ATOM 2737 C C . GLY A 1 349 ? -27.489 3.498 -25.806 1.00 95.31 349 GLY A C 1
ATOM 2738 O O . GLY A 1 349 ? -27.327 3.877 -26.964 1.00 95.31 349 GLY A O 1
ATOM 2739 N N . TRP A 1 350 ? -26.482 3.469 -24.932 1.00 97.56 350 TRP A N 1
ATOM 2740 C CA . TRP A 1 350 ? -25.126 3.896 -25.281 1.00 97.56 350 TRP A CA 1
ATOM 2741 C C . TRP A 1 350 ? -24.469 2.975 -26.312 1.00 97.56 350 TRP A C 1
ATOM 2743 O O . TRP A 1 350 ? -24.612 1.755 -26.260 1.00 97.56 350 TRP A O 1
ATOM 2753 N N . THR A 1 351 ? -23.692 3.564 -27.225 1.00 97.88 351 THR A N 1
ATOM 2754 C CA . THR A 1 351 ? -22.826 2.820 -28.152 1.00 97.88 351 THR A CA 1
ATOM 2755 C C . THR A 1 351 ? -21.361 3.104 -27.844 1.00 97.88 351 THR A C 1
ATOM 2757 O O . THR A 1 351 ? -20.906 4.243 -27.993 1.00 97.88 351 THR A O 1
ATOM 2760 N N . LEU A 1 352 ? -20.611 2.085 -27.418 1.00 97.81 352 LEU A N 1
ATOM 2761 C CA . LEU A 1 352 ? -19.227 2.226 -26.963 1.00 97.81 352 LEU A CA 1
ATOM 2762 C C . LEU A 1 352 ? -18.250 1.452 -27.857 1.00 97.81 352 LEU A C 1
ATOM 2764 O O . LEU A 1 352 ? -18.522 0.337 -28.295 1.00 97.81 352 LEU A O 1
ATOM 2768 N N . SER A 1 353 ? -17.069 2.031 -28.068 1.00 97.94 353 SER A N 1
ATOM 2769 C CA . SER A 1 353 ? -15.871 1.284 -28.459 1.00 97.94 353 SER A CA 1
ATOM 2770 C C . SER A 1 353 ? -14.932 1.261 -27.265 1.00 97.94 353 SER A C 1
ATOM 2772 O O . SER A 1 353 ? -14.621 2.321 -26.714 1.00 97.94 353 SER A O 1
ATOM 2774 N N . PHE A 1 354 ? -14.472 0.086 -26.861 1.00 97.81 354 PHE A N 1
ATOM 2775 C CA . PHE A 1 354 ? -13.683 -0.086 -25.648 1.00 97.81 354 PHE A CA 1
ATOM 2776 C C . PHE A 1 354 ? -12.679 -1.223 -25.787 1.00 97.81 354 PHE A C 1
ATOM 2778 O O . PHE A 1 354 ? -12.758 -2.051 -26.693 1.00 97.81 354 PHE A O 1
ATOM 2785 N N . ARG A 1 355 ? -11.703 -1.239 -24.885 1.00 97.75 355 ARG A N 1
ATOM 2786 C CA . ARG A 1 355 ? -10.696 -2.288 -24.802 1.00 97.75 355 ARG A CA 1
ATOM 2787 C C . ARG A 1 355 ? -10.664 -2.867 -23.402 1.00 97.75 355 ARG A C 1
ATOM 2789 O O . ARG A 1 355 ? -10.421 -2.127 -22.456 1.00 97.75 355 ARG A O 1
ATOM 2796 N N . LEU A 1 356 ? -10.877 -4.169 -23.294 1.00 97.75 356 LEU A N 1
ATOM 2797 C CA . LEU A 1 356 ? -10.759 -4.931 -22.058 1.00 97.75 356 LEU A CA 1
ATOM 2798 C C . LEU A 1 356 ? -9.349 -5.500 -21.936 1.00 97.75 356 LEU A C 1
ATOM 2800 O O . LEU A 1 356 ? -8.764 -5.905 -22.944 1.00 97.75 356 LEU A O 1
ATOM 2804 N N . ARG A 1 357 ? -8.801 -5.540 -20.720 1.00 97.00 357 ARG A N 1
ATOM 2805 C CA . ARG A 1 357 ? -7.514 -6.189 -20.448 1.00 97.00 357 ARG A CA 1
ATOM 2806 C C . ARG A 1 357 ? -7.570 -7.020 -19.178 1.00 97.00 357 ARG A C 1
ATOM 2808 O O . ARG A 1 357 ? -7.987 -6.514 -18.136 1.00 97.00 357 ARG A O 1
ATOM 2815 N N . ALA A 1 358 ? -7.070 -8.246 -19.273 1.00 95.38 358 ALA A N 1
ATOM 2816 C CA . ALA A 1 358 ? -6.906 -9.166 -18.155 1.00 95.38 358 ALA A CA 1
ATOM 2817 C C . ALA A 1 358 ? -5.716 -10.101 -18.436 1.00 95.38 358 ALA A C 1
ATOM 2819 O O . ALA A 1 358 ? -5.523 -10.545 -19.569 1.00 95.38 358 ALA A O 1
ATOM 2820 N N . GLY A 1 359 ? -4.868 -10.355 -17.434 1.00 91.50 359 GLY A N 1
ATOM 2821 C CA . GLY A 1 359 ? -3.738 -11.288 -17.569 1.00 91.50 359 GLY A CA 1
ATOM 2822 C C . GLY A 1 359 ? -2.721 -10.951 -18.666 1.00 91.50 359 GLY A C 1
ATOM 2823 O O . GLY A 1 359 ? -2.101 -11.851 -19.222 1.00 91.50 359 GLY A O 1
ATOM 2824 N N . GLY A 1 360 ? -2.572 -9.671 -19.023 1.00 90.12 360 GLY A N 1
ATOM 2825 C CA . GLY A 1 360 ? -1.685 -9.223 -20.106 1.00 90.12 360 GLY A CA 1
ATOM 2826 C C . GLY A 1 360 ? -2.244 -9.399 -21.524 1.00 90.12 360 GLY A C 1
ATOM 2827 O O . GLY A 1 360 ? -1.589 -8.981 -22.477 1.00 90.12 360 GLY A O 1
ATOM 2828 N N . VAL A 1 361 ? -3.448 -9.959 -21.671 1.00 94.12 361 VAL A N 1
ATOM 2829 C CA . VAL A 1 361 ? -4.178 -10.050 -22.943 1.00 94.12 361 VAL A CA 1
ATOM 2830 C C . VAL A 1 361 ? -5.140 -8.870 -23.061 1.00 94.12 361 VAL A C 1
ATOM 2832 O O . VAL A 1 361 ? -5.706 -8.414 -22.064 1.00 94.12 361 VAL A O 1
ATOM 2835 N N . GLU A 1 362 ? -5.312 -8.353 -24.278 1.00 95.50 362 GLU A N 1
ATOM 2836 C CA . GLU A 1 362 ? -6.251 -7.276 -24.579 1.00 95.50 362 GLU A CA 1
ATOM 2837 C C . GLU A 1 362 ? -7.240 -7.684 -25.673 1.00 95.50 362 GLU A C 1
ATOM 2839 O O . GLU A 1 362 ? -6.840 -8.229 -26.697 1.00 95.50 362 GLU A O 1
ATOM 2844 N N . ASN A 1 363 ? -8.520 -7.370 -25.463 1.00 95.88 363 ASN A N 1
ATOM 2845 C CA . ASN A 1 363 ? -9.586 -7.565 -26.442 1.00 95.88 363 ASN A CA 1
ATOM 2846 C C . ASN A 1 363 ? -10.270 -6.232 -26.731 1.00 95.88 363 ASN A C 1
ATOM 2848 O O . ASN A 1 363 ? -10.651 -5.493 -25.820 1.00 95.88 363 ASN A O 1
ATOM 2852 N N . MET A 1 364 ? -10.396 -5.905 -28.015 1.00 96.44 364 MET A N 1
ATOM 2853 C CA . MET A 1 364 ? -10.955 -4.642 -28.481 1.00 96.44 364 MET A CA 1
ATOM 2854 C C . MET A 1 364 ? -12.336 -4.859 -29.093 1.00 96.44 364 MET A C 1
ATOM 2856 O O . MET A 1 364 ? -12.526 -5.737 -29.928 1.00 96.44 364 MET A O 1
ATOM 2860 N N . VAL A 1 365 ? -13.280 -4.013 -28.692 1.00 96.50 365 VAL A N 1
ATOM 2861 C CA . VAL A 1 365 ? -14.667 -4.014 -29.153 1.00 96.50 365 VAL A CA 1
ATOM 2862 C C . VAL A 1 365 ? -14.965 -2.663 -29.790 1.00 96.50 365 VAL A C 1
ATOM 2864 O O . VAL A 1 365 ? -14.697 -1.614 -29.198 1.00 96.50 365 VAL A O 1
ATOM 2867 N N . GLU A 1 366 ? -15.530 -2.670 -30.995 1.00 96.88 366 GLU A N 1
ATOM 2868 C CA . GLU A 1 366 ? -15.884 -1.451 -31.720 1.00 96.88 366 GLU A CA 1
ATOM 2869 C C . GLU A 1 366 ? -17.399 -1.300 -31.872 1.00 96.88 366 GLU A C 1
ATOM 2871 O O . GLU A 1 366 ? -18.068 -2.171 -32.418 1.00 96.88 366 GLU A O 1
ATOM 2876 N N . GLY A 1 367 ? -17.931 -0.153 -31.436 1.00 95.19 367 GLY A N 1
ATOM 2877 C CA . GLY A 1 367 ? -19.294 0.271 -31.757 1.00 95.19 367 GLY A CA 1
ATOM 2878 C C . GLY A 1 367 ? -20.405 -0.618 -31.195 1.00 95.19 367 GLY A C 1
ATOM 2879 O O . GLY A 1 367 ? -21.456 -0.725 -31.823 1.00 95.19 367 GLY A O 1
ATOM 2880 N N . HIS A 1 368 ? -20.199 -1.242 -30.035 1.00 97.56 368 HIS A N 1
ATOM 2881 C CA . HIS A 1 368 ? -21.214 -2.084 -29.411 1.00 97.56 368 HIS A CA 1
ATOM 2882 C C . HIS A 1 368 ? -22.305 -1.232 -28.752 1.00 97.56 368 HIS A C 1
ATOM 2884 O O . HIS A 1 368 ? -22.001 -0.343 -27.953 1.00 97.56 368 HIS A O 1
ATOM 2890 N N . LYS A 1 369 ? -23.570 -1.503 -29.088 1.00 97.19 369 LYS A N 1
ATOM 2891 C CA . LYS A 1 369 ? -24.738 -0.832 -28.510 1.00 97.19 369 LYS A CA 1
ATOM 2892 C C . LYS A 1 369 ? -25.278 -1.646 -27.339 1.00 97.19 369 LYS A C 1
ATOM 2894 O O . LYS A 1 369 ? -25.774 -2.745 -27.549 1.00 97.19 369 LYS A O 1
ATOM 2899 N N . PHE A 1 370 ? -25.236 -1.067 -26.144 1.00 96.62 370 PHE A N 1
ATOM 2900 C CA . PHE A 1 370 ? -25.726 -1.702 -24.926 1.00 96.62 370 PHE A CA 1
ATOM 2901 C C . PHE A 1 370 ? -27.252 -1.644 -24.862 1.00 96.62 370 PHE A C 1
ATOM 2903 O O . PHE A 1 370 ? -27.847 -0.566 -24.894 1.00 96.62 370 PHE A O 1
ATOM 2910 N N . ASP A 1 371 ? -27.896 -2.799 -24.752 1.00 94.25 371 ASP A N 1
ATOM 2911 C CA . ASP A 1 371 ? -29.350 -2.959 -24.638 1.00 94.25 371 ASP A CA 1
ATOM 2912 C C . ASP A 1 371 ? -29.804 -3.376 -23.226 1.00 94.25 371 ASP A C 1
ATOM 2914 O O . ASP A 1 371 ? -30.995 -3.549 -22.979 1.00 94.25 371 ASP A O 1
ATOM 2918 N N . GLY A 1 372 ? -28.869 -3.440 -22.276 1.00 87.38 372 GLY A N 1
ATOM 2919 C CA . GLY A 1 372 ? -29.087 -3.894 -20.901 1.00 87.38 372 GLY A CA 1
ATOM 2920 C C . GLY A 1 372 ? -28.305 -5.163 -20.557 1.00 87.38 372 GLY A C 1
ATOM 2921 O O . GLY A 1 372 ? -28.142 -5.453 -19.374 1.00 87.38 372 GLY A O 1
ATOM 2922 N N . ALA A 1 373 ? -27.779 -5.879 -21.556 1.00 92.50 373 ALA A N 1
ATOM 2923 C CA . ALA A 1 373 ? -26.835 -6.971 -21.341 1.00 92.50 373 ALA A CA 1
ATOM 2924 C C . ALA A 1 373 ? -25.387 -6.461 -21.223 1.00 92.50 373 ALA A C 1
ATOM 2926 O O . ALA A 1 373 ? -25.027 -5.418 -21.778 1.00 92.50 373 ALA A O 1
ATOM 2927 N N . GLY A 1 374 ? -24.551 -7.210 -20.500 1.00 93.31 374 GLY A N 1
ATOM 2928 C CA . GLY A 1 374 ? -23.104 -7.005 -20.499 1.00 93.31 374 GLY A CA 1
ATOM 2929 C C . GLY A 1 374 ? -22.483 -7.501 -21.804 1.00 93.31 374 GLY A C 1
ATOM 2930 O O . GLY A 1 374 ? -22.995 -8.429 -22.427 1.00 93.31 374 GLY A O 1
ATOM 2931 N N . TYR A 1 375 ? -21.368 -6.899 -22.215 1.00 96.44 375 TYR A N 1
ATOM 2932 C CA . TYR A 1 375 ? -20.614 -7.341 -23.389 1.00 96.44 375 TYR A CA 1
ATOM 2933 C C . TYR A 1 375 ? -19.131 -7.468 -23.066 1.00 96.44 375 TYR A C 1
ATOM 2935 O O . TYR A 1 375 ? -18.549 -6.611 -22.395 1.00 96.44 375 TYR A O 1
ATOM 2943 N N . GLY A 1 376 ? -18.509 -8.540 -23.546 1.00 94.44 376 GLY A N 1
ATOM 2944 C CA . GLY A 1 376 ? -17.179 -8.929 -23.107 1.00 94.44 376 GLY A CA 1
ATOM 2945 C C . GLY A 1 376 ? -16.570 -10.053 -23.924 1.00 94.44 376 GLY A C 1
ATOM 2946 O O . GLY A 1 376 ? -16.910 -10.241 -25.090 1.00 94.44 376 GLY A O 1
ATOM 2947 N N . SER A 1 377 ? -15.628 -10.753 -23.303 1.00 94.12 377 SER A N 1
ATOM 2948 C CA . SER A 1 377 ? -14.964 -11.927 -23.864 1.00 94.12 377 SER A CA 1
ATOM 2949 C C . SER A 1 377 ? -14.592 -12.900 -22.747 1.00 94.12 377 SER A C 1
ATOM 2951 O O . SER A 1 377 ? -14.282 -12.483 -21.630 1.00 94.12 377 SER A O 1
ATOM 2953 N N . ASP A 1 378 ? -14.612 -14.178 -23.092 1.00 93.50 378 ASP A N 1
ATOM 2954 C CA . ASP A 1 378 ? -14.342 -15.381 -22.301 1.00 93.50 378 ASP A CA 1
ATOM 2955 C C . ASP A 1 378 ? -12.975 -16.029 -22.614 1.00 93.50 378 ASP A C 1
ATOM 2957 O O . ASP A 1 378 ? -12.634 -17.094 -22.092 1.00 93.50 378 ASP A O 1
ATOM 2961 N N . ASP A 1 379 ? -12.156 -15.345 -23.420 1.00 92.38 379 ASP A N 1
ATOM 2962 C CA . ASP A 1 379 ? -10.876 -15.839 -23.943 1.00 92.38 379 ASP A CA 1
ATOM 2963 C C . ASP A 1 379 ? -9.651 -15.263 -23.207 1.00 92.38 379 ASP A C 1
ATOM 2965 O O . ASP A 1 379 ? -8.538 -15.215 -23.745 1.00 92.38 379 ASP A O 1
ATOM 2969 N N . PHE A 1 380 ? -9.814 -14.786 -21.970 1.00 94.31 380 PHE A N 1
ATOM 2970 C CA . PHE A 1 380 ? -8.679 -14.306 -21.181 1.00 94.31 380 PHE A CA 1
ATOM 2971 C C . PHE A 1 380 ? -7.971 -15.472 -20.476 1.00 94.31 380 PHE A C 1
ATOM 2973 O O . PHE A 1 380 ? -8.595 -16.489 -20.175 1.00 94.31 380 PHE A O 1
ATOM 2980 N N . PRO A 1 381 ? -6.670 -15.364 -20.152 1.00 91.50 381 PRO A N 1
ATOM 2981 C CA . PRO A 1 381 ? -6.000 -16.368 -19.327 1.00 91.50 381 PRO A CA 1
ATOM 2982 C C . PRO A 1 381 ? -6.712 -16.535 -17.977 1.00 91.50 381 PRO A C 1
ATOM 2984 O O . PRO A 1 381 ? -7.302 -15.586 -17.470 1.00 91.50 381 PRO A O 1
ATOM 2987 N N . SER A 1 382 ? -6.646 -17.708 -17.350 1.00 88.75 382 SER A N 1
ATOM 2988 C CA . SER A 1 382 ? -7.159 -17.872 -15.980 1.00 88.75 382 SER A CA 1
ATOM 2989 C C . SER A 1 382 ? -6.458 -16.915 -15.003 1.00 88.75 382 SER A C 1
ATOM 2991 O O . SER A 1 382 ? -5.248 -16.695 -15.113 1.00 88.75 382 SER A O 1
ATOM 2993 N N . ALA A 1 383 ? -7.175 -16.434 -13.980 1.00 83.69 383 ALA A N 1
ATOM 2994 C CA . ALA A 1 383 ? -6.632 -15.516 -12.971 1.00 83.69 383 ALA A CA 1
ATOM 2995 C C . ALA A 1 383 ? -5.382 -16.062 -12.251 1.00 83.69 383 ALA A C 1
ATOM 2997 O O . ALA A 1 383 ? -4.511 -15.295 -11.848 1.00 83.69 383 ALA A O 1
ATOM 2998 N N . LYS A 1 384 ? -5.224 -17.393 -12.161 1.00 84.62 384 LYS A N 1
ATOM 2999 C CA . LYS A 1 384 ? -4.000 -18.041 -11.639 1.00 84.62 384 LYS A CA 1
ATOM 3000 C C . LYS A 1 384 ? -2.730 -17.698 -12.426 1.00 84.62 384 LYS A C 1
ATOM 3002 O O . LYS A 1 384 ? -1.636 -17.829 -11.890 1.00 84.62 384 LYS A O 1
ATOM 3007 N N . ALA A 1 385 ? -2.866 -17.318 -13.695 1.00 79.81 385 ALA A N 1
ATOM 3008 C CA . ALA A 1 385 ? -1.754 -16.951 -14.565 1.00 79.81 385 ALA A CA 1
ATOM 3009 C C . ALA A 1 385 ? -1.430 -15.448 -14.513 1.00 79.81 385 ALA A C 1
ATOM 3011 O O . ALA A 1 385 ? -0.513 -14.999 -15.200 1.00 79.81 385 ALA A O 1
ATOM 3012 N N . PHE A 1 386 ? -2.181 -14.653 -13.744 1.00 86.38 386 PHE A N 1
ATOM 3013 C CA . PHE A 1 386 ? -1.990 -13.211 -13.719 1.00 86.38 386 PHE A CA 1
ATOM 3014 C C . PHE A 1 386 ? -0.761 -12.854 -12.882 1.00 86.38 386 PHE A C 1
ATOM 3016 O O . PHE A 1 386 ? -0.582 -13.343 -11.770 1.00 86.38 386 PHE A O 1
ATOM 3023 N N . SER A 1 387 ? 0.072 -11.948 -13.395 1.00 77.06 387 SER A N 1
ATOM 3024 C CA . SER A 1 387 ? 1.169 -11.363 -12.614 1.00 77.06 387 SER A CA 1
ATOM 3025 C C . SER A 1 387 ? 0.681 -10.344 -11.580 1.00 77.06 387 SER A C 1
ATOM 3027 O O . SER A 1 387 ? 1.384 -10.078 -10.610 1.00 77.06 387 SER A O 1
ATOM 3029 N N . THR A 1 388 ? -0.496 -9.752 -11.805 1.00 84.38 388 THR A N 1
ATOM 3030 C CA . THR A 1 388 ? -1.167 -8.790 -10.920 1.00 84.38 388 THR A CA 1
ATOM 3031 C C . THR A 1 388 ? -2.662 -9.106 -10.889 1.00 84.38 388 THR A C 1
ATOM 3033 O O . THR A 1 388 ? -3.239 -9.448 -11.918 1.00 84.38 388 THR A O 1
ATOM 3036 N N . GLN A 1 389 ? -3.311 -9.010 -9.726 1.00 90.81 389 GLN A N 1
ATOM 3037 C CA . GLN A 1 389 ? -4.755 -9.261 -9.571 1.00 90.81 389 GLN A CA 1
ATOM 3038 C C . GLN A 1 389 ? -5.579 -8.054 -10.045 1.00 90.81 389 GLN A C 1
ATOM 3040 O O . GLN A 1 389 ? -6.364 -7.473 -9.302 1.00 90.81 389 GLN A O 1
ATOM 3045 N N . GLU A 1 390 ? -5.352 -7.642 -11.293 1.00 95.44 390 GLU A N 1
ATOM 3046 C CA . GLU A 1 390 ? -5.947 -6.450 -11.887 1.00 95.44 390 GLU A CA 1
ATOM 3047 C C . GLU A 1 390 ? -6.601 -6.758 -13.235 1.00 95.44 390 GLU A C 1
ATOM 3049 O O . GLU A 1 390 ? -6.061 -7.492 -14.069 1.00 95.44 390 GLU A O 1
ATOM 3054 N N . VAL A 1 391 ? -7.752 -6.132 -13.466 1.00 96.81 391 VAL A N 1
ATOM 3055 C CA . VAL A 1 391 ? -8.411 -6.044 -14.772 1.00 96.81 391 VAL A CA 1
ATOM 3056 C C . VAL A 1 391 ? -8.676 -4.584 -15.113 1.00 96.81 391 VAL A C 1
ATOM 3058 O O . VAL A 1 391 ? -8.709 -3.714 -14.241 1.00 96.81 391 VAL A O 1
ATOM 3061 N N . SER A 1 392 ? -8.841 -4.272 -16.397 1.00 97.06 392 SER A N 1
ATOM 3062 C CA . SER A 1 392 ? -9.103 -2.890 -16.803 1.00 97.06 392 SER A CA 1
ATOM 3063 C C . SER A 1 392 ? -9.949 -2.769 -18.058 1.00 97.06 392 SER A C 1
ATOM 3065 O O . SER A 1 392 ? -10.012 -3.679 -18.887 1.00 97.06 392 SER A O 1
ATOM 3067 N N . VAL A 1 393 ? -10.558 -1.594 -18.205 1.00 97.69 393 VAL A N 1
ATOM 3068 C CA . VAL A 1 393 ? -11.230 -1.157 -19.426 1.00 97.69 393 VAL A CA 1
ATOM 3069 C C . VAL A 1 393 ? -10.746 0.231 -19.840 1.00 97.69 393 VAL A C 1
ATOM 3071 O O . VAL A 1 393 ? -10.666 1.147 -19.023 1.00 97.69 393 VAL A O 1
ATOM 3074 N N . GLU A 1 394 ? -10.429 0.401 -21.121 1.00 97.12 394 GLU A N 1
ATOM 3075 C CA . GLU A 1 394 ? -10.098 1.684 -21.750 1.00 97.12 394 GLU A CA 1
ATOM 3076 C C . GLU A 1 394 ? -11.216 2.053 -22.734 1.00 97.12 394 GLU A C 1
ATOM 3078 O O . GLU A 1 394 ? -11.419 1.366 -23.737 1.00 97.12 394 GLU A O 1
ATOM 3083 N N . LEU A 1 395 ? -11.953 3.135 -22.460 1.00 97.06 395 LEU A N 1
ATOM 3084 C CA . LEU A 1 395 ? -12.965 3.636 -23.393 1.00 97.06 395 LEU A CA 1
ATOM 3085 C C . LEU A 1 395 ? -12.296 4.390 -24.547 1.00 97.06 395 LEU A C 1
ATOM 3087 O O . LEU A 1 395 ? -11.567 5.363 -24.348 1.00 97.06 395 LEU A O 1
ATOM 3091 N N . LEU A 1 396 ? -12.566 3.953 -25.774 1.00 95.62 396 LEU A N 1
ATOM 3092 C CA . LEU A 1 396 ? -12.020 4.540 -26.998 1.00 95.62 396 LEU A CA 1
ATOM 3093 C C . LEU A 1 396 ? -12.994 5.554 -27.605 1.00 95.62 396 LEU A C 1
ATOM 3095 O O . LEU A 1 396 ? -12.578 6.606 -28.095 1.00 95.62 396 LEU A O 1
ATOM 3099 N N . LYS A 1 397 ? -14.294 5.243 -27.561 1.00 95.88 397 LYS A N 1
ATOM 3100 C CA . LYS A 1 397 ? -15.380 6.077 -28.082 1.00 95.88 397 LYS A CA 1
ATOM 3101 C C . LYS A 1 397 ? -16.656 5.819 -27.286 1.00 95.88 397 LYS A C 1
ATOM 3103 O O . LYS A 1 397 ? -16.942 4.673 -26.962 1.00 95.88 397 LYS A O 1
ATOM 3108 N N . ALA A 1 398 ? -17.432 6.868 -27.034 1.00 96.00 398 ALA A N 1
ATOM 3109 C CA . ALA A 1 398 ? -18.762 6.773 -26.442 1.00 96.00 398 ALA A CA 1
ATOM 3110 C C . ALA A 1 398 ? -19.739 7.634 -27.250 1.00 96.00 398 ALA A C 1
ATOM 3112 O O . ALA A 1 398 ? -19.443 8.795 -27.540 1.00 96.00 398 ALA A O 1
ATOM 3113 N N . VAL A 1 399 ? -20.871 7.055 -27.644 1.00 96.44 399 VAL A N 1
ATOM 3114 C CA . VAL A 1 399 ? -21.972 7.742 -28.326 1.00 96.44 399 VAL A CA 1
ATOM 3115 C C . VAL A 1 399 ? -23.215 7.618 -27.438 1.00 96.44 399 VAL A C 1
ATOM 3117 O O . VAL A 1 399 ? -23.568 6.485 -27.094 1.00 96.44 399 VAL A O 1
ATOM 3120 N N . PRO A 1 400 ? -23.839 8.742 -27.036 1.00 93.88 400 PRO A N 1
ATOM 3121 C CA . PRO A 1 400 ? -25.031 8.733 -26.189 1.00 93.88 400 PRO A CA 1
ATOM 3122 C C . PRO A 1 400 ? -26.236 8.076 -26.893 1.00 93.88 400 PRO A C 1
ATOM 3124 O O . PRO A 1 400 ? -26.200 7.934 -28.119 1.00 93.88 400 PRO A O 1
ATOM 3127 N N . PRO A 1 401 ? -27.262 7.663 -26.123 1.00 91.12 401 PRO A N 1
ATOM 3128 C CA . PRO A 1 401 ? -28.469 6.994 -26.618 1.00 91.12 401 PRO A CA 1
ATOM 3129 C C . PRO A 1 401 ? -29.287 7.766 -27.655 1.00 91.12 401 PRO A C 1
ATOM 3131 O O . PRO A 1 401 ? -29.271 9.020 -27.625 1.00 91.12 401 PRO A O 1
#

Solvent-accessible surface area (backbone atoms only — not comparable to full-atom values): 22554 Å² total; per-residue (Å²): 135,83,79,57,93,90,46,47,82,84,56,63,74,41,73,63,45,58,52,51,51,51,45,40,51,50,57,75,65,28,51,56,48,53,55,47,51,52,50,51,50,53,52,48,52,54,48,50,55,52,49,47,49,52,37,49,68,75,27,65,91,31,63,63,37,27,52,48,57,42,51,54,46,51,54,49,50,53,52,31,46,52,52,37,47,54,52,46,46,51,47,55,58,49,53,69,72,61,58,89,76,46,69,66,55,60,55,48,47,55,49,53,54,46,50,55,54,49,50,51,50,46,51,52,47,49,54,52,33,68,74,64,71,73,90,81,92,75,92,70,80,91,64,85,79,76,51,72,69,54,48,53,52,53,55,60,18,72,81,33,74,69,51,38,51,51,49,53,50,51,52,51,48,53,54,49,50,50,54,51,49,55,54,45,54,56,52,44,52,51,48,43,46,44,35,62,51,55,47,37,51,52,54,48,52,53,52,51,47,55,66,63,68,42,94,53,52,67,68,43,56,58,83,52,65,67,60,50,50,52,51,50,52,51,50,50,52,51,50,53,52,49,54,49,49,52,53,53,66,68,55,79,70,94,68,86,84,81,88,80,79,89,78,80,85,73,65,73,70,63,59,50,53,54,50,49,50,51,50,52,52,51,49,51,54,46,59,60,29,41,50,77,47,73,52,57,76,81,51,60,94,53,90,80,43,66,54,42,76,45,71,51,75,71,44,71,48,83,89,44,58,73,20,34,41,43,37,14,52,46,2,44,92,84,35,55,94,68,14,8,22,46,28,44,36,48,55,62,48,28,29,35,18,36,33,43,36,36,56,93,46,76,51,79,48,78,68,48,67,26,80,65,58,65,54,68,50,43,83,30,56,22,52,90,73,32,93,56,64,47,39,36,40,35,59,76,44,75,40,80,100

Sequence (401 aa):
ATFVQGYTVENLIGPQVFINLIRRIFIEEGLLKDSVNELVASVAEHLRHVVQRVVALHAKVHPVLSNRLASTAEDAIDEMTSKARSLCESLAEAQAVTSTTNGNYMVQLSKFRRSWFQEAADGLKSIAEALLGTAGAKLKEEEPQLTPEFVELVKQAQEEPEKLAVLELCASLHVYTGFLIEGFVEHAAKLLKFNMVEHLGETLEDTWREELGGSALHELFPKDEGIARQRESLMACMRTLQDFKEQLSTLKVAAPVPTHVPARRKTMSDSLQDREKARKEELAARTARTFVWNFAAELEGQEAKRGTILDSPKFTKMTVPDMYLSFYPYGDEESADGTSALYLYSPTGWTLSFRLRAGGVENMVEGHKFDGAGYGSDDFPSAKAFSTQEVSVELLKAVPP

Radius of gyration: 34.58 Å; Cα contacts (8 Å, |Δi|>4): 422; chains: 1; bounding box: 86×50×116 Å